Protein AF-A0A177SSP6-F1 (afdb_monomer_lite)

Radius of gyration: 22.08 Å; chains: 1; bounding box: 64×54×64 Å

pLDDT: mean 90.47, std 14.78, range [27.48, 98.75]

Organism: Pseudomonas putida (NCBI:txid303)

Foldseek 3Di:
DDLQQQAAWEFPDDAFDDQVVLCPPPPPVVVQCLLFLFAAADDPVVLVVQQPDAAPVVVVVLLVVLVVLLVVQLVLLVCLVVVVDDPVVSVVSLVVLLLQLLLSLVVLVVLLLLLLLQQHHVPNVVSQVCNLPRRCLVLLHAHSVVCCVLPVVACLDLVHPQDPNRPLLVVVCVLPFFAQDALVVLVCSLPCVLVDPVNLVVVVVVSCCRQAPPDDPVSNVVSVVVVVVVVVVCVVVVSVVSCCSNPVVSSSRQNSNLVSLLSLLAFLHNADDDPPDDSLLRSLQGGAQETEAHRQDPDDDVSNVVRVVCSVPFSNSCSSRNNHQSSSQVSLCSVPVNGNSNCSSNVCNNPQSDDDPNIHHYDDYGSVSSSVLSSCVRNVVPNRSIDHRDPDCPDPCPPPDDDPPPDDD

Structure (mmCIF, N/CA/C/O backbone):
data_AF-A0A177SSP6-F1
#
_entry.id   AF-A0A177SSP6-F1
#
loop_
_atom_site.group_PDB
_atom_site.id
_atom_site.type_symbol
_atom_site.label_atom_id
_atom_site.label_alt_id
_atom_site.label_comp_id
_atom_site.label_asym_id
_atom_site.label_entity_id
_atom_site.label_seq_id
_atom_site.pdbx_PDB_ins_code
_atom_site.Cartn_x
_atom_site.Cartn_y
_atom_site.Cartn_z
_atom_site.occupancy
_atom_site.B_iso_or_equiv
_atom_site.auth_seq_id
_atom_site.auth_comp_id
_atom_site.auth_asym_id
_atom_site.auth_atom_id
_atom_site.pdbx_PDB_model_num
ATOM 1 N N . MET A 1 1 ? -32.702 5.802 16.461 1.00 43.25 1 MET A N 1
ATOM 2 C CA . MET A 1 1 ? -31.253 5.505 16.486 1.00 43.25 1 MET A CA 1
ATOM 3 C C . MET A 1 1 ? -30.660 6.328 17.610 1.00 43.25 1 MET A C 1
ATOM 5 O O . MET A 1 1 ? -30.741 7.549 17.539 1.00 43.25 1 MET A O 1
ATOM 9 N N . ASN A 1 2 ? -30.195 5.681 18.678 1.00 36.22 2 ASN A N 1
ATOM 10 C CA . ASN A 1 2 ? -29.631 6.381 19.833 1.00 36.22 2 ASN A CA 1
ATOM 11 C C . ASN A 1 2 ? -28.287 7.020 19.445 1.00 36.22 2 ASN A C 1
ATOM 13 O O . ASN A 1 2 ? -27.568 6.483 18.607 1.00 36.22 2 ASN A O 1
ATOM 17 N N . GLN A 1 3 ? -27.928 8.156 20.053 1.00 35.78 3 GLN A N 1
ATOM 18 C CA . GLN A 1 3 ? -26.658 8.856 19.786 1.00 35.78 3 GLN A CA 1
ATOM 19 C C . GLN A 1 3 ? -25.409 7.973 19.991 1.00 35.78 3 GLN A C 1
ATOM 21 O O . GLN A 1 3 ? -24.377 8.245 19.384 1.00 35.78 3 GLN A O 1
ATOM 26 N N . HIS A 1 4 ? -25.512 6.895 20.776 1.00 43.28 4 HIS A N 1
ATOM 27 C CA . HIS A 1 4 ? -24.431 5.932 21.001 1.00 43.28 4 HIS A CA 1
ATOM 28 C C . HIS A 1 4 ? -24.156 4.983 19.818 1.00 43.28 4 HIS A C 1
ATOM 30 O O . HIS A 1 4 ? -23.033 4.508 19.704 1.00 43.28 4 HIS A O 1
ATOM 36 N N . ASP A 1 5 ? -25.109 4.769 18.900 1.00 53.31 5 ASP A N 1
ATOM 37 C CA . ASP A 1 5 ? -24.941 3.848 17.754 1.00 53.31 5 ASP A CA 1
ATOM 38 C C . ASP A 1 5 ? -24.098 4.432 16.604 1.00 53.31 5 ASP A C 1
ATOM 40 O O . ASP A 1 5 ? -23.755 3.726 15.655 1.00 53.31 5 ASP A O 1
ATOM 44 N N . ASN A 1 6 ? -23.792 5.733 16.654 1.00 59.72 6 ASN A N 1
ATOM 45 C CA . ASN A 1 6 ? -23.080 6.448 15.587 1.00 59.72 6 ASN A CA 1
ATOM 46 C C . ASN A 1 6 ? -21.606 6.722 15.910 1.00 59.72 6 ASN A C 1
ATOM 48 O O . ASN A 1 6 ? -20.909 7.318 15.092 1.00 59.72 6 ASN A O 1
ATOM 52 N N . ALA A 1 7 ? -21.131 6.333 17.095 1.00 79.25 7 ALA A N 1
ATOM 53 C CA . ALA A 1 7 ? -19.734 6.507 17.464 1.00 79.25 7 ALA A CA 1
ATOM 54 C C . ALA A 1 7 ? -18.855 5.468 16.753 1.00 79.25 7 ALA A C 1
ATOM 56 O O . ALA A 1 7 ? -19.265 4.330 16.548 1.00 79.25 7 ALA A O 1
ATOM 57 N N . THR A 1 8 ? -17.627 5.846 16.399 1.00 87.25 8 THR A N 1
ATOM 58 C CA . THR A 1 8 ? -16.610 4.902 15.924 1.00 87.25 8 THR A CA 1
ATOM 59 C C . THR A 1 8 ? -16.439 3.748 16.913 1.00 87.25 8 THR A C 1
ATOM 61 O O 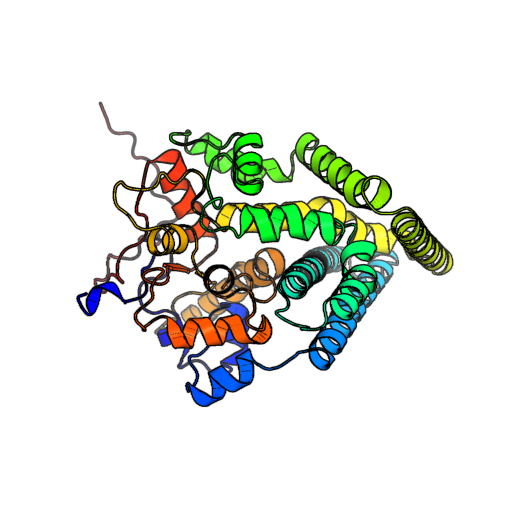. THR A 1 8 ? -16.345 3.970 18.122 1.00 87.25 8 THR A O 1
ATOM 64 N N . HIS A 1 9 ? -16.373 2.522 16.399 1.00 91.50 9 HIS A N 1
ATOM 65 C CA . HIS A 1 9 ? -16.102 1.324 17.186 1.00 91.50 9 HIS A CA 1
ATOM 66 C C . HIS A 1 9 ? -14.650 0.875 17.020 1.00 91.50 9 HIS A C 1
ATOM 68 O O . HIS A 1 9 ? -14.035 1.048 15.967 1.00 91.50 9 HIS A O 1
ATOM 74 N N . TYR A 1 10 ? -14.116 0.258 18.063 1.00 91.19 10 TYR A N 1
ATOM 75 C CA . TYR A 1 10 ? -12.716 -0.123 18.182 1.00 91.19 10 TYR A CA 1
ATOM 76 C C . TYR A 1 10 ? -12.606 -1.621 18.431 1.00 91.19 10 TYR A C 1
ATOM 78 O O . TYR A 1 10 ? -13.492 -2.229 19.039 1.00 91.19 10 TYR A O 1
ATOM 86 N N . CYS A 1 11 ? -11.519 -2.225 17.957 1.00 89.69 11 CYS A N 1
ATOM 87 C CA . CYS A 1 11 ? -11.177 -3.573 18.385 1.00 89.69 11 CYS A CA 1
ATOM 88 C C . CYS A 1 11 ? -10.625 -3.571 19.815 1.00 89.69 11 CYS A C 1
ATOM 90 O O . CYS A 1 11 ? -10.040 -2.586 20.261 1.00 89.69 11 CYS A O 1
ATOM 92 N N . GLN A 1 12 ? -10.722 -4.709 20.500 1.00 89.00 12 GLN A N 1
ATOM 93 C CA . GLN A 1 12 ? -10.185 -4.873 21.859 1.00 89.00 12 GLN A CA 1
ATOM 94 C C . GLN A 1 12 ? -8.650 -4.750 21.961 1.00 89.00 12 GLN A C 1
ATOM 96 O O . GLN A 1 12 ? -8.112 -4.569 23.051 1.00 89.00 12 GLN A O 1
ATOM 101 N N . TYR A 1 13 ? -7.935 -4.854 20.837 1.00 92.06 13 TYR A N 1
ATOM 102 C CA . TYR A 1 13 ? -6.475 -4.805 20.779 1.00 92.06 13 TYR A CA 1
ATOM 103 C C . TYR A 1 13 ? -5.938 -3.414 20.431 1.00 92.06 13 TYR A C 1
ATOM 105 O O . TYR A 1 13 ? -6.587 -2.628 19.746 1.00 92.06 13 TYR A O 1
ATOM 113 N N . GLY A 1 14 ? -4.686 -3.162 20.814 1.00 88.31 14 GLY A N 1
ATOM 114 C CA . GLY A 1 14 ? -3.985 -1.919 20.504 1.00 88.31 14 GLY A CA 1
ATOM 115 C C . GLY A 1 14 ? -4.173 -0.832 21.571 1.00 88.31 14 GLY A C 1
ATOM 116 O O . GLY A 1 14 ? -4.637 -1.113 22.678 1.00 88.31 14 GLY A O 1
ATOM 117 N N . PRO A 1 15 ? -3.739 0.406 21.278 1.00 85.25 15 PRO A N 1
ATOM 118 C CA . PRO A 1 15 ? -3.860 1.531 22.197 1.00 85.25 15 PRO A CA 1
ATOM 119 C C . PRO A 1 15 ? -5.322 1.839 22.532 1.00 85.25 15 PRO A C 1
ATOM 121 O O . PRO A 1 15 ? -6.140 2.020 21.634 1.00 85.25 15 PRO A O 1
ATOM 124 N N . GLN A 1 16 ? -5.620 1.949 23.826 1.00 72.31 16 GLN A N 1
ATOM 125 C CA . GLN A 1 16 ? -6.944 2.327 24.319 1.00 72.31 16 GLN A CA 1
ATOM 126 C C . GLN A 1 16 ? -7.152 3.849 24.244 1.00 72.31 16 GLN A C 1
ATOM 128 O O . GLN A 1 16 ? -6.205 4.631 24.392 1.00 72.31 16 GLN A O 1
ATOM 133 N N . GLY A 1 17 ? -8.403 4.275 24.055 1.00 72.31 17 GLY A N 1
ATOM 134 C CA . GLY A 1 17 ? -8.790 5.687 23.970 1.00 72.31 17 GLY A CA 1
ATOM 135 C C . GLY A 1 17 ? -8.735 6.288 22.556 1.00 72.31 17 GLY A C 1
ATOM 136 O O . GLY A 1 17 ? -8.345 5.649 21.581 1.00 72.31 17 GLY A O 1
ATOM 137 N N . ASN A 1 18 ? -9.125 7.562 22.427 1.00 83.31 18 ASN A N 1
ATOM 138 C CA . ASN A 1 18 ? -9.056 8.278 21.149 1.00 83.31 18 ASN A CA 1
ATOM 139 C C . ASN A 1 18 ? -7.609 8.703 20.846 1.00 83.31 18 ASN A C 1
ATOM 141 O O . ASN A 1 18 ? -7.162 9.801 21.196 1.00 83.31 18 ASN A O 1
ATOM 145 N N . LEU A 1 19 ? -6.869 7.822 20.173 1.00 88.94 19 LEU A N 1
ATOM 146 C CA . LEU A 1 19 ? -5.451 8.031 19.908 1.00 88.94 19 LEU A CA 1
ATOM 147 C C . LEU A 1 19 ? -5.178 9.255 19.021 1.00 88.94 19 LEU A C 1
ATOM 149 O O . LEU A 1 19 ? -4.202 9.980 19.236 1.00 88.94 19 LEU A O 1
ATOM 153 N N . ARG A 1 20 ? -6.064 9.552 18.060 1.00 90.12 20 ARG A N 1
ATOM 154 C CA . ARG A 1 20 ? -5.907 10.740 17.210 1.00 90.12 20 ARG A CA 1
ATOM 155 C C . ARG A 1 20 ? -6.013 12.032 18.016 1.00 90.12 20 ARG A C 1
ATOM 157 O O . ARG A 1 20 ? -5.228 12.949 17.762 1.00 90.12 20 ARG A O 1
ATOM 164 N N . ALA A 1 21 ? -6.924 12.085 18.989 1.00 88.75 21 ALA A N 1
ATOM 165 C CA . ALA A 1 21 ? -7.046 13.209 19.914 1.00 88.75 21 ALA A CA 1
ATOM 166 C C . ALA A 1 21 ? -5.789 13.360 20.785 1.00 88.75 21 ALA A C 1
ATOM 168 O O . ALA A 1 21 ? -5.271 14.467 20.921 1.00 88.75 21 ALA A O 1
ATOM 169 N N . ALA A 1 22 ? -5.216 12.255 21.279 1.00 90.44 22 ALA A N 1
ATOM 170 C CA . ALA A 1 22 ? -3.959 12.290 22.035 1.00 90.44 22 ALA A CA 1
ATOM 171 C C . ALA A 1 22 ? -2.782 12.867 21.220 1.00 90.44 22 ALA A C 1
ATOM 173 O O . ALA A 1 22 ? -1.867 13.476 21.780 1.00 90.44 22 ALA A O 1
ATOM 174 N N . TYR A 1 23 ? -2.816 12.716 19.893 1.00 93.38 23 TYR A N 1
ATOM 175 C CA . TYR A 1 23 ? -1.809 13.255 18.978 1.00 93.38 23 TYR A CA 1
ATOM 176 C C . TYR A 1 23 ? -2.031 14.730 18.633 1.00 93.38 23 TYR A C 1
ATOM 178 O O . TYR A 1 23 ? -1.109 15.354 18.119 1.00 93.38 23 TYR A O 1
ATOM 186 N N . ALA A 1 24 ? -3.210 15.309 18.887 1.00 90.06 24 ALA A N 1
ATOM 187 C CA . ALA A 1 24 ? -3.544 16.676 18.470 1.00 90.06 24 ALA A CA 1
ATOM 188 C C . ALA A 1 24 ? -2.606 17.739 19.069 1.00 90.06 24 ALA A C 1
ATOM 190 O O . ALA A 1 24 ? -2.335 18.752 18.431 1.00 90.06 24 ALA A O 1
ATOM 191 N N . ARG A 1 25 ? -2.059 17.470 20.262 1.00 90.19 25 ARG A N 1
ATOM 192 C CA . ARG A 1 25 ? -1.093 18.334 20.960 1.00 90.19 25 ARG A CA 1
ATOM 193 C C . ARG A 1 25 ? 0.343 18.250 20.431 1.00 90.19 25 ARG A C 1
ATOM 195 O O . ARG A 1 25 ? 1.181 19.048 20.834 1.00 90.19 25 ARG A O 1
ATOM 202 N N . LEU A 1 26 ? 0.659 17.264 19.589 1.00 93.25 26 LEU A N 1
ATOM 203 C CA . LEU A 1 26 ? 2.015 17.088 19.068 1.00 93.25 26 LEU A CA 1
ATOM 204 C C . LEU A 1 26 ? 2.321 18.136 17.984 1.00 93.25 26 LEU A C 1
ATOM 206 O O . LEU A 1 26 ? 1.439 18.465 17.182 1.00 93.25 26 LEU A O 1
ATOM 210 N N . PRO A 1 27 ? 3.565 18.631 17.886 1.00 94.19 27 PRO A N 1
ATOM 211 C CA . PRO A 1 27 ? 3.960 19.473 16.764 1.00 94.19 27 PRO A CA 1
ATOM 212 C C . PRO A 1 27 ? 3.984 18.656 15.460 1.00 94.19 27 PRO A C 1
ATOM 214 O O . PRO A 1 27 ? 4.020 17.425 15.478 1.00 94.19 27 PRO A O 1
ATOM 217 N N . PHE A 1 28 ? 3.987 19.346 14.317 1.00 94.69 28 PHE A N 1
ATOM 218 C CA . PHE A 1 28 ? 4.098 18.736 12.982 1.00 94.69 28 PHE A CA 1
ATOM 219 C C . PHE A 1 28 ? 2.996 17.712 12.654 1.00 94.69 28 PHE A C 1
ATOM 221 O O . PHE A 1 28 ? 3.259 16.607 12.180 1.00 94.69 28 PHE A O 1
ATOM 228 N N . GLN A 1 29 ? 1.730 18.101 12.830 1.00 93.56 29 GLN A N 1
ATOM 229 C CA . GLN A 1 29 ? 0.559 17.270 12.502 1.00 93.56 29 GLN A CA 1
ATOM 230 C C . GLN A 1 29 ? 0.578 16.568 11.126 1.00 93.56 29 GLN A C 1
ATOM 232 O O . GLN A 1 29 ? 0.064 15.446 11.056 1.00 93.56 29 GLN A O 1
ATOM 237 N N . PRO A 1 30 ? 1.159 17.131 10.042 1.00 94.06 30 PRO A N 1
ATOM 238 C CA . PRO A 1 30 ? 1.282 16.411 8.775 1.00 94.06 30 PRO A CA 1
ATOM 239 C C . PRO A 1 30 ? 2.083 15.105 8.876 1.00 94.06 30 PRO A C 1
ATOM 241 O O . PRO A 1 30 ? 1.671 14.110 8.282 1.00 94.06 30 PRO A O 1
ATOM 244 N N . LEU A 1 31 ? 3.167 15.074 9.663 1.00 95.00 31 LEU A N 1
ATOM 245 C CA . LEU A 1 31 ? 3.971 13.865 9.886 1.00 95.00 31 LEU A CA 1
ATOM 246 C C . LEU A 1 31 ? 3.131 12.782 10.559 1.00 95.00 31 LEU A C 1
ATOM 248 O O . LEU A 1 31 ? 3.110 11.640 10.115 1.00 95.00 31 LEU A O 1
ATOM 252 N N . TRP A 1 32 ? 2.404 13.153 11.608 1.00 95.00 32 TRP A N 1
ATOM 253 C CA . TRP A 1 32 ? 1.572 12.225 12.363 1.00 95.00 32 TRP A CA 1
ATOM 254 C C . TRP A 1 32 ? 0.370 11.730 11.567 1.00 95.00 32 TRP A C 1
ATOM 256 O O . TRP A 1 32 ? 0.033 10.553 11.626 1.00 95.00 32 TRP A O 1
ATOM 266 N N . THR A 1 33 ? -0.246 12.600 10.773 1.00 94.69 33 THR A N 1
ATOM 267 C CA . THR A 1 33 ? -1.317 12.218 9.844 1.00 94.69 33 THR A CA 1
ATOM 268 C C . THR A 1 33 ? -0.798 11.230 8.802 1.00 94.69 33 THR A C 1
ATOM 270 O O . THR A 1 33 ? -1.439 10.215 8.538 1.00 94.69 33 THR A O 1
ATOM 273 N N . TRP A 1 34 ? 0.394 11.485 8.248 1.00 95.06 34 TRP A N 1
ATOM 274 C CA . TRP A 1 34 ? 1.047 10.545 7.347 1.00 95.06 34 TRP A CA 1
ATOM 275 C C . TRP A 1 34 ? 1.333 9.222 8.055 1.00 95.06 34 TRP A C 1
ATOM 277 O O . TRP A 1 34 ? 0.835 8.209 7.582 1.00 95.06 34 TRP A O 1
ATOM 287 N N . LEU A 1 35 ? 2.057 9.223 9.178 1.00 95.75 35 LEU A N 1
ATOM 288 C CA . LEU A 1 35 ? 2.501 8.014 9.875 1.00 95.75 35 LEU A CA 1
ATOM 289 C C . LEU A 1 35 ? 1.321 7.145 10.307 1.00 95.75 35 LEU A C 1
ATOM 291 O O . LEU A 1 35 ? 1.281 5.958 9.999 1.00 95.75 35 LEU A O 1
ATOM 295 N N . THR A 1 36 ? 0.349 7.751 10.988 1.00 95.56 36 THR A N 1
ATOM 296 C CA . THR A 1 36 ? -0.814 7.024 11.506 1.00 95.56 36 THR A CA 1
ATOM 297 C C . THR A 1 36 ? -1.762 6.584 10.395 1.00 95.56 36 THR A C 1
ATOM 299 O O . THR A 1 36 ? -2.461 5.587 10.543 1.00 95.56 36 THR A O 1
ATOM 302 N N . GLY A 1 37 ? -1.793 7.321 9.280 1.00 95.25 37 GLY A N 1
ATOM 303 C CA . GLY A 1 37 ? -2.792 7.160 8.229 1.00 95.25 37 GLY A CA 1
ATOM 304 C C . GLY A 1 37 ? -4.151 7.766 8.582 1.00 95.25 37 GLY A C 1
ATOM 305 O O . GLY A 1 37 ? -5.051 7.737 7.749 1.00 95.25 37 GLY A O 1
ATOM 306 N N . LYS A 1 38 ? -4.307 8.335 9.782 1.00 95.00 38 LYS A N 1
ATOM 307 C CA . LYS A 1 38 ? -5.549 8.924 10.276 1.00 95.00 38 LYS A CA 1
ATOM 308 C C . LYS A 1 38 ? -5.548 10.435 10.035 1.00 95.00 38 LYS A C 1
ATOM 310 O O . LYS A 1 38 ? -4.694 11.158 10.552 1.00 95.00 38 LYS A O 1
ATOM 315 N N . GLY A 1 39 ? -6.518 10.906 9.250 1.00 93.69 39 GLY A N 1
ATOM 316 C CA . GLY A 1 39 ? -6.651 12.309 8.853 1.00 93.69 39 GLY A CA 1
ATOM 317 C C . GLY A 1 39 ? -6.994 13.277 9.985 1.00 93.69 39 GLY A C 1
ATOM 318 O O . GLY A 1 39 ? -7.033 12.928 11.168 1.00 93.69 39 GLY A O 1
ATOM 319 N N . GLN A 1 40 ? -7.256 14.522 9.598 1.00 91.25 40 GLN A N 1
ATOM 320 C CA . GLN A 1 40 ? -7.877 15.532 10.452 1.00 91.25 40 GLN A CA 1
ATOM 321 C C . GLN A 1 40 ? -9.254 15.875 9.894 1.00 91.25 40 GLN A C 1
ATOM 323 O O . GLN A 1 40 ? -9.409 16.017 8.678 1.00 91.25 40 GLN A O 1
ATOM 328 N N . ALA A 1 41 ? -10.235 16.008 10.787 1.00 91.56 41 ALA A N 1
ATOM 329 C CA . ALA A 1 41 ? -11.557 16.490 10.420 1.00 91.56 41 ALA A CA 1
ATOM 330 C C . ALA A 1 41 ? -11.452 17.887 9.795 1.00 91.56 41 ALA A C 1
ATOM 332 O O . ALA A 1 41 ? -10.634 18.712 10.212 1.00 91.56 41 ALA A O 1
ATOM 333 N N . GLN A 1 42 ? -12.260 18.135 8.771 1.00 91.19 42 GLN A N 1
ATOM 334 C CA . GLN A 1 42 ? -12.275 19.381 8.016 1.00 91.19 42 GLN A CA 1
ATOM 335 C C . GLN A 1 42 ? -13.679 19.984 8.018 1.00 91.19 42 GLN A C 1
ATOM 337 O O . GLN A 1 42 ? -14.658 19.237 8.082 1.00 91.19 42 GLN A O 1
ATOM 342 N N . PRO A 1 43 ? -13.790 21.319 7.902 1.00 91.94 43 PRO A N 1
ATOM 343 C CA . PRO A 1 43 ? -15.063 21.976 7.637 1.00 91.94 43 PRO A CA 1
ATOM 344 C C . PRO A 1 43 ? -15.752 21.401 6.389 1.00 91.94 43 PRO A C 1
ATOM 346 O O . PRO A 1 43 ? -15.088 20.995 5.429 1.00 91.94 43 PRO A O 1
ATOM 349 N N . ALA A 1 44 ? -17.086 21.346 6.407 1.00 88.38 44 ALA A N 1
ATOM 350 C CA . ALA A 1 44 ? -17.879 20.668 5.378 1.00 88.38 44 ALA A CA 1
ATOM 351 C C . ALA A 1 44 ? -17.706 21.277 3.972 1.00 88.38 44 ALA A C 1
ATOM 353 O O . ALA A 1 44 ? -17.672 20.550 2.979 1.00 88.38 44 ALA A O 1
ATOM 354 N N . ASP A 1 45 ? -17.554 22.596 3.890 1.00 89.56 45 ASP A N 1
ATOM 355 C CA . ASP A 1 45 ? -17.283 23.354 2.666 1.00 89.56 45 ASP A CA 1
ATOM 356 C C . ASP A 1 45 ? -15.919 22.984 2.058 1.00 89.56 45 ASP A C 1
ATOM 358 O O . ASP A 1 45 ? -15.835 22.638 0.875 1.00 89.56 45 ASP A O 1
ATOM 362 N N . VAL A 1 46 ? -14.869 22.943 2.886 1.00 90.00 46 VAL A N 1
ATOM 363 C CA . VAL A 1 46 ? -13.518 22.521 2.480 1.00 90.00 46 VAL A CA 1
ATOM 364 C C . VAL A 1 46 ? -13.527 21.070 2.011 1.00 90.00 46 VAL A C 1
ATOM 366 O O . VAL A 1 46 ? -12.881 20.726 1.015 1.00 90.00 46 VAL A O 1
ATOM 369 N N . LEU A 1 47 ? -14.256 20.206 2.721 1.00 87.62 47 LEU A N 1
ATOM 370 C CA . LEU A 1 47 ? -14.343 18.795 2.383 1.00 87.62 47 LEU A CA 1
ATOM 371 C C . LEU A 1 47 ? -15.003 18.585 1.018 1.00 87.62 47 LEU A C 1
ATOM 373 O O . LEU A 1 47 ? -14.445 17.874 0.180 1.00 87.62 47 LEU A O 1
ATOM 377 N N . LYS A 1 48 ? -16.144 19.242 0.774 1.00 86.19 48 LYS A N 1
ATOM 378 C CA . LYS A 1 48 ? -16.859 19.172 -0.506 1.00 86.19 48 LYS A CA 1
ATOM 379 C C . LYS A 1 48 ? -15.956 19.591 -1.665 1.00 86.19 48 LYS A C 1
ATOM 381 O O . LYS A 1 48 ? -15.816 18.844 -2.631 1.00 86.19 48 LYS A O 1
ATOM 386 N N . GLN A 1 49 ? -15.267 20.725 -1.526 1.00 85.94 49 GLN A N 1
ATOM 387 C CA . GLN A 1 49 ? -14.346 21.213 -2.551 1.00 85.94 49 GLN A CA 1
ATOM 388 C C . GLN A 1 49 ? -13.231 20.197 -2.850 1.00 85.94 49 GLN A C 1
ATOM 390 O O . GLN A 1 49 ? -12.917 19.942 -4.009 1.00 85.94 49 GLN A O 1
ATOM 395 N N . ARG A 1 50 ? -12.631 19.588 -1.819 1.00 84.31 50 ARG A N 1
ATOM 396 C CA . ARG A 1 50 ? -11.544 18.604 -1.980 1.00 84.31 50 ARG A CA 1
ATOM 397 C C . ARG A 1 50 ? -12.001 17.282 -2.591 1.00 84.31 50 ARG A C 1
ATOM 399 O O . ARG A 1 50 ? -11.214 16.641 -3.280 1.00 84.31 50 ARG A O 1
ATOM 406 N N . MET A 1 51 ? -13.243 16.864 -2.354 1.00 81.12 51 MET A N 1
ATOM 407 C CA . MET A 1 51 ? -13.808 15.652 -2.961 1.00 81.12 51 MET A CA 1
ATOM 408 C C . MET A 1 51 ? -14.006 15.795 -4.476 1.00 81.12 51 MET A C 1
ATOM 410 O O . MET A 1 51 ? -13.894 14.809 -5.203 1.00 81.12 51 MET A O 1
ATOM 414 N N . GLU A 1 52 ? -14.287 17.010 -4.945 1.00 74.00 52 GLU A N 1
ATOM 415 C CA . GLU A 1 52 ? -14.535 17.319 -6.359 1.00 74.00 52 GLU A CA 1
ATOM 416 C C . GLU A 1 52 ? -13.242 17.616 -7.145 1.00 74.00 52 GLU A C 1
ATOM 418 O O . GLU A 1 52 ? -13.248 17.619 -8.376 1.00 74.00 52 GLU A O 1
ATOM 423 N N . GLN A 1 53 ? -12.111 17.818 -6.459 1.00 77.06 53 GLN A N 1
ATOM 424 C CA . GLN A 1 53 ? -10.826 18.105 -7.098 1.00 77.06 53 GLN A CA 1
ATOM 425 C C . GLN A 1 53 ? -10.294 16.914 -7.908 1.00 77.06 53 GLN A C 1
ATOM 427 O O . GLN A 1 53 ? -10.131 15.802 -7.405 1.00 77.06 53 GLN A O 1
ATOM 432 N N . THR A 1 54 ? -9.932 17.177 -9.166 1.00 74.88 54 THR A N 1
ATOM 433 C CA . THR A 1 54 ? -9.144 16.252 -9.990 1.00 74.88 54 THR A CA 1
ATOM 434 C C . THR A 1 54 ? -7.655 16.478 -9.780 1.00 74.88 54 THR A C 1
ATOM 436 O O . THR A 1 54 ? -7.191 17.617 -9.699 1.00 74.88 54 THR A O 1
ATOM 439 N N . GLY A 1 55 ? -6.891 15.394 -9.747 1.00 83.06 55 GLY A N 1
ATOM 440 C CA . GLY A 1 55 ? -5.522 15.413 -9.259 1.00 83.06 55 GLY A CA 1
ATOM 441 C C . GLY A 1 55 ? -4.433 15.303 -10.311 1.00 83.06 55 GLY A C 1
ATOM 442 O O . GLY A 1 55 ? -3.349 14.898 -9.932 1.00 83.06 55 GLY A O 1
ATOM 443 N N . GLU A 1 56 ? -4.632 15.605 -11.600 1.00 91.12 56 GLU A N 1
ATOM 444 C CA . GLU A 1 56 ? -3.617 15.261 -12.619 1.00 91.12 56 GLU A CA 1
ATOM 445 C C . GLU A 1 56 ? -2.222 15.839 -12.344 1.00 91.12 56 GLU A C 1
ATOM 447 O O . GLU A 1 56 ? -1.227 15.122 -12.419 1.00 91.12 56 GLU A O 1
ATOM 452 N N . ARG A 1 57 ? -2.132 17.117 -11.955 1.00 91.94 57 ARG A N 1
ATOM 453 C CA . ARG A 1 57 ? -0.850 17.728 -11.560 1.00 91.94 57 ARG A CA 1
ATOM 454 C C . ARG A 1 57 ? -0.208 16.982 -10.393 1.00 91.94 57 ARG A C 1
ATOM 456 O O . ARG A 1 57 ? 1.002 16.783 -10.360 1.00 91.94 57 ARG A O 1
ATOM 463 N N . PHE A 1 58 ? -1.033 16.557 -9.443 1.00 90.38 58 PHE A N 1
ATOM 464 C CA . PHE A 1 58 ? -0.590 15.762 -8.311 1.00 90.38 58 PHE A CA 1
ATOM 465 C C . PHE A 1 58 ? -0.184 14.343 -8.733 1.00 90.38 58 PHE A C 1
ATOM 467 O O . PHE A 1 58 ? 0.844 13.867 -8.267 1.00 90.38 58 PHE A O 1
ATOM 474 N N . LEU A 1 59 ? -0.916 13.700 -9.645 1.00 94.56 59 LEU A N 1
ATOM 475 C CA . LEU A 1 59 ? -0.566 12.407 -10.224 1.00 94.56 59 LEU A CA 1
ATOM 476 C C . LEU A 1 59 ? 0.796 12.486 -10.912 1.00 94.56 59 LEU A C 1
ATOM 478 O O . LEU A 1 59 ? 1.657 11.663 -10.635 1.00 94.56 59 LEU A O 1
ATOM 482 N N . LEU A 1 60 ? 1.024 13.502 -11.744 1.00 95.81 60 LEU A N 1
ATOM 483 C CA . LEU A 1 60 ? 2.312 13.727 -12.398 1.00 95.81 60 LEU A CA 1
ATOM 484 C C . LEU A 1 60 ? 3.439 13.903 -11.380 1.00 95.81 60 LEU A C 1
ATOM 486 O O . LEU A 1 60 ? 4.444 13.204 -11.465 1.00 95.81 60 LEU A O 1
ATOM 490 N N . ALA A 1 61 ? 3.258 14.769 -10.380 1.00 95.50 61 ALA A N 1
ATOM 491 C CA . ALA A 1 61 ? 4.245 14.944 -9.316 1.00 95.50 61 ALA A CA 1
ATOM 492 C C . ALA A 1 61 ? 4.500 13.637 -8.542 1.00 95.50 61 ALA A C 1
ATOM 494 O O . ALA A 1 61 ? 5.644 13.305 -8.239 1.00 95.50 61 ALA A O 1
ATOM 495 N N . HIS A 1 62 ? 3.447 12.865 -8.260 1.00 94.56 62 HIS A N 1
ATOM 496 C CA . HIS A 1 62 ? 3.536 11.577 -7.579 1.00 94.56 62 HIS A CA 1
ATOM 497 C C . HIS A 1 62 ? 4.295 10.531 -8.407 1.00 94.56 62 HIS A C 1
ATOM 499 O O . HIS A 1 62 ? 5.125 9.802 -7.858 1.00 94.56 62 HIS A O 1
ATOM 505 N N . LEU A 1 63 ? 4.034 10.465 -9.714 1.00 96.62 63 LEU A N 1
ATOM 506 C CA . LEU A 1 63 ? 4.719 9.574 -10.645 1.00 96.62 63 LEU A CA 1
ATOM 507 C C . LEU A 1 63 ? 6.191 9.961 -10.782 1.00 96.62 63 LEU A C 1
ATOM 509 O O . LEU A 1 63 ? 7.050 9.100 -10.620 1.00 96.62 63 LEU A O 1
ATOM 513 N N . LEU A 1 64 ? 6.489 11.245 -10.998 1.00 97.69 64 LEU A N 1
ATOM 514 C CA . LEU A 1 64 ? 7.861 11.753 -11.084 1.00 97.69 64 LEU A CA 1
ATOM 515 C C . LEU A 1 64 ? 8.648 11.445 -9.810 1.00 97.69 64 LEU A C 1
ATOM 517 O O . LEU A 1 64 ? 9.747 10.907 -9.890 1.00 97.69 64 LEU A O 1
ATOM 521 N N . PHE A 1 65 ? 8.066 11.710 -8.638 1.00 97.44 65 PHE A N 1
ATOM 522 C CA . PHE A 1 65 ? 8.687 11.368 -7.361 1.00 97.44 65 PHE A CA 1
ATOM 523 C C . PHE A 1 65 ? 8.926 9.860 -7.225 1.00 97.44 65 PHE A C 1
ATOM 525 O O . PHE A 1 65 ? 10.010 9.436 -6.836 1.00 97.44 65 PHE A O 1
ATOM 532 N N . THR A 1 66 ? 7.931 9.040 -7.569 1.00 97.50 66 THR A N 1
ATOM 533 C CA . THR A 1 66 ? 8.032 7.578 -7.481 1.00 97.50 66 THR A CA 1
ATOM 534 C C . THR A 1 66 ? 9.161 7.048 -8.357 1.00 97.50 66 THR A C 1
ATOM 536 O O . THR A 1 66 ? 10.010 6.309 -7.865 1.00 97.50 66 THR A O 1
ATOM 539 N N . TRP A 1 67 ? 9.230 7.486 -9.612 1.00 97.69 67 TRP A N 1
ATOM 540 C CA . TRP A 1 67 ? 10.278 7.082 -10.543 1.00 97.69 67 TRP A CA 1
ATOM 541 C C . TRP A 1 67 ? 11.657 7.616 -10.166 1.00 97.69 67 TRP A C 1
ATOM 543 O O . TRP A 1 67 ? 12.620 6.855 -10.206 1.00 97.69 67 TRP A O 1
ATOM 553 N N . ALA A 1 68 ? 11.759 8.875 -9.733 1.00 98.50 68 ALA A N 1
ATOM 554 C CA . ALA A 1 68 ? 13.021 9.451 -9.278 1.00 98.50 68 ALA A CA 1
ATOM 555 C C . ALA A 1 68 ? 13.599 8.672 -8.087 1.00 98.50 68 ALA A C 1
ATOM 557 O O . ALA A 1 68 ? 14.785 8.349 -8.085 1.00 98.50 68 ALA A O 1
ATOM 558 N N . VAL A 1 69 ? 12.759 8.301 -7.112 1.00 98.50 69 VAL A N 1
ATOM 559 C CA . VAL A 1 69 ? 13.179 7.459 -5.984 1.00 98.50 69 VAL A CA 1
ATOM 560 C C . VAL A 1 69 ? 13.620 6.082 -6.473 1.00 98.50 69 VAL A C 1
ATOM 562 O O . VAL A 1 69 ? 14.696 5.635 -6.100 1.00 98.50 69 VAL A O 1
ATOM 565 N N . MET A 1 70 ? 12.841 5.411 -7.326 1.00 98.56 70 MET A N 1
ATOM 566 C CA . MET A 1 70 ? 13.198 4.073 -7.820 1.00 98.56 70 MET A CA 1
ATOM 567 C C . MET A 1 70 ? 14.527 4.069 -8.585 1.00 98.56 70 MET A C 1
ATOM 569 O O . MET A 1 70 ? 15.364 3.205 -8.338 1.00 98.56 70 MET A O 1
ATOM 573 N N . ILE A 1 71 ? 14.746 5.055 -9.460 1.00 98.50 71 ILE A N 1
ATOM 574 C CA . ILE A 1 71 ? 16.010 5.226 -10.188 1.00 98.50 71 ILE A CA 1
ATOM 575 C C . ILE A 1 71 ? 17.150 5.499 -9.202 1.00 98.50 71 ILE A C 1
ATOM 577 O O . ILE A 1 71 ? 18.177 4.828 -9.259 1.00 98.50 71 ILE A O 1
ATOM 581 N N . GLY A 1 72 ? 16.955 6.418 -8.250 1.00 98.69 72 GLY A N 1
ATOM 582 C CA . GLY A 1 72 ? 17.944 6.721 -7.213 1.00 98.69 72 GLY A CA 1
ATOM 583 C C . GLY A 1 72 ? 18.328 5.500 -6.372 1.00 98.69 72 GLY A C 1
ATOM 584 O O . GLY A 1 72 ? 19.504 5.308 -6.078 1.00 98.69 72 GLY A O 1
ATOM 585 N N . LEU A 1 73 ? 17.370 4.629 -6.041 1.00 98.75 73 LEU A N 1
ATOM 586 C CA . LEU A 1 73 ? 17.635 3.380 -5.322 1.00 98.75 73 LEU A CA 1
ATOM 587 C C . LEU A 1 73 ? 18.444 2.386 -6.166 1.00 98.75 73 LEU A C 1
ATOM 589 O O . LEU A 1 73 ? 19.327 1.722 -5.630 1.00 98.75 73 LEU A O 1
ATOM 593 N N . VAL A 1 74 ? 18.182 2.278 -7.473 1.00 98.69 74 VAL A N 1
ATOM 594 C CA . VAL A 1 74 ? 18.983 1.418 -8.365 1.00 98.69 74 VAL A CA 1
ATOM 595 C C . VAL A 1 74 ? 20.414 1.949 -8.485 1.00 98.69 74 VAL A C 1
ATOM 597 O O . VAL A 1 74 ? 21.357 1.168 -8.390 1.00 98.69 74 VAL A O 1
ATOM 600 N N . LEU A 1 75 ? 20.594 3.268 -8.604 1.00 98.62 75 LEU A N 1
ATOM 601 C CA . LEU A 1 75 ? 21.921 3.898 -8.599 1.00 98.62 75 LEU A CA 1
ATOM 602 C C . LEU A 1 75 ? 22.654 3.690 -7.265 1.00 98.62 75 LEU A C 1
ATOM 604 O O . LEU A 1 75 ? 23.846 3.395 -7.262 1.00 98.62 75 LEU A O 1
ATOM 608 N N . LEU A 1 76 ? 21.941 3.763 -6.135 1.00 98.69 76 LEU A N 1
ATOM 609 C CA . LEU A 1 76 ? 22.485 3.404 -4.823 1.00 98.69 76 LEU A CA 1
ATOM 610 C C . LEU A 1 76 ? 22.936 1.937 -4.791 1.00 98.69 76 LEU A C 1
ATOM 612 O O . LEU A 1 76 ? 24.027 1.645 -4.310 1.00 98.69 76 LEU A O 1
ATOM 616 N N . GLY A 1 77 ? 22.126 1.020 -5.329 1.00 98.56 77 GLY A N 1
ATOM 617 C CA . GLY A 1 77 ? 22.488 -0.392 -5.456 1.00 98.56 77 GLY A CA 1
ATOM 618 C C . GLY A 1 77 ? 23.747 -0.609 -6.292 1.00 98.56 77 GLY A C 1
ATOM 619 O O . GLY A 1 77 ? 24.581 -1.432 -5.925 1.00 98.56 77 GLY A O 1
ATOM 620 N N . LYS A 1 78 ? 23.918 0.160 -7.373 1.00 98.56 78 LYS A N 1
ATOM 621 C CA . LYS A 1 78 ? 25.130 0.138 -8.202 1.00 98.56 78 LYS A CA 1
ATOM 622 C C . LYS A 1 78 ? 26.353 0.571 -7.395 1.00 98.56 78 LYS A C 1
ATOM 624 O O . LYS A 1 78 ? 27.304 -0.194 -7.307 1.00 98.56 78 LYS A O 1
ATOM 629 N N . ALA A 1 79 ? 26.276 1.710 -6.706 1.00 98.56 79 ALA A N 1
ATOM 630 C CA . ALA A 1 79 ? 27.360 2.189 -5.845 1.00 98.56 79 ALA A CA 1
ATOM 631 C C . ALA A 1 79 ? 27.716 1.191 -4.722 1.00 98.56 79 ALA A C 1
ATOM 633 O O . ALA A 1 79 ? 28.886 1.005 -4.395 1.00 98.56 79 ALA A O 1
ATOM 634 N N . VAL A 1 80 ? 26.716 0.512 -4.145 1.00 98.50 80 VAL A N 1
ATOM 635 C CA . VAL A 1 80 ? 26.935 -0.562 -3.162 1.00 98.50 80 VAL A CA 1
ATOM 636 C C . VAL A 1 80 ? 27.707 -1.735 -3.772 1.00 98.50 80 VAL A C 1
ATOM 638 O O . VAL A 1 80 ? 28.663 -2.208 -3.159 1.00 98.50 80 VAL A O 1
ATOM 641 N N . LEU A 1 81 ? 27.317 -2.197 -4.963 1.00 98.25 81 LEU A N 1
ATOM 642 C CA . LEU A 1 81 ? 27.978 -3.312 -5.651 1.00 98.25 81 LEU A CA 1
ATOM 643 C C . LEU A 1 81 ? 29.400 -2.965 -6.117 1.00 98.25 81 LEU A C 1
ATOM 645 O O . LEU A 1 81 ? 30.260 -3.838 -6.139 1.00 98.25 81 LEU A O 1
ATOM 649 N N . GLU A 1 82 ? 29.658 -1.695 -6.423 1.00 98.06 82 GLU A N 1
ATOM 650 C CA . GLU A 1 82 ? 30.986 -1.162 -6.758 1.00 98.06 82 GLU A CA 1
ATOM 651 C C . GLU A 1 82 ? 31.888 -0.963 -5.525 1.00 98.06 82 GLU A C 1
ATOM 653 O O . GLU A 1 82 ? 33.047 -0.578 -5.660 1.00 98.06 82 GLU A O 1
ATOM 658 N N . GLY A 1 83 ? 31.384 -1.231 -4.316 1.00 97.88 83 GLY A N 1
ATOM 659 C CA . GLY A 1 83 ? 32.175 -1.157 -3.088 1.00 97.88 83 GLY A CA 1
ATOM 660 C C . GLY A 1 83 ? 32.352 0.258 -2.535 1.00 97.88 83 GLY A C 1
ATOM 661 O O . GLY A 1 83 ? 33.269 0.491 -1.752 1.00 97.88 83 GLY A O 1
ATOM 662 N N . ALA A 1 84 ? 31.470 1.203 -2.882 1.00 98.19 84 ALA A N 1
ATOM 663 C CA . ALA A 1 84 ? 31.546 2.584 -2.392 1.00 98.19 84 ALA A CA 1
ATOM 664 C C . ALA A 1 84 ? 31.329 2.725 -0.869 1.00 98.19 84 ALA A C 1
ATOM 666 O O . ALA A 1 84 ? 31.587 3.787 -0.301 1.00 98.19 84 ALA A O 1
ATOM 667 N N . PHE A 1 85 ? 30.843 1.676 -0.198 1.00 98.25 85 PHE A N 1
ATOM 668 C CA . PHE A 1 85 ? 30.509 1.689 1.225 1.00 98.25 85 PHE A CA 1
ATOM 669 C C . PHE A 1 85 ? 31.092 0.480 1.963 1.00 98.25 85 PHE A C 1
ATOM 671 O O . PHE A 1 85 ? 31.283 -0.597 1.398 1.00 98.25 85 PHE A O 1
ATOM 678 N N . HIS A 1 86 ? 31.309 0.644 3.270 1.00 98.12 86 HIS A N 1
ATOM 679 C CA . HIS A 1 86 ? 31.693 -0.447 4.167 1.00 98.12 86 HIS A CA 1
ATOM 680 C C . HIS A 1 86 ? 30.651 -1.591 4.137 1.00 98.12 86 HIS A C 1
ATOM 682 O O . HIS A 1 86 ? 29.454 -1.291 4.169 1.00 98.12 86 HIS A O 1
ATOM 688 N N . PRO A 1 87 ? 31.044 -2.885 4.183 1.00 97.75 87 PRO A N 1
ATOM 689 C CA . PRO A 1 87 ? 30.120 -4.013 4.001 1.00 97.75 87 PRO A CA 1
ATOM 690 C C . PRO A 1 87 ? 28.881 -3.997 4.905 1.00 97.75 87 PRO A C 1
ATOM 692 O O . PRO A 1 87 ? 27.767 -4.231 4.441 1.00 97.75 87 PRO A O 1
ATOM 695 N N . LEU A 1 88 ? 29.045 -3.659 6.189 1.00 97.75 88 LEU A N 1
ATOM 696 C CA . LEU A 1 88 ? 27.909 -3.549 7.112 1.00 97.75 88 LEU A CA 1
ATOM 697 C C . LEU A 1 88 ? 26.926 -2.444 6.689 1.00 97.75 88 LEU A C 1
ATOM 699 O O . LEU A 1 88 ? 25.715 -2.652 6.712 1.00 97.75 88 LEU A O 1
ATOM 703 N N . LEU A 1 89 ? 27.440 -1.283 6.273 1.00 98.06 89 LEU A N 1
ATOM 704 C CA . LEU A 1 89 ? 26.609 -0.175 5.807 1.00 98.06 89 LEU A CA 1
ATOM 705 C C . LEU A 1 89 ? 25.911 -0.538 4.490 1.00 98.06 89 LEU A C 1
ATOM 707 O O . LEU A 1 89 ? 24.725 -0.259 4.348 1.00 98.06 89 LEU A O 1
ATOM 711 N N . SER A 1 90 ? 26.601 -1.224 3.576 1.00 98.31 90 SER A N 1
ATOM 712 C CA . SER A 1 90 ? 26.027 -1.748 2.331 1.00 98.31 90 SER A CA 1
ATOM 713 C C . SER A 1 90 ? 24.801 -2.626 2.580 1.00 98.31 90 SER A C 1
ATOM 715 O O . SER A 1 90 ? 23.764 -2.420 1.953 1.00 98.31 90 SER A O 1
ATOM 717 N N . VAL A 1 91 ? 24.875 -3.558 3.539 1.00 98.19 91 VAL A N 1
ATOM 718 C CA . VAL A 1 91 ? 23.729 -4.408 3.906 1.00 98.19 91 VAL A CA 1
ATOM 719 C C . VAL A 1 91 ? 22.564 -3.564 4.426 1.00 98.19 91 VAL A C 1
ATOM 721 O O . VAL A 1 91 ? 21.435 -3.729 3.966 1.00 98.19 91 VAL A O 1
ATOM 724 N N . LEU A 1 92 ? 22.823 -2.624 5.339 1.00 97.75 92 LEU A N 1
ATOM 725 C CA . LEU A 1 92 ? 21.778 -1.753 5.891 1.00 97.75 92 LEU A CA 1
ATOM 726 C C . LEU A 1 92 ? 21.125 -0.873 4.813 1.00 97.75 92 LEU A C 1
ATOM 728 O O . LEU A 1 92 ? 19.901 -0.728 4.800 1.00 97.75 92 LEU A O 1
ATOM 732 N N . LEU A 1 93 ? 21.919 -0.332 3.885 1.00 98.38 93 LEU A N 1
ATOM 733 C CA . LEU A 1 93 ? 21.435 0.467 2.759 1.00 98.38 93 LEU A CA 1
ATOM 734 C C . LEU A 1 93 ? 20.565 -0.360 1.811 1.00 98.38 93 LEU A C 1
ATOM 736 O O . LEU A 1 93 ? 19.510 0.118 1.403 1.00 98.38 93 LEU A O 1
ATOM 740 N N . VAL A 1 94 ? 20.951 -1.601 1.500 1.00 98.50 94 VAL A N 1
ATOM 741 C CA . VAL A 1 94 ? 20.148 -2.502 0.655 1.00 98.50 94 VAL A CA 1
ATOM 742 C C . VAL A 1 94 ? 18.826 -2.860 1.333 1.00 98.50 94 VAL A C 1
ATOM 744 O O . VAL A 1 94 ? 17.779 -2.778 0.695 1.00 98.50 94 VAL A O 1
ATOM 747 N N . LEU A 1 95 ? 18.835 -3.186 2.630 1.00 97.62 95 LEU A N 1
ATOM 748 C CA . LEU A 1 95 ? 17.607 -3.488 3.375 1.00 97.62 95 LEU A CA 1
ATOM 749 C C . LEU A 1 95 ? 16.656 -2.282 3.422 1.00 97.62 95 LEU A C 1
ATOM 751 O O . LEU A 1 95 ? 15.454 -2.427 3.188 1.00 97.62 95 LEU A O 1
ATOM 755 N N . ALA A 1 96 ? 17.187 -1.079 3.659 1.00 97.19 96 ALA A N 1
ATOM 756 C CA . ALA A 1 96 ? 16.404 0.152 3.599 1.00 97.19 96 ALA A CA 1
ATOM 757 C C . ALA A 1 96 ? 15.871 0.419 2.178 1.00 97.19 96 ALA A C 1
ATOM 759 O O . ALA A 1 96 ? 14.694 0.751 2.005 1.00 97.19 96 ALA A O 1
ATOM 760 N N . ALA A 1 97 ? 16.703 0.217 1.153 1.00 98.44 97 ALA A N 1
ATOM 761 C CA . ALA A 1 97 ? 16.323 0.368 -0.246 1.00 98.44 97 ALA A CA 1
ATOM 762 C C . ALA A 1 97 ? 15.220 -0.614 -0.654 1.00 98.44 97 ALA A C 1
ATOM 764 O O . ALA A 1 97 ? 14.314 -0.226 -1.385 1.00 98.44 97 ALA A O 1
ATOM 765 N N . TRP A 1 98 ? 15.227 -1.847 -0.147 1.00 98.62 98 TRP A N 1
ATOM 766 C CA . TRP A 1 98 ? 14.153 -2.813 -0.378 1.00 98.62 98 TRP A CA 1
ATOM 767 C C . TRP A 1 98 ? 12.820 -2.350 0.201 1.00 98.62 98 TRP A C 1
ATOM 769 O O . TRP A 1 98 ? 11.810 -2.400 -0.500 1.00 98.62 98 TRP A O 1
ATOM 779 N N . VAL A 1 99 ? 12.799 -1.842 1.438 1.00 98.00 99 VAL A N 1
ATOM 780 C CA . VAL A 1 99 ? 11.570 -1.294 2.042 1.00 98.00 99 VAL A CA 1
ATOM 781 C C . VAL A 1 99 ? 11.036 -0.127 1.212 1.00 98.00 99 VAL A C 1
ATOM 783 O O . VAL A 1 99 ? 9.841 -0.077 0.909 1.00 98.00 99 VAL A O 1
ATOM 786 N N . LEU A 1 100 ? 11.912 0.792 0.799 1.00 98.25 100 LEU A N 1
ATOM 787 C CA . LEU A 1 100 ? 11.527 1.940 -0.020 1.00 98.25 100 LEU A CA 1
ATOM 788 C C . LEU A 1 100 ? 11.093 1.530 -1.433 1.00 98.25 100 LEU A C 1
ATOM 790 O O . LEU A 1 100 ? 10.108 2.069 -1.937 1.00 98.25 100 LEU A O 1
ATOM 794 N N . MET A 1 101 ? 11.753 0.553 -2.057 1.00 98.75 101 MET A N 1
ATOM 795 C CA . MET A 1 101 ? 11.357 0.033 -3.364 1.00 98.75 101 MET A CA 1
ATOM 796 C C . MET A 1 101 ? 9.969 -0.600 -3.290 1.00 98.75 101 MET A C 1
ATOM 798 O O . MET A 1 101 ? 9.092 -0.224 -4.065 1.00 98.75 101 MET A O 1
ATOM 802 N N . VAL A 1 102 ? 9.722 -1.496 -2.326 1.00 98.56 102 VAL A N 1
ATOM 803 C CA . VAL A 1 102 ? 8.385 -2.080 -2.119 1.00 98.56 102 VAL A CA 1
ATOM 804 C C . VAL A 1 102 ? 7.359 -0.979 -1.897 1.00 98.56 102 VAL A C 1
ATOM 806 O O . VAL A 1 102 ? 6.319 -0.979 -2.544 1.00 98.56 102 VAL A O 1
ATOM 809 N N . ASN A 1 103 ? 7.662 0.016 -1.064 1.00 98.25 103 ASN A N 1
ATOM 810 C CA . ASN A 1 103 ? 6.776 1.153 -0.846 1.00 98.25 103 ASN A CA 1
ATOM 811 C C . ASN A 1 103 ? 6.419 1.895 -2.154 1.00 98.25 103 ASN A C 1
ATOM 813 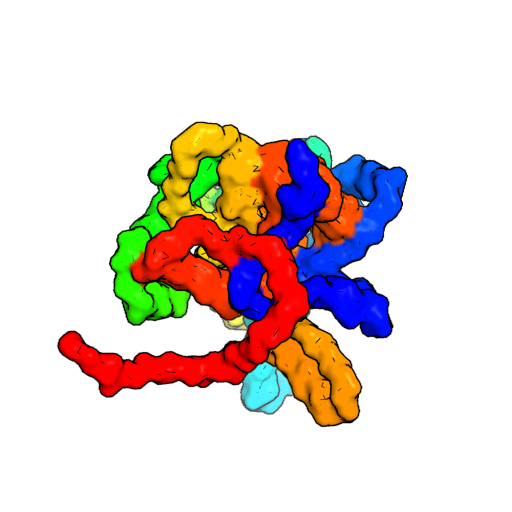O O . ASN A 1 103 ? 5.263 2.291 -2.337 1.00 98.25 103 ASN A O 1
ATOM 817 N N . ARG A 1 104 ? 7.373 2.070 -3.079 1.00 98.19 104 ARG A N 1
ATOM 818 C CA . ARG A 1 104 ? 7.134 2.678 -4.399 1.00 98.19 104 ARG A CA 1
ATOM 819 C C . ARG A 1 104 ? 6.316 1.769 -5.320 1.00 98.19 104 ARG A C 1
ATOM 821 O O . ARG A 1 104 ? 5.323 2.237 -5.871 1.00 98.19 104 ARG A O 1
ATOM 828 N N . LEU A 1 105 ? 6.640 0.479 -5.406 1.00 98.38 105 LEU A N 1
ATOM 829 C CA . LEU A 1 105 ? 5.878 -0.512 -6.184 1.00 98.38 105 LEU A CA 1
ATOM 830 C C . LEU A 1 105 ? 4.425 -0.626 -5.701 1.00 98.38 105 LEU A C 1
ATOM 832 O O . LEU A 1 105 ? 3.481 -0.624 -6.487 1.00 98.38 105 LEU A O 1
ATOM 836 N N . ARG A 1 106 ? 4.222 -0.660 -4.384 1.00 97.75 106 ARG A N 1
ATOM 837 C CA . ARG A 1 106 ? 2.894 -0.693 -3.768 1.00 97.75 106 ARG A CA 1
ATOM 838 C C . ARG A 1 106 ? 2.158 0.638 -3.939 1.00 97.75 106 ARG A C 1
ATOM 840 O O . ARG A 1 106 ? 0.954 0.632 -4.151 1.00 97.75 106 ARG A O 1
ATOM 847 N N . SER A 1 107 ? 2.866 1.773 -3.948 1.00 96.44 107 SER A N 1
ATOM 848 C CA . SER A 1 107 ? 2.270 3.066 -4.323 1.00 96.44 107 SER A CA 1
ATOM 849 C C . SER A 1 107 ? 1.806 3.082 -5.782 1.00 96.44 107 SER A C 1
ATOM 851 O O . SER A 1 107 ? 0.764 3.668 -6.070 1.00 96.44 107 SER A O 1
ATOM 853 N N . MET A 1 108 ? 2.528 2.429 -6.701 1.00 97.31 108 MET A N 1
ATOM 854 C CA . MET A 1 108 ? 2.064 2.268 -8.082 1.00 97.31 108 MET A CA 1
ATOM 855 C C . MET A 1 108 ? 0.779 1.437 -8.147 1.00 97.31 108 MET A C 1
ATOM 857 O O . MET A 1 108 ? -0.173 1.851 -8.806 1.00 97.31 108 MET A O 1
ATOM 861 N N . GLN A 1 109 ? 0.731 0.313 -7.423 1.00 96.94 109 GLN A N 1
ATOM 862 C CA . GLN A 1 109 ? -0.458 -0.542 -7.336 1.00 96.94 109 GLN A CA 1
ATOM 863 C C . GLN A 1 109 ? -1.665 0.204 -6.746 1.00 96.94 109 GLN A C 1
ATOM 865 O O . GLN A 1 109 ? -2.743 0.172 -7.332 1.00 96.94 109 GLN A O 1
ATOM 870 N N . ALA A 1 110 ? -1.483 0.927 -5.640 1.00 95.56 110 ALA A N 1
ATOM 871 C CA . ALA A 1 110 ? -2.549 1.706 -5.016 1.00 95.56 110 ALA A CA 1
ATOM 872 C C . ALA A 1 110 ? -3.015 2.864 -5.920 1.00 95.56 110 ALA A C 1
ATOM 874 O O . ALA A 1 110 ? -4.207 3.072 -6.116 1.00 95.56 110 ALA A O 1
ATOM 875 N N . THR A 1 111 ? -2.092 3.572 -6.579 1.00 95.81 111 THR A N 1
ATOM 876 C CA . THR A 1 111 ? -2.457 4.627 -7.544 1.00 95.81 111 THR A CA 1
ATOM 877 C C . THR A 1 111 ? -3.243 4.062 -8.726 1.00 95.81 111 THR A C 1
ATOM 879 O O . THR A 1 111 ? -4.181 4.699 -9.203 1.00 95.81 111 THR A O 1
ATOM 882 N N . PHE A 1 112 ? -2.881 2.865 -9.196 1.00 96.56 112 PHE A N 1
ATOM 883 C CA . PHE A 1 112 ? -3.602 2.165 -10.255 1.00 96.56 112 PHE A CA 1
ATOM 884 C C . PHE A 1 112 ? -5.031 1.836 -9.814 1.00 96.56 112 PHE A C 1
ATOM 886 O O . PHE A 1 112 ? -5.975 2.219 -10.503 1.00 96.56 112 PHE A O 1
ATOM 893 N N . HIS A 1 113 ? -5.187 1.252 -8.625 1.00 95.44 113 HIS A N 1
ATOM 894 C CA . HIS A 1 113 ? -6.480 1.024 -7.985 1.00 95.44 113 HIS A CA 1
ATOM 895 C C . HIS A 1 113 ? -7.336 2.308 -7.948 1.00 95.44 113 HIS A C 1
ATOM 897 O O . HIS A 1 113 ? -8.433 2.348 -8.506 1.00 95.44 113 HIS A O 1
ATOM 903 N N . TYR A 1 114 ? -6.812 3.421 -7.431 1.00 93.44 114 TYR A N 1
ATOM 904 C CA . TYR A 1 114 ? -7.569 4.679 -7.359 1.00 93.44 114 TYR A CA 1
ATOM 905 C C . TYR A 1 114 ? -7.900 5.300 -8.718 1.00 93.44 114 TYR A C 1
ATOM 907 O O . TYR A 1 114 ? -8.941 5.948 -8.870 1.00 93.44 114 TYR A O 1
ATOM 915 N N . LEU A 1 115 ? -7.044 5.117 -9.725 1.00 94.44 115 LEU A N 1
ATOM 916 C CA . LEU A 1 115 ? -7.360 5.529 -11.090 1.00 94.44 115 LEU A CA 1
ATOM 917 C C . LEU A 1 115 ? -8.557 4.749 -11.639 1.00 94.44 115 LEU A C 1
ATOM 919 O O . LEU A 1 115 ? -9.416 5.363 -12.272 1.00 94.44 115 LEU A O 1
ATOM 923 N N . THR A 1 116 ? -8.658 3.447 -11.356 1.00 93.81 116 THR A N 1
ATOM 924 C CA . THR A 1 116 ? -9.777 2.612 -11.830 1.00 93.81 116 THR A CA 1
ATOM 925 C C . THR A 1 116 ? -11.124 3.020 -11.236 1.00 93.81 116 THR A C 1
ATOM 927 O O . THR A 1 116 ? -12.131 2.988 -11.940 1.00 93.81 116 THR A O 1
ATOM 930 N N . HIS A 1 117 ? -11.132 3.545 -10.007 1.00 91.75 117 HIS A N 1
ATOM 931 C CA . HIS A 1 117 ? -12.324 4.115 -9.368 1.00 91.75 117 HIS A CA 1
ATOM 932 C C . HIS A 1 117 ? -12.617 5.577 -9.762 1.00 91.75 117 HIS A C 1
ATOM 934 O O . HIS A 1 117 ? -13.580 6.178 -9.279 1.00 91.75 117 HIS A O 1
ATOM 940 N N . GLY A 1 118 ? -11.790 6.191 -10.615 1.00 91.38 118 GLY A N 1
ATOM 941 C CA . GLY A 1 118 ? -11.926 7.602 -10.984 1.00 91.38 118 GLY A CA 1
ATOM 942 C C . GLY A 1 118 ? -11.702 8.562 -9.808 1.00 91.38 118 GLY A C 1
ATOM 943 O O . GLY A 1 118 ? -12.231 9.679 -9.796 1.00 91.38 118 GLY A O 1
ATOM 944 N N . ALA A 1 119 ? -10.944 8.134 -8.795 1.00 89.88 119 ALA A N 1
ATOM 945 C CA . ALA A 1 119 ? -10.635 8.940 -7.616 1.00 89.88 119 ALA A CA 1
ATOM 946 C C . ALA A 1 119 ? -9.606 10.041 -7.921 1.00 89.88 119 ALA A C 1
ATOM 948 O O . ALA A 1 119 ? -9.596 11.080 -7.273 1.00 89.88 119 ALA A O 1
ATOM 949 N N . VAL A 1 120 ? -8.755 9.851 -8.932 1.00 90.44 120 VAL A N 1
ATOM 950 C CA . VAL A 1 120 ? -7.692 10.812 -9.292 1.00 90.44 120 VAL A CA 1
ATOM 951 C C . VAL A 1 120 ? -8.048 11.608 -10.537 1.00 90.44 120 VAL A C 1
ATOM 953 O O . VAL A 1 120 ? -7.988 12.838 -10.551 1.00 90.44 120 VAL A O 1
ATOM 956 N N . LEU A 1 121 ? -8.414 10.883 -11.592 1.00 92.81 121 LEU A N 1
ATOM 957 C CA . LEU A 1 121 ? -8.777 11.410 -12.897 1.00 92.81 121 LEU A CA 1
ATOM 958 C C . LEU A 1 121 ? -10.186 10.935 -13.229 1.00 92.81 121 LEU A C 1
ATOM 960 O O . LEU A 1 121 ? -10.477 9.749 -13.115 1.00 92.81 121 LEU A O 1
ATOM 964 N N . LYS A 1 122 ? -11.049 11.861 -13.650 1.00 88.75 122 LYS A N 1
ATOM 965 C CA . LYS A 1 122 ? -12.418 11.536 -14.080 1.00 88.75 122 LYS A CA 1
ATOM 966 C C . LYS A 1 122 ? -12.467 11.045 -15.530 1.00 88.75 122 LYS A C 1
ATOM 968 O O . LYS A 1 122 ? -13.331 10.248 -15.875 1.00 88.75 122 LYS A O 1
ATOM 973 N N . ASP A 1 123 ? -11.523 11.482 -16.365 1.00 92.94 123 ASP A N 1
ATOM 974 C CA . ASP A 1 123 ? -11.362 10.983 -17.733 1.00 92.94 123 ASP A CA 1
ATOM 975 C C . ASP A 1 123 ? -10.766 9.567 -17.710 1.00 92.94 123 ASP A C 1
ATOM 977 O O . ASP A 1 123 ? -9.573 9.379 -17.446 1.00 92.94 123 ASP A O 1
ATOM 981 N N . LYS A 1 124 ? -11.611 8.574 -18.010 1.00 92.94 124 LYS A N 1
ATOM 982 C CA . LYS A 1 124 ? -11.247 7.154 -18.026 1.00 92.94 124 LYS A CA 1
ATOM 983 C C . LYS A 1 124 ? -10.169 6.835 -19.062 1.00 92.94 124 LYS A C 1
ATOM 985 O O . LYS A 1 124 ? -9.238 6.104 -18.740 1.00 92.94 124 LYS A O 1
ATOM 990 N N . ALA A 1 125 ? -10.260 7.376 -20.277 1.00 94.88 125 ALA A N 1
ATOM 991 C CA . ALA A 1 125 ? -9.291 7.084 -21.333 1.00 94.88 125 ALA A CA 1
ATOM 992 C C . ALA A 1 125 ? -7.908 7.628 -20.957 1.00 94.88 125 ALA A C 1
ATOM 994 O O . ALA A 1 125 ? -6.881 6.971 -21.141 1.00 94.88 125 ALA A O 1
ATOM 995 N N . ARG A 1 126 ? -7.873 8.823 -20.361 1.00 95.12 126 ARG A N 1
ATOM 996 C CA . ARG A 1 126 ? -6.640 9.404 -19.830 1.00 95.12 126 ARG A CA 1
ATOM 997 C C . ARG A 1 126 ? -6.100 8.605 -18.644 1.00 95.12 126 ARG A C 1
ATOM 999 O O . ARG A 1 126 ? -4.908 8.307 -18.630 1.00 95.12 126 ARG A O 1
ATOM 1006 N N . ALA A 1 127 ? -6.953 8.204 -17.701 1.00 95.31 127 ALA A N 1
ATOM 1007 C CA . ALA A 1 127 ? -6.573 7.362 -16.566 1.00 95.31 127 ALA A CA 1
ATOM 1008 C C . ALA A 1 127 ? -5.977 6.016 -17.012 1.00 95.31 127 ALA A C 1
ATOM 1010 O O . ALA A 1 127 ? -4.912 5.633 -16.527 1.00 95.31 127 ALA A O 1
ATOM 1011 N N . GLN A 1 128 ? -6.600 5.359 -17.994 1.00 95.50 128 GLN A N 1
ATOM 1012 C CA . GLN A 1 128 ? -6.116 4.123 -18.614 1.00 95.50 128 GLN A CA 1
ATOM 1013 C C . GLN A 1 128 ? -4.731 4.295 -19.239 1.00 95.50 128 GLN A C 1
ATOM 1015 O O . GLN A 1 128 ? -3.859 3.451 -19.036 1.00 95.50 128 GLN A O 1
ATOM 1020 N N . ARG A 1 129 ? -4.482 5.411 -19.942 1.00 95.56 129 ARG A N 1
ATOM 1021 C CA . ARG A 1 129 ? -3.147 5.711 -20.483 1.00 95.56 129 ARG A CA 1
ATOM 1022 C C . ARG A 1 129 ? -2.103 5.815 -19.372 1.00 95.56 129 ARG A C 1
ATOM 1024 O O . ARG A 1 129 ? -1.101 5.109 -19.431 1.00 95.56 129 ARG A O 1
ATOM 1031 N N . TYR A 1 130 ? -2.342 6.631 -18.341 1.00 96.31 130 TYR A N 1
ATOM 1032 C CA . TYR A 1 130 ? -1.412 6.755 -17.207 1.00 96.31 130 TYR A CA 1
ATOM 1033 C C . TYR A 1 130 ? -1.150 5.410 -16.524 1.00 96.31 130 TYR A C 1
ATOM 1035 O O . TYR A 1 130 ? 0.001 5.060 -16.259 1.00 96.31 130 TYR A O 1
ATOM 1043 N N . ALA A 1 131 ? -2.213 4.642 -16.289 1.00 95.88 131 ALA A N 1
ATOM 1044 C CA . ALA A 1 131 ? -2.144 3.316 -15.702 1.00 95.88 131 ALA A CA 1
ATOM 1045 C C . ALA A 1 131 ? -1.306 2.339 -16.534 1.00 95.88 131 ALA A C 1
ATOM 1047 O O . ALA A 1 131 ? -0.458 1.642 -15.977 1.00 95.88 131 ALA A O 1
ATOM 1048 N N . ARG A 1 132 ? -1.502 2.292 -17.855 1.00 95.62 132 ARG A N 1
ATOM 1049 C CA . ARG A 1 132 ? -0.732 1.422 -18.755 1.00 95.62 132 ARG A CA 1
ATOM 1050 C C . ARG A 1 132 ? 0.741 1.822 -18.804 1.00 95.62 132 ARG A C 1
ATOM 1052 O O . ARG A 1 132 ? 1.596 0.956 -18.649 1.00 95.62 132 ARG A O 1
ATOM 1059 N N . LEU A 1 133 ? 1.031 3.109 -18.998 1.00 95.88 133 LEU A N 1
ATOM 1060 C CA . LEU A 1 133 ? 2.389 3.628 -19.213 1.00 95.88 133 LEU A CA 1
ATOM 1061 C C . LEU A 1 133 ? 3.255 3.594 -17.950 1.00 95.88 133 LEU A C 1
ATOM 1063 O O . LEU A 1 133 ? 4.401 3.160 -18.008 1.00 95.88 133 LEU A O 1
ATOM 1067 N N . PHE A 1 134 ? 2.723 4.055 -16.817 1.00 96.94 134 PHE A N 1
ATOM 1068 C CA . PHE A 1 134 ? 3.547 4.354 -15.643 1.00 96.94 134 PHE A CA 1
ATOM 1069 C C . PHE A 1 134 ? 3.319 3.432 -14.454 1.00 96.94 134 PHE A C 1
ATOM 1071 O O . PHE A 1 134 ? 4.109 3.499 -13.519 1.00 96.94 134 PHE A O 1
ATOM 1078 N N . LEU A 1 135 ? 2.266 2.608 -14.457 1.00 96.75 135 LEU A N 1
ATOM 1079 C CA . LEU A 1 135 ? 1.887 1.803 -13.294 1.00 96.75 135 LEU A CA 1
ATOM 1080 C C . LEU A 1 135 ? 1.914 0.306 -13.610 1.00 96.75 135 LEU A C 1
ATOM 1082 O O . LEU A 1 135 ? 2.808 -0.391 -13.160 1.00 96.75 135 LEU A O 1
ATOM 1086 N N . SER A 1 136 ? 0.978 -0.193 -14.416 1.00 96.06 136 SER A N 1
ATOM 1087 C CA . SER A 1 136 ? 0.777 -1.633 -14.647 1.00 96.06 136 SER A CA 1
ATOM 1088 C C . SER A 1 136 ? 1.901 -2.300 -15.451 1.00 96.06 136 SER A C 1
ATOM 1090 O O . SER A 1 136 ? 2.430 -3.321 -15.018 1.00 96.06 136 SER A O 1
ATOM 1092 N N . THR A 1 137 ? 2.319 -1.718 -16.581 1.00 96.94 137 THR A N 1
ATOM 1093 C CA . THR A 1 137 ? 3.437 -2.236 -17.395 1.00 96.94 137 THR A CA 1
ATOM 1094 C C . THR A 1 137 ? 4.754 -2.322 -16.612 1.00 96.94 137 THR A C 1
ATOM 1096 O O . THR A 1 137 ? 5.327 -3.413 -16.543 1.00 96.94 137 THR A O 1
ATOM 1099 N N . PRO A 1 138 ? 5.246 -1.225 -16.000 1.00 96.75 138 PRO A N 1
ATOM 1100 C CA . PRO A 1 138 ? 6.502 -1.244 -15.258 1.00 96.75 138 PRO A CA 1
ATOM 1101 C C . PRO A 1 138 ? 6.418 -2.014 -13.947 1.00 96.75 138 PRO A C 1
ATOM 1103 O O . PRO A 1 138 ? 7.457 -2.418 -13.451 1.00 96.75 138 PRO A O 1
ATOM 1106 N N . LEU A 1 139 ? 5.231 -2.214 -13.368 1.00 97.00 139 LEU A N 1
ATOM 1107 C CA . LEU A 1 139 ? 5.047 -3.049 -12.182 1.00 97.00 139 LEU A CA 1
ATOM 1108 C C . LEU A 1 139 ? 4.910 -4.535 -12.533 1.00 97.00 139 LEU A C 1
ATOM 1110 O O . LEU A 1 139 ? 4.936 -5.350 -11.622 1.00 97.00 139 LEU A O 1
ATOM 1114 N N . LEU A 1 140 ? 4.747 -4.915 -13.808 1.00 96.50 140 LEU A N 1
ATOM 1115 C CA . LEU A 1 140 ? 4.266 -6.252 -14.186 1.00 96.50 140 LEU A CA 1
ATOM 1116 C C . LEU A 1 140 ? 2.994 -6.588 -13.401 1.00 96.50 140 LEU A C 1
ATOM 1118 O O . LEU A 1 140 ? 2.982 -7.473 -12.552 1.00 96.50 140 LEU A O 1
ATOM 1122 N N . TYR A 1 141 ? 1.947 -5.804 -13.617 1.00 95.06 141 TYR A N 1
ATOM 1123 C CA . TYR A 1 141 ? 0.656 -5.978 -12.963 1.00 95.06 141 TYR A CA 1
ATOM 1124 C C . TYR A 1 141 ? -0.442 -6.227 -13.994 1.00 95.06 141 TYR A C 1
ATOM 1126 O O . TYR A 1 141 ? -0.264 -5.946 -15.187 1.00 95.06 141 TYR A O 1
ATOM 1134 N N . GLN A 1 142 ? -1.573 -6.748 -13.523 1.00 92.81 142 GLN A N 1
ATOM 1135 C CA . GLN A 1 142 ? -2.743 -7.021 -14.353 1.00 92.81 142 GLN A CA 1
ATOM 1136 C C . GLN A 1 142 ? -3.205 -5.791 -15.145 1.00 92.81 142 GLN A C 1
ATOM 1138 O O . GLN A 1 142 ? -2.985 -4.644 -14.739 1.00 92.81 142 GLN A O 1
ATOM 1143 N N . ASP A 1 143 ? -3.791 -6.037 -16.316 1.00 92.25 143 ASP A N 1
ATOM 1144 C CA . ASP A 1 143 ? -4.349 -4.987 -17.163 1.00 92.25 143 ASP A CA 1
ATOM 1145 C C . ASP A 1 143 ? -5.590 -4.334 -16.536 1.00 92.25 143 ASP A C 1
ATOM 1147 O O . ASP A 1 143 ? -6.168 -4.814 -15.556 1.00 92.25 143 ASP A O 1
ATOM 1151 N N . TRP A 1 144 ? -5.985 -3.196 -17.108 1.00 93.50 144 TRP A N 1
ATOM 1152 C CA . TRP A 1 144 ? -7.083 -2.384 -16.595 1.00 93.50 144 TRP A CA 1
ATOM 1153 C C . TRP A 1 144 ? -8.413 -3.137 -16.540 1.00 93.50 144 TRP A C 1
ATOM 1155 O O . TRP A 1 144 ? -9.145 -3.001 -15.561 1.00 93.50 144 TRP A O 1
ATOM 1165 N N . ASP A 1 145 ? -8.753 -3.891 -17.583 1.00 91.38 145 ASP A N 1
ATOM 1166 C CA . ASP A 1 145 ? -10.071 -4.505 -17.702 1.00 91.38 145 ASP A CA 1
ATOM 1167 C C . ASP A 1 145 ? -10.178 -5.738 -16.803 1.00 91.38 145 ASP A C 1
ATOM 1169 O O . ASP A 1 145 ? -11.178 -5.879 -16.093 1.00 91.38 145 ASP A O 1
ATOM 1173 N N . THR A 1 146 ? -9.120 -6.556 -16.736 1.00 90.06 146 THR A N 1
ATOM 1174 C CA . THR A 1 146 ? -9.025 -7.670 -15.777 1.00 90.06 146 THR A CA 1
ATOM 1175 C C . THR A 1 146 ? -9.134 -7.167 -14.333 1.00 90.06 146 THR A C 1
ATOM 1177 O O . THR A 1 146 ? -9.922 -7.711 -13.555 1.00 90.06 146 THR A O 1
ATOM 1180 N N . TYR A 1 147 ? -8.419 -6.089 -13.983 1.00 92.88 147 TYR A N 1
ATOM 1181 C CA . TYR A 1 147 ? -8.496 -5.485 -12.647 1.00 92.88 147 TYR A CA 1
ATOM 1182 C C . TYR A 1 147 ? -9.887 -4.922 -12.341 1.00 92.88 147 TYR A C 1
ATOM 1184 O O . TYR A 1 147 ? -10.443 -5.130 -11.264 1.00 92.88 147 TYR A O 1
ATOM 1192 N N . ASN A 1 148 ? -10.470 -4.190 -13.290 1.00 91.25 148 ASN A N 1
ATOM 1193 C CA . ASN A 1 148 ? -11.775 -3.571 -13.106 1.00 91.25 148 ASN A CA 1
ATOM 1194 C C . ASN A 1 148 ? -12.887 -4.621 -12.959 1.00 91.25 148 ASN A C 1
ATOM 1196 O O . ASN A 1 148 ? -13.871 -4.382 -12.262 1.00 91.25 148 ASN A O 1
ATOM 1200 N N . GLN A 1 149 ? -12.755 -5.779 -13.605 1.00 90.69 149 GLN A N 1
ATOM 1201 C CA . GLN A 1 149 ? -13.694 -6.877 -13.420 1.00 90.69 149 GLN A CA 1
ATOM 1202 C C . GLN A 1 149 ? -13.560 -7.506 -12.027 1.00 90.69 149 GLN A C 1
ATOM 1204 O O . GLN A 1 149 ? -14.524 -7.485 -11.266 1.00 90.69 149 GLN A O 1
ATOM 1209 N N . SER A 1 150 ? -12.372 -8.000 -11.674 1.00 88.44 150 SER A N 1
ATOM 1210 C CA . SER A 1 150 ? -12.166 -8.760 -10.432 1.00 88.44 150 SER A CA 1
ATOM 1211 C C . SER A 1 150 ? -12.266 -7.901 -9.169 1.00 88.44 150 SER A C 1
ATOM 1213 O O . SER A 1 150 ? -12.854 -8.308 -8.172 1.00 88.44 150 SER A O 1
ATOM 1215 N N . HIS A 1 151 ? -11.723 -6.686 -9.194 1.00 91.06 151 HIS A N 1
ATOM 1216 C CA . HIS A 1 151 ? -11.657 -5.860 -7.996 1.00 91.06 151 HIS A CA 1
ATOM 1217 C C . HIS A 1 151 ? -12.829 -4.877 -7.908 1.00 91.06 151 HIS A C 1
ATOM 1219 O O . HIS A 1 151 ? -13.552 -4.839 -6.916 1.00 91.06 151 HIS A O 1
ATOM 1225 N N . VAL A 1 152 ? -13.065 -4.084 -8.957 1.00 88.19 152 VAL A N 1
ATOM 1226 C CA . VAL A 1 152 ? -14.063 -2.999 -8.894 1.00 88.19 152 VAL A CA 1
ATOM 1227 C C . VAL A 1 152 ? -15.495 -3.533 -8.964 1.00 88.19 152 VAL A C 1
ATOM 1229 O O . VAL A 1 152 ? -16.359 -3.068 -8.224 1.00 88.19 152 VAL A O 1
ATOM 1232 N N . ARG A 1 153 ? -15.776 -4.476 -9.871 1.00 88.25 153 ARG A N 1
ATOM 1233 C CA . ARG A 1 153 ? -17.143 -4.982 -10.096 1.00 88.25 153 ARG A CA 1
ATOM 1234 C C . ARG A 1 153 ? -17.528 -6.133 -9.176 1.00 88.25 153 ARG A C 1
ATOM 1236 O O . ARG A 1 153 ? -18.712 -6.271 -8.877 1.00 88.25 153 ARG A O 1
ATOM 1243 N N . GLU A 1 154 ? -16.560 -6.951 -8.781 1.00 91.81 154 GLU A N 1
ATOM 1244 C CA . GLU A 1 154 ? -16.783 -8.118 -7.928 1.00 91.81 154 GLU A CA 1
ATOM 1245 C C . GLU A 1 154 ? -16.420 -7.791 -6.478 1.00 91.81 154 GLU A C 1
ATOM 1247 O O . GLU A 1 154 ? -17.327 -7.579 -5.684 1.00 91.81 154 GLU A O 1
ATOM 1252 N N . HIS A 1 155 ? -15.141 -7.654 -6.124 1.00 92.31 155 HIS A N 1
ATOM 1253 C CA . HIS A 1 155 ? -14.728 -7.470 -4.725 1.00 92.31 155 HIS A CA 1
ATOM 1254 C C . HIS A 1 155 ? -15.363 -6.249 -4.013 1.00 92.31 155 HIS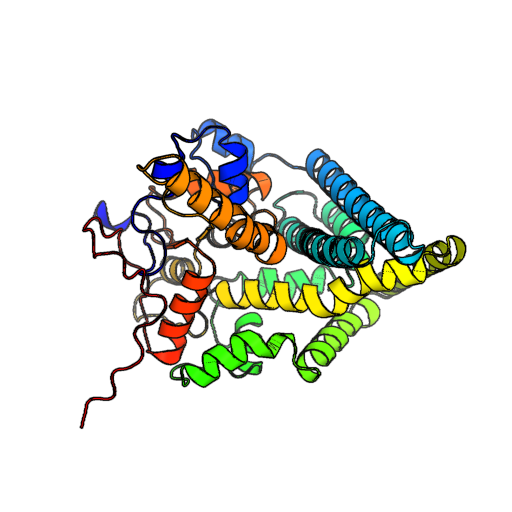 A C 1
ATOM 1256 O O . HIS A 1 155 ? -15.854 -6.366 -2.893 1.00 92.31 155 HIS A O 1
ATOM 1262 N N . HIS A 1 156 ? -15.443 -5.080 -4.664 1.00 92.31 156 HIS A N 1
ATOM 1263 C CA . HIS A 1 156 ? -16.096 -3.877 -4.100 1.00 92.31 156 HIS A CA 1
ATOM 1264 C C . HIS A 1 156 ? -17.633 -3.912 -4.135 1.00 92.31 156 HIS A C 1
ATOM 1266 O O . HIS A 1 156 ? -18.292 -2.946 -3.738 1.00 92.31 156 HIS A O 1
ATOM 1272 N N . ASN A 1 157 ? -18.239 -4.992 -4.626 1.00 92.81 157 ASN A N 1
ATOM 1273 C CA . ASN A 1 157 ? -19.687 -5.117 -4.660 1.00 92.81 157 ASN A CA 1
ATOM 1274 C C . ASN A 1 157 ? -20.230 -5.486 -3.276 1.00 92.81 157 ASN A C 1
ATOM 1276 O O . ASN A 1 157 ? -19.803 -6.449 -2.641 1.00 92.81 157 ASN A O 1
ATOM 1280 N N . ILE A 1 158 ? -21.240 -4.732 -2.846 1.00 92.12 158 ILE A N 1
ATOM 1281 C CA . ILE A 1 158 ? -21.900 -4.870 -1.547 1.00 92.12 158 ILE A CA 1
ATOM 1282 C C . ILE A 1 158 ? -22.486 -6.266 -1.285 1.00 92.12 158 ILE A C 1
ATOM 1284 O O . ILE A 1 158 ? -22.619 -6.664 -0.131 1.00 92.12 158 ILE A O 1
ATOM 1288 N N . HIS A 1 159 ? -22.828 -7.004 -2.342 1.00 92.12 159 HIS A N 1
ATOM 1289 C CA . HIS A 1 159 ? -23.380 -8.357 -2.260 1.00 92.12 159 HIS A CA 1
ATOM 1290 C C . HIS A 1 159 ? -22.324 -9.458 -2.413 1.00 92.12 159 HIS A C 1
ATOM 1292 O O . HIS A 1 159 ? -22.667 -10.632 -2.315 1.00 92.12 159 HIS A O 1
ATOM 1298 N N . VAL A 1 160 ? -21.068 -9.094 -2.690 1.00 93.12 160 VAL A N 1
ATOM 1299 C CA . VAL A 1 160 ? -19.982 -10.038 -2.982 1.00 93.12 160 VAL A CA 1
ATOM 1300 C C . VAL A 1 160 ? -18.914 -10.012 -1.899 1.00 93.12 160 VAL A C 1
ATOM 1302 O O . VAL A 1 160 ? -18.442 -11.081 -1.539 1.00 93.12 160 VAL A O 1
ATOM 1305 N N . LEU A 1 161 ? -18.540 -8.849 -1.361 1.00 94.88 161 LEU A N 1
ATOM 1306 C CA . LEU A 1 161 ? -17.443 -8.728 -0.393 1.00 94.88 161 LEU A CA 1
ATOM 1307 C C . LEU A 1 161 ? -17.551 -9.756 0.752 1.00 94.88 161 LEU A C 1
ATOM 1309 O O . LEU A 1 161 ? -18.587 -9.851 1.408 1.00 94.88 161 LEU A O 1
ATOM 1313 N N . CYS A 1 162 ? -16.471 -10.502 1.005 1.00 94.06 162 CYS A N 1
ATOM 1314 C CA . CYS A 1 162 ? -16.382 -11.573 2.014 1.00 94.06 162 CYS A CA 1
ATOM 1315 C C . CYS A 1 162 ? -17.401 -12.722 1.865 1.00 94.06 162 CYS A C 1
ATOM 1317 O O . CYS A 1 162 ? -17.671 -13.458 2.819 1.00 94.06 162 CYS A O 1
ATOM 1319 N N . THR A 1 163 ? -17.960 -12.924 0.673 1.00 93.56 163 THR A N 1
ATOM 1320 C CA . THR A 1 163 ? -18.766 -14.114 0.352 1.00 93.56 163 THR A CA 1
ATOM 1321 C C . THR A 1 163 ? -17.910 -15.207 -0.291 1.00 93.56 163 THR A C 1
ATOM 1323 O O . THR A 1 163 ? -16.733 -15.022 -0.598 1.00 93.56 163 THR A O 1
ATOM 1326 N N . ASP A 1 164 ? -18.483 -16.387 -0.501 1.00 93.38 164 ASP A N 1
ATOM 1327 C CA . ASP A 1 164 ? -17.840 -17.506 -1.197 1.00 93.38 164 ASP A CA 1
ATOM 1328 C C . ASP A 1 164 ? -17.580 -17.239 -2.690 1.00 93.38 164 ASP A C 1
ATOM 1330 O O . ASP A 1 164 ? -16.801 -17.963 -3.316 1.00 93.38 164 ASP A O 1
ATOM 1334 N N . ILE A 1 165 ? -18.207 -16.208 -3.264 1.00 93.50 165 ILE A N 1
ATOM 1335 C CA . ILE A 1 165 ? -17.974 -15.750 -4.637 1.00 93.50 165 ILE A CA 1
ATOM 1336 C C . ILE A 1 165 ? -16.986 -14.578 -4.735 1.00 93.50 165 ILE A C 1
ATOM 1338 O O . ILE A 1 165 ? -16.573 -14.258 -5.847 1.00 93.50 165 ILE A O 1
ATOM 1342 N N . ASP A 1 166 ? -16.555 -13.993 -3.610 1.00 95.56 166 ASP A N 1
ATOM 1343 C CA . ASP A 1 166 ? -15.496 -12.976 -3.584 1.00 95.56 166 ASP A CA 1
ATOM 1344 C C . ASP A 1 166 ? -14.159 -13.590 -4.042 1.00 95.56 166 ASP A C 1
ATOM 1346 O O . ASP A 1 166 ? -13.690 -14.559 -3.422 1.00 95.56 166 ASP A O 1
ATOM 1350 N N . PRO A 1 167 ? -13.522 -13.070 -5.111 1.00 93.94 167 PRO A N 1
ATOM 1351 C CA . PRO A 1 167 ? -12.231 -13.578 -5.568 1.00 93.94 167 PRO A CA 1
ATOM 1352 C C . PRO A 1 167 ? -11.156 -13.527 -4.473 1.00 93.94 167 PRO A C 1
ATOM 1354 O O . PRO A 1 167 ? -10.345 -14.456 -4.378 1.00 93.94 167 PRO A O 1
ATOM 1357 N N . ASP A 1 168 ? -11.185 -12.514 -3.607 1.00 95.50 168 ASP A N 1
ATOM 1358 C CA . ASP A 1 168 ? -10.184 -12.335 -2.558 1.00 95.50 168 ASP A CA 1
ATOM 1359 C C . ASP A 1 168 ? -10.417 -13.310 -1.394 1.00 95.50 168 ASP A C 1
ATOM 1361 O O . ASP A 1 168 ? -9.472 -13.942 -0.911 1.00 95.50 168 ASP A O 1
ATOM 1365 N N . GLN A 1 169 ? -11.673 -13.565 -1.012 1.00 96.19 169 GLN A N 1
ATOM 1366 C CA . GLN A 1 169 ? -11.983 -14.611 -0.031 1.00 96.19 169 GLN A CA 1
ATOM 1367 C C . GLN A 1 169 ? -11.605 -16.003 -0.544 1.00 96.19 169 GLN A C 1
ATOM 1369 O O . GLN A 1 169 ? -10.990 -16.784 0.187 1.00 96.19 169 GLN A O 1
ATOM 1374 N N . ARG A 1 170 ? -11.917 -16.321 -1.808 1.00 95.88 170 ARG A N 1
ATOM 1375 C CA . ARG A 1 170 ? -11.505 -17.587 -2.440 1.00 95.88 170 ARG A CA 1
ATOM 1376 C C . ARG A 1 170 ? -9.994 -17.749 -2.424 1.00 95.88 170 ARG A C 1
ATOM 1378 O O . ARG A 1 170 ? -9.489 -18.846 -2.186 1.00 95.88 170 ARG A O 1
ATOM 1385 N N . PHE A 1 171 ? -9.261 -16.663 -2.645 1.00 95.06 171 PHE A N 1
ATOM 1386 C CA . PHE A 1 171 ? -7.812 -16.666 -2.564 1.00 95.06 171 PHE A CA 1
ATOM 1387 C C . PHE A 1 171 ? -7.303 -16.970 -1.145 1.00 95.06 171 PHE A C 1
ATOM 1389 O O . PHE A 1 171 ? -6.425 -17.828 -0.994 1.00 95.06 171 PHE A O 1
ATOM 1396 N N . ILE A 1 172 ? -7.872 -16.333 -0.112 1.00 96.75 172 ILE A N 1
ATOM 1397 C CA . ILE A 1 172 ? -7.559 -16.606 1.302 1.00 96.75 172 ILE A CA 1
ATOM 1398 C C . ILE A 1 172 ? -7.878 -18.068 1.659 1.00 96.75 172 ILE A C 1
ATOM 1400 O O . ILE A 1 172 ? -7.038 -18.769 2.235 1.00 96.75 172 ILE A O 1
ATOM 1404 N N . GLN A 1 173 ? -9.040 -18.573 1.236 1.00 96.81 173 GLN A N 1
ATOM 1405 C CA . GLN A 1 173 ? -9.440 -19.970 1.413 1.00 96.81 173 GLN A CA 1
ATOM 1406 C C . GLN A 1 173 ? -8.492 -20.939 0.697 1.00 96.81 173 GLN A C 1
ATOM 1408 O O . GLN A 1 173 ? -8.133 -21.972 1.256 1.00 96.81 173 GLN A O 1
ATOM 1413 N N . ALA A 1 174 ? -8.010 -20.604 -0.503 1.00 95.44 174 ALA A N 1
ATOM 1414 C CA . ALA A 1 174 ? -7.052 -21.421 -1.249 1.00 95.44 174 ALA A CA 1
ATOM 1415 C C . ALA A 1 174 ? -5.665 -21.493 -0.581 1.00 95.44 174 ALA A C 1
ATOM 1417 O O . ALA A 1 174 ? -4.917 -22.444 -0.814 1.00 95.44 174 ALA A O 1
ATOM 1418 N N . GLN A 1 175 ? -5.319 -20.536 0.293 1.00 96.00 175 GLN A N 1
ATOM 1419 C CA . GLN A 1 175 ? -4.138 -20.647 1.168 1.00 96.00 175 GLN A CA 1
ATOM 1420 C C . GLN A 1 175 ? -4.420 -21.494 2.433 1.00 96.00 175 GLN A C 1
ATOM 1422 O O . GLN A 1 175 ? -3.531 -21.758 3.254 1.00 96.00 175 GLN A O 1
ATOM 1427 N N . GLY A 1 176 ? -5.660 -21.976 2.550 1.00 95.88 176 GLY A N 1
ATOM 1428 C CA . GLY A 1 176 ? -6.200 -22.910 3.530 1.00 95.88 176 GLY A CA 1
ATOM 1429 C C . GLY A 1 176 ? -6.488 -22.295 4.897 1.00 95.88 176 GLY A C 1
ATOM 1430 O O . GLY A 1 176 ? -6.334 -22.967 5.916 1.00 95.88 176 GLY A O 1
ATOM 1431 N N . PHE A 1 177 ? -6.878 -21.025 4.918 1.00 97.50 177 PHE A N 1
ATOM 1432 C CA . PHE A 1 177 ? -7.572 -20.445 6.065 1.00 97.50 177 PHE A CA 1
ATOM 1433 C C . PHE A 1 177 ? -9.032 -20.906 6.068 1.00 97.50 177 PHE A C 1
ATOM 1435 O O . PHE A 1 177 ? -9.630 -21.072 5.005 1.00 97.50 177 PHE A O 1
ATOM 1442 N N . TYR A 1 178 ? -9.581 -21.146 7.257 1.00 96.75 178 TYR A N 1
ATOM 1443 C CA . TYR A 1 178 ? -10.968 -21.566 7.451 1.00 96.75 178 TYR A CA 1
ATOM 1444 C C . TYR A 1 178 ? -11.440 -21.223 8.879 1.00 96.75 178 TYR A C 1
ATOM 1446 O O . TYR A 1 178 ? -10.603 -21.137 9.783 1.00 96.75 178 TYR A O 1
ATOM 1454 N N . PRO A 1 179 ? -12.754 -21.040 9.109 1.00 96.88 179 PRO A N 1
ATOM 1455 C CA . PRO A 1 179 ? -13.307 -20.844 10.451 1.00 96.88 179 PRO A CA 1
ATOM 1456 C C . PRO A 1 179 ? -13.090 -22.056 11.367 1.00 96.88 179 PRO A C 1
ATOM 1458 O O . PRO A 1 179 ? -13.285 -23.195 10.953 1.00 96.88 179 PRO A O 1
ATOM 1461 N N . GLY A 1 180 ? -12.729 -21.814 12.626 1.00 97.06 180 GLY A N 1
ATOM 1462 C CA . GLY A 1 180 ? -12.425 -22.849 13.619 1.00 97.06 180 GLY A CA 1
ATOM 1463 C C . GLY A 1 180 ? -11.025 -23.459 13.491 1.00 97.06 180 GLY A C 1
ATOM 1464 O O . GLY A 1 180 ? -10.776 -24.537 14.028 1.00 97.06 180 GLY A O 1
ATOM 1465 N N . MET A 1 181 ? -10.104 -22.817 12.766 1.00 97.81 181 MET A N 1
ATOM 1466 C CA . MET A 1 181 ? -8.754 -23.356 12.582 1.00 97.81 181 MET A CA 1
ATOM 1467 C C . MET A 1 181 ? -7.896 -23.271 13.862 1.00 97.81 181 MET A C 1
ATOM 1469 O O . MET A 1 181 ? -8.023 -22.312 14.623 1.00 97.81 181 MET A O 1
ATOM 1473 N N . PRO A 1 182 ? -6.955 -24.210 14.093 1.00 98.19 182 PRO A N 1
ATOM 1474 C CA . PRO A 1 182 ? -6.025 -24.115 15.217 1.00 98.19 182 PRO A CA 1
ATOM 1475 C C . PRO A 1 182 ? -5.138 -22.861 15.145 1.00 98.19 182 PRO A C 1
ATOM 1477 O O . PRO A 1 182 ? -4.564 -22.561 14.095 1.00 98.19 182 PRO A O 1
ATOM 1480 N N . GLU A 1 183 ? -4.935 -22.180 16.278 1.00 98.06 183 GLU A N 1
ATOM 1481 C CA . GLU A 1 183 ? -4.152 -20.931 16.354 1.00 98.06 183 GLU A CA 1
ATOM 1482 C C . GLU A 1 183 ? -2.700 -21.100 15.862 1.00 98.06 183 GLU A C 1
ATOM 1484 O O . GLU A 1 183 ? -2.169 -20.238 15.160 1.00 98.06 183 GLU A O 1
ATOM 1489 N N . LEU A 1 184 ? -2.056 -22.236 16.149 1.00 97.56 184 LEU A N 1
ATOM 1490 C CA . LEU A 1 184 ? -0.709 -22.513 15.637 1.00 97.56 184 LEU A CA 1
ATOM 1491 C C . LEU A 1 184 ? -0.687 -22.581 14.101 1.00 97.56 184 LEU A C 1
ATOM 1493 O O . LEU A 1 184 ? 0.209 -22.031 13.458 1.00 97.56 184 LEU A O 1
ATOM 1497 N N . ALA A 1 185 ? -1.698 -23.220 13.503 1.00 97.75 185 ALA A N 1
ATOM 1498 C CA . ALA A 1 185 ? -1.830 -23.298 12.053 1.00 97.75 185 ALA A CA 1
ATOM 1499 C C . ALA A 1 185 ? -2.115 -21.919 11.442 1.00 97.75 185 ALA A C 1
ATOM 1501 O O . ALA A 1 185 ? -1.635 -21.637 10.343 1.00 97.75 185 ALA A O 1
ATOM 1502 N N . TYR A 1 186 ? -2.856 -21.062 12.149 1.00 98.06 186 TYR A N 1
ATOM 1503 C CA . TYR A 1 186 ? -3.092 -19.675 11.761 1.00 98.06 186 TYR A CA 1
ATOM 1504 C C . TYR A 1 186 ? -1.778 -18.897 11.666 1.00 98.06 186 TYR A C 1
ATOM 1506 O O . TYR A 1 186 ? -1.432 -18.430 10.581 1.00 98.06 186 TYR A O 1
ATOM 1514 N N . TRP A 1 187 ? -0.995 -18.835 12.748 1.00 97.81 187 TRP A N 1
ATOM 1515 C CA . TRP A 1 187 ? 0.256 -18.067 12.766 1.00 97.81 187 TRP A CA 1
ATOM 1516 C C . TRP A 1 187 ? 1.262 -18.573 11.740 1.00 97.81 187 TRP A C 1
ATOM 1518 O O . TRP A 1 187 ? 1.845 -17.781 10.998 1.00 97.81 187 TRP A O 1
ATOM 1528 N N . TRP A 1 188 ? 1.405 -19.896 11.634 1.00 96.75 188 TRP A N 1
ATOM 1529 C CA . TRP A 1 188 ? 2.273 -20.503 10.633 1.00 96.75 188 TRP A CA 1
ATOM 1530 C C . TRP A 1 188 ? 1.870 -20.108 9.210 1.00 96.75 188 TRP A C 1
ATOM 1532 O O . TRP A 1 188 ? 2.716 -19.742 8.398 1.00 96.75 188 TRP A O 1
ATOM 1542 N N . ARG A 1 189 ? 0.572 -20.134 8.882 1.00 96.25 189 ARG A N 1
ATOM 1543 C CA . ARG A 1 189 ? 0.108 -19.749 7.543 1.00 96.25 189 ARG A CA 1
ATOM 1544 C C . ARG A 1 189 ? 0.249 -18.254 7.295 1.00 96.25 189 ARG A C 1
ATOM 1546 O O . ARG A 1 189 ? 0.666 -17.903 6.195 1.00 96.25 189 ARG A O 1
ATOM 1553 N N . VAL A 1 190 ? -0.058 -17.396 8.266 1.00 95.94 190 VAL A N 1
ATOM 1554 C CA . VAL A 1 190 ? 0.083 -15.937 8.115 1.00 95.94 190 VAL A CA 1
ATOM 1555 C C . VAL A 1 190 ? 1.527 -15.571 7.787 1.00 95.94 190 VAL A C 1
ATOM 1557 O O . VAL A 1 190 ? 1.759 -14.817 6.845 1.00 95.94 190 VAL A O 1
ATOM 1560 N N . ILE A 1 191 ? 2.485 -16.141 8.521 1.00 94.38 191 ILE A N 1
ATOM 1561 C CA . ILE A 1 191 ? 3.907 -15.805 8.396 1.00 94.38 191 ILE A CA 1
ATOM 1562 C C . ILE A 1 191 ? 4.536 -16.494 7.181 1.00 94.38 191 ILE A C 1
ATOM 1564 O O . ILE A 1 191 ? 5.252 -15.860 6.412 1.00 94.38 191 ILE A O 1
ATOM 1568 N N . CYS A 1 192 ? 4.283 -17.790 6.979 1.00 94.88 192 CYS A N 1
ATOM 1569 C CA . CYS A 1 192 ? 5.058 -18.581 6.023 1.00 94.88 192 CYS A CA 1
ATOM 1570 C C . CYS A 1 192 ? 4.454 -18.635 4.617 1.00 94.88 192 CYS A C 1
ATOM 1572 O O . CYS A 1 192 ? 5.202 -18.849 3.666 1.00 94.88 192 CYS A O 1
ATOM 1574 N N . THR A 1 193 ? 3.136 -18.456 4.446 1.00 94.94 193 THR A N 1
ATOM 1575 C CA . THR A 1 193 ? 2.487 -18.507 3.119 1.00 94.94 193 THR A CA 1
ATOM 1576 C C . THR A 1 193 ? 3.164 -17.643 2.054 1.00 94.94 193 THR A C 1
ATOM 1578 O O . THR A 1 193 ? 3.481 -18.203 1.002 1.00 94.94 193 THR A O 1
ATOM 1581 N N . PRO A 1 194 ? 3.452 -16.350 2.293 1.00 92.88 194 PRO A N 1
ATOM 1582 C CA . PRO A 1 194 ? 4.059 -15.489 1.276 1.00 92.88 194 PRO A CA 1
ATOM 1583 C C . PRO A 1 194 ? 5.467 -15.927 0.843 1.00 92.88 194 PRO A C 1
ATOM 1585 O O . PRO A 1 194 ? 5.919 -15.542 -0.231 1.00 92.88 194 PRO A O 1
ATOM 1588 N N . PHE A 1 195 ? 6.148 -16.764 1.633 1.00 92.38 195 PHE A N 1
ATOM 1589 C CA . PHE A 1 195 ? 7.479 -17.291 1.319 1.00 92.38 195 PHE A CA 1
ATOM 1590 C C . PHE A 1 195 ? 7.453 -18.703 0.724 1.00 92.38 195 PHE A C 1
ATOM 1592 O O . PHE A 1 195 ? 8.496 -19.231 0.339 1.00 92.38 195 PHE A O 1
ATOM 1599 N N . ARG A 1 196 ? 6.280 -19.345 0.628 1.00 95.06 196 ARG A N 1
ATOM 1600 C CA . ARG A 1 196 ? 6.171 -20.681 0.031 1.00 95.06 196 ARG A CA 1
ATOM 1601 C C . ARG A 1 196 ? 6.541 -20.606 -1.457 1.00 95.06 196 ARG A C 1
ATOM 1603 O O . ARG A 1 196 ? 5.882 -19.870 -2.192 1.00 95.06 196 ARG A O 1
ATOM 1610 N N . PRO A 1 197 ? 7.476 -21.433 -1.960 1.00 94.38 197 PRO A N 1
ATOM 1611 C CA . PRO A 1 197 ? 7.821 -21.437 -3.384 1.00 94.38 197 PRO A CA 1
ATOM 1612 C C . PRO A 1 197 ? 6.603 -21.642 -4.292 1.00 94.38 197 PRO A C 1
ATOM 1614 O O . PRO A 1 197 ? 6.419 -20.923 -5.268 1.00 94.38 197 PRO A O 1
ATOM 1617 N N . ALA A 1 198 ? 5.700 -22.557 -3.922 1.00 94.25 198 ALA A N 1
ATOM 1618 C CA . ALA A 1 198 ? 4.468 -22.799 -4.671 1.00 94.25 198 ALA A CA 1
ATOM 1619 C C . ALA A 1 198 ? 3.519 -21.585 -4.699 1.00 94.25 198 ALA A C 1
ATOM 1621 O O . ALA A 1 198 ? 2.801 -21.404 -5.679 1.00 94.25 198 ALA A O 1
ATOM 1622 N N . TYR A 1 199 ? 3.507 -20.756 -3.648 1.00 94.06 199 TYR A N 1
ATOM 1623 C CA . TYR A 1 199 ? 2.746 -19.506 -3.626 1.00 94.06 199 TYR A CA 1
ATOM 1624 C C . TYR A 1 199 ? 3.336 -18.510 -4.628 1.00 94.06 199 TYR A C 1
ATOM 1626 O O . TYR A 1 199 ? 2.627 -18.068 -5.529 1.00 94.06 199 TYR A O 1
ATOM 1634 N N . LEU A 1 200 ? 4.642 -18.240 -4.535 1.00 95.25 200 LEU A N 1
ATOM 1635 C CA . LEU A 1 200 ? 5.333 -17.291 -5.414 1.00 95.25 200 LEU A CA 1
ATOM 1636 C C . LEU A 1 200 ? 5.247 -17.708 -6.887 1.00 95.25 200 LEU A C 1
ATOM 1638 O O . LEU A 1 200 ? 4.954 -16.878 -7.742 1.00 95.25 200 LEU A O 1
ATOM 1642 N N . LEU A 1 201 ? 5.415 -18.998 -7.191 1.00 95.44 201 LEU A N 1
ATOM 1643 C CA . LEU A 1 201 ? 5.273 -19.517 -8.554 1.00 95.44 201 LEU A CA 1
ATOM 1644 C C . LEU A 1 201 ? 3.855 -19.328 -9.103 1.00 95.44 201 LEU A C 1
ATOM 1646 O O . LEU A 1 201 ? 3.696 -18.975 -10.272 1.00 95.44 201 LEU A O 1
ATOM 1650 N N . ARG A 1 202 ? 2.817 -19.532 -8.279 1.00 94.50 202 ARG A N 1
ATOM 1651 C CA . ARG A 1 202 ? 1.429 -19.266 -8.689 1.00 94.50 202 ARG A CA 1
ATOM 1652 C C . ARG A 1 202 ? 1.193 -17.779 -8.946 1.00 94.50 202 ARG A C 1
ATOM 1654 O O . ARG A 1 202 ? 0.607 -17.460 -9.977 1.00 94.50 202 ARG A O 1
ATOM 1661 N N . GLN A 1 203 ? 1.682 -16.897 -8.071 1.00 93.81 203 GLN A N 1
ATOM 1662 C CA . GLN A 1 203 ? 1.555 -15.446 -8.260 1.00 93.81 203 GLN A CA 1
ATOM 1663 C C . GLN A 1 203 ? 2.266 -14.966 -9.522 1.00 93.81 203 GLN A C 1
ATOM 1665 O O . GLN A 1 203 ? 1.703 -14.206 -10.307 1.00 93.81 203 GLN A O 1
ATOM 1670 N N . TRP A 1 204 ? 3.473 -15.468 -9.776 1.00 95.06 204 TRP A N 1
ATOM 1671 C CA . TRP A 1 204 ? 4.216 -15.134 -10.984 1.00 95.06 204 TRP A CA 1
ATOM 1672 C C . TRP A 1 204 ? 3.569 -15.694 -12.243 1.00 95.06 204 TRP A C 1
ATOM 1674 O O . TRP A 1 204 ? 3.480 -14.988 -13.244 1.00 95.06 204 TRP A O 1
ATOM 1684 N N . ARG A 1 205 ? 3.040 -16.921 -12.203 1.00 95.75 205 ARG A N 1
ATOM 1685 C CA . ARG A 1 205 ? 2.272 -17.470 -13.325 1.00 95.75 205 ARG A CA 1
ATOM 1686 C C . ARG A 1 205 ? 1.047 -16.609 -13.635 1.00 95.75 205 ARG A C 1
ATOM 1688 O O . ARG A 1 205 ? 0.821 -16.310 -14.804 1.00 95.75 205 ARG A O 1
ATOM 1695 N N . ALA A 1 206 ? 0.283 -16.213 -12.616 1.00 92.88 206 ALA A N 1
ATOM 1696 C CA . ALA A 1 206 ? -0.864 -15.321 -12.781 1.00 92.88 206 ALA A CA 1
ATOM 1697 C C . ALA A 1 206 ? -0.427 -13.965 -13.355 1.00 92.88 206 ALA A C 1
ATOM 1699 O O . ALA A 1 206 ? -0.930 -13.550 -14.392 1.00 92.88 206 ALA A O 1
ATOM 1700 N N . THR A 1 207 ? 0.610 -13.357 -12.774 1.00 94.44 207 THR A N 1
ATOM 1701 C CA . THR A 1 207 ? 1.204 -12.097 -13.242 1.00 94.44 207 THR A CA 1
ATOM 1702 C C . THR A 1 207 ? 1.596 -12.152 -14.719 1.00 94.44 207 THR A C 1
ATOM 1704 O O . THR A 1 207 ? 1.231 -11.269 -15.490 1.00 94.44 207 THR A O 1
ATOM 1707 N N . LEU A 1 208 ? 2.329 -13.186 -15.141 1.00 95.25 208 LEU A N 1
ATOM 1708 C CA . LEU A 1 208 ? 2.763 -13.332 -16.532 1.00 95.25 208 LEU A CA 1
ATOM 1709 C C . LEU A 1 208 ? 1.573 -13.533 -17.472 1.00 95.25 208 LEU A C 1
ATOM 1711 O O . LEU A 1 208 ? 1.544 -12.964 -18.562 1.00 95.25 208 LEU A O 1
ATOM 1715 N N . HIS A 1 209 ? 0.575 -14.300 -17.038 1.00 95.00 209 HIS A N 1
ATOM 1716 C CA . HIS A 1 209 ? -0.652 -14.501 -17.796 1.00 95.00 209 HIS A CA 1
ATOM 1717 C C . HIS A 1 209 ? -1.426 -13.181 -17.973 1.00 95.00 209 HIS A C 1
ATOM 1719 O O . HIS A 1 209 ? -1.855 -12.859 -19.082 1.00 95.00 209 HIS A O 1
ATOM 1725 N N . ASP A 1 210 ? -1.526 -12.375 -16.918 1.00 92.44 210 ASP A N 1
ATOM 1726 C CA . ASP A 1 210 ? -2.220 -11.083 -16.929 1.00 92.44 210 ASP A CA 1
ATOM 1727 C C . ASP A 1 210 ? -1.428 -9.977 -17.641 1.00 92.44 210 ASP A C 1
ATOM 1729 O O . ASP A 1 210 ? -2.000 -8.976 -18.055 1.00 92.44 210 ASP A O 1
ATOM 1733 N N . CYS A 1 211 ? -0.115 -10.145 -17.817 1.00 94.12 211 CYS A N 1
ATOM 1734 C CA . CYS A 1 211 ? 0.723 -9.189 -18.543 1.00 94.12 211 CYS A CA 1
ATOM 1735 C C . CYS A 1 211 ? 0.877 -9.520 -20.031 1.00 94.12 211 CYS A C 1
ATOM 1737 O O . CYS A 1 211 ? 1.018 -8.604 -20.840 1.00 94.12 211 CYS A O 1
ATOM 1739 N N . PHE A 1 212 ? 0.912 -10.804 -20.396 1.00 95.62 212 PHE A N 1
ATOM 1740 C CA . PHE A 1 212 ? 1.383 -11.231 -21.720 1.00 95.62 212 PHE A CA 1
ATOM 1741 C C . PHE A 1 212 ? 0.446 -12.194 -22.455 1.00 95.62 212 PHE A C 1
ATOM 1743 O O . PHE A 1 212 ? 0.700 -12.483 -23.623 1.00 95.62 212 PHE A O 1
ATOM 1750 N N . VAL A 1 213 ? -0.620 -12.684 -21.810 1.00 94.56 213 VAL A N 1
ATOM 1751 C CA . VAL A 1 213 ? -1.557 -13.646 -22.421 1.00 94.56 213 VAL A CA 1
ATOM 1752 C C . VAL A 1 213 ? -2.974 -13.083 -22.527 1.00 94.56 213 VAL A C 1
ATOM 1754 O O . VAL A 1 213 ? -3.539 -13.099 -23.616 1.00 94.56 213 VAL A O 1
ATOM 1757 N N . ARG A 1 214 ? -3.554 -12.582 -21.426 1.00 91.69 214 ARG A N 1
ATOM 1758 C CA . ARG A 1 214 ? -4.915 -12.006 -21.421 1.00 91.69 214 ARG A CA 1
ATOM 1759 C C . ARG A 1 214 ? -5.052 -10.686 -22.183 1.00 91.69 214 ARG A C 1
ATOM 1761 O O . ARG A 1 214 ? -6.083 -10.526 -22.838 1.00 91.69 214 ARG A O 1
ATOM 1768 N N . PRO A 1 215 ? -4.093 -9.741 -22.106 1.00 92.75 215 PRO A N 1
ATOM 1769 C CA . PRO A 1 215 ? -4.303 -8.426 -22.694 1.00 92.75 215 PRO A CA 1
ATOM 1770 C C . PRO A 1 215 ? -4.396 -8.457 -24.227 1.00 92.75 215 PRO A C 1
ATOM 1772 O O . PRO A 1 215 ? -3.872 -9.372 -24.873 1.00 92.75 215 PRO A O 1
ATOM 1775 N N . PRO A 1 216 ? -4.983 -7.416 -24.844 1.00 93.06 216 PRO A N 1
ATOM 1776 C CA . PRO A 1 216 ? -4.940 -7.223 -26.288 1.00 93.06 216 PRO A CA 1
ATOM 1777 C C . PRO A 1 216 ? -3.510 -7.246 -26.851 1.00 93.06 216 PRO A C 1
ATOM 1779 O O . PRO A 1 216 ? -2.543 -6.837 -26.204 1.00 93.06 216 PRO A O 1
ATOM 1782 N N . ARG A 1 217 ? -3.362 -7.694 -28.106 1.00 95.25 217 ARG A N 1
ATOM 1783 C CA . ARG A 1 217 ? -2.044 -7.890 -28.743 1.00 95.25 217 ARG A CA 1
ATOM 1784 C C . ARG A 1 217 ? -1.194 -6.617 -28.789 1.00 95.25 217 ARG A C 1
ATOM 1786 O O . ARG A 1 217 ? 0.028 -6.710 -28.702 1.00 95.25 217 ARG A O 1
ATOM 1793 N N . ASP A 1 218 ? -1.801 -5.445 -28.959 1.00 94.50 218 ASP A N 1
ATOM 1794 C CA . ASP A 1 218 ? -1.082 -4.166 -28.948 1.00 94.50 218 ASP A CA 1
ATOM 1795 C C . ASP A 1 218 ? -0.518 -3.838 -27.557 1.00 94.50 218 ASP A C 1
ATOM 1797 O O . ASP A 1 218 ? 0.583 -3.294 -27.451 1.00 94.50 218 ASP A O 1
ATOM 1801 N N . GLU A 1 219 ? -1.231 -4.205 -26.491 1.00 94.38 219 GLU A N 1
ATOM 1802 C CA . GLU A 1 219 ? -0.768 -4.037 -25.119 1.00 94.38 219 GLU A CA 1
ATOM 1803 C C . GLU A 1 219 ? 0.392 -4.974 -24.807 1.00 94.38 219 GLU A C 1
ATOM 1805 O O . GLU A 1 219 ? 1.411 -4.523 -24.283 1.00 94.38 219 GLU A O 1
ATOM 1810 N N . VAL A 1 220 ? 0.295 -6.240 -25.218 1.00 96.44 220 VAL A N 1
ATOM 1811 C CA . VAL A 1 220 ? 1.395 -7.204 -25.078 1.00 96.44 220 VAL A CA 1
ATOM 1812 C C . VAL A 1 220 ? 2.648 -6.705 -25.805 1.00 96.44 220 VAL A C 1
ATOM 1814 O O . VAL A 1 220 ? 3.724 -6.661 -25.210 1.00 96.44 220 VAL A O 1
ATOM 1817 N N . ARG A 1 221 ? 2.523 -6.247 -27.062 1.00 97.31 221 ARG A N 1
ATOM 1818 C CA . ARG A 1 221 ? 3.653 -5.673 -27.821 1.00 97.31 221 ARG A CA 1
ATOM 1819 C C . ARG A 1 221 ? 4.265 -4.470 -27.114 1.00 97.31 221 ARG A C 1
ATOM 1821 O O . ARG A 1 221 ? 5.485 -4.367 -27.047 1.00 97.31 221 ARG A O 1
ATOM 1828 N N . PHE A 1 222 ? 3.437 -3.577 -26.576 1.00 96.50 222 PHE A N 1
ATOM 1829 C CA . PHE A 1 222 ? 3.914 -2.417 -25.828 1.00 96.50 222 PHE A CA 1
ATOM 1830 C C . PHE A 1 222 ? 4.675 -2.822 -24.564 1.00 96.50 222 PHE A C 1
ATOM 1832 O O . PHE A 1 222 ? 5.763 -2.306 -24.329 1.00 96.50 222 PHE A O 1
ATOM 1839 N N . ARG A 1 223 ? 4.140 -3.760 -23.772 1.00 97.00 223 ARG A N 1
ATOM 1840 C CA . ARG A 1 223 ? 4.799 -4.262 -22.558 1.00 97.00 223 ARG A CA 1
ATOM 1841 C C . ARG A 1 223 ? 6.144 -4.912 -22.890 1.00 97.00 223 ARG A C 1
ATOM 1843 O O . ARG A 1 223 ? 7.135 -4.615 -22.230 1.00 97.00 223 ARG A O 1
ATOM 1850 N N . LEU A 1 224 ? 6.195 -5.739 -23.938 1.00 97.75 224 LEU A N 1
ATOM 1851 C CA . LEU A 1 224 ? 7.437 -6.354 -24.416 1.00 97.75 224 LEU A CA 1
ATOM 1852 C C . LEU A 1 224 ? 8.453 -5.303 -24.877 1.00 97.75 224 LEU A C 1
ATOM 1854 O O . LEU A 1 224 ? 9.608 -5.365 -24.470 1.00 97.75 224 LEU A O 1
ATOM 1858 N N . ALA A 1 225 ? 8.027 -4.318 -25.672 1.00 98.25 225 ALA A N 1
ATOM 1859 C CA . ALA A 1 225 ? 8.897 -3.238 -26.130 1.00 98.25 225 ALA A CA 1
ATOM 1860 C C . ALA A 1 225 ? 9.428 -2.398 -24.959 1.00 98.25 225 ALA A C 1
ATOM 1862 O O . ALA A 1 225 ? 10.623 -2.126 -24.898 1.00 98.25 225 ALA A O 1
ATOM 1863 N N . PHE A 1 226 ? 8.568 -2.040 -24.000 1.00 97.88 226 PHE A N 1
ATOM 1864 C CA . PHE A 1 226 ? 8.958 -1.306 -22.796 1.00 97.88 226 PHE A CA 1
ATOM 1865 C C . PHE A 1 226 ? 10.050 -2.046 -22.016 1.00 97.88 226 PHE A C 1
ATOM 1867 O O . PHE A 1 226 ? 11.095 -1.469 -21.717 1.00 97.88 226 PHE A O 1
ATOM 1874 N N . TRP A 1 227 ? 9.832 -3.330 -21.718 1.00 98.06 227 TRP A N 1
ATOM 1875 C CA . TRP A 1 227 ? 10.792 -4.129 -20.958 1.00 98.06 227 TRP A CA 1
ATOM 1876 C C . TRP A 1 227 ? 12.075 -4.403 -21.744 1.00 98.06 227 TRP A C 1
ATOM 1878 O O . TRP A 1 227 ? 13.152 -4.330 -21.161 1.00 98.06 227 TRP A O 1
ATOM 1888 N N . ALA A 1 228 ? 11.996 -4.638 -23.057 1.00 98.50 228 ALA A N 1
ATOM 1889 C CA . ALA A 1 228 ? 13.178 -4.777 -23.905 1.00 98.50 228 ALA A CA 1
ATOM 1890 C C . ALA A 1 228 ? 14.036 -3.503 -23.893 1.00 98.50 228 ALA A C 1
ATOM 1892 O O . ALA A 1 228 ? 15.237 -3.584 -23.653 1.00 98.50 228 ALA A O 1
ATOM 1893 N N . VAL A 1 229 ? 13.423 -2.327 -24.073 1.00 98.38 229 VAL A N 1
ATOM 1894 C CA . VAL A 1 229 ? 14.132 -1.038 -24.017 1.00 98.38 229 VAL A CA 1
ATOM 1895 C C . VAL A 1 229 ? 14.766 -0.823 -22.644 1.00 98.38 229 VAL A C 1
ATOM 1897 O O . VAL A 1 229 ? 15.946 -0.493 -22.567 1.00 98.38 229 VAL A O 1
ATOM 1900 N N . LEU A 1 230 ? 14.023 -1.057 -21.558 1.00 98.00 230 LEU A N 1
ATOM 1901 C CA . LEU A 1 230 ? 14.548 -0.914 -20.200 1.00 98.00 230 LEU A CA 1
ATOM 1902 C C . LEU A 1 230 ? 15.750 -1.839 -19.949 1.00 98.00 230 LEU A C 1
ATOM 1904 O O . LEU A 1 230 ? 16.768 -1.387 -19.433 1.00 98.00 230 LEU A O 1
ATOM 1908 N N . LEU A 1 231 ? 15.655 -3.115 -20.331 1.00 98.31 231 LEU A N 1
ATOM 1909 C CA . LEU A 1 231 ? 16.736 -4.086 -20.139 1.00 98.31 231 LEU A CA 1
ATOM 1910 C C . LEU A 1 231 ? 17.972 -3.756 -20.983 1.00 98.31 231 LEU A C 1
ATOM 1912 O O . LEU A 1 231 ? 19.086 -3.881 -20.482 1.00 98.31 231 LEU A O 1
ATOM 1916 N N . VAL A 1 232 ? 17.791 -3.283 -22.221 1.00 98.62 232 VAL A N 1
ATOM 1917 C CA . VAL A 1 232 ? 18.898 -2.817 -23.073 1.00 98.62 232 VAL A CA 1
ATOM 1918 C C . VAL A 1 232 ? 19.591 -1.603 -22.456 1.00 98.62 232 VAL A C 1
ATOM 1920 O O . VAL A 1 232 ? 20.817 -1.568 -22.414 1.00 98.62 232 VAL A O 1
ATOM 1923 N N . LEU A 1 233 ? 18.833 -0.636 -21.928 1.00 98.25 233 LEU A N 1
ATOM 1924 C CA . LEU A 1 233 ? 19.407 0.525 -21.242 1.00 98.25 233 LEU A CA 1
ATOM 1925 C C . LEU A 1 233 ? 20.186 0.106 -19.990 1.00 98.25 233 LEU A C 1
ATOM 1927 O O . LEU A 1 233 ? 21.325 0.522 -19.821 1.00 98.25 233 LEU A O 1
ATOM 1931 N N . LEU A 1 234 ? 19.611 -0.759 -19.149 1.00 98.38 234 LEU A N 1
ATOM 1932 C CA . LEU A 1 234 ? 20.278 -1.265 -17.945 1.00 98.38 234 LEU A CA 1
ATOM 1933 C C . LEU A 1 234 ? 21.546 -2.060 -18.263 1.00 98.38 234 LEU A C 1
ATOM 1935 O O . LEU A 1 234 ? 22.503 -2.003 -17.494 1.00 98.38 234 LEU A O 1
ATOM 1939 N N . TRP A 1 235 ? 21.559 -2.809 -19.367 1.00 98.38 235 TRP A N 1
ATOM 1940 C CA . TRP A 1 235 ? 22.754 -3.493 -19.852 1.00 98.38 235 TRP A CA 1
ATOM 1941 C C . TRP A 1 235 ? 23.817 -2.491 -20.313 1.00 98.38 235 TRP A C 1
ATOM 1943 O O . TRP A 1 235 ? 24.961 -2.571 -19.876 1.00 98.38 235 TRP A O 1
ATOM 1953 N N . ALA A 1 236 ? 23.428 -1.504 -21.125 1.00 98.38 236 ALA A N 1
ATOM 1954 C CA . ALA A 1 236 ? 24.334 -0.488 -21.654 1.00 98.38 236 ALA A CA 1
ATOM 1955 C C . ALA A 1 236 ? 24.962 0.396 -20.561 1.00 98.38 236 ALA A C 1
ATOM 1957 O O . ALA A 1 236 ? 26.062 0.909 -20.749 1.00 98.38 236 ALA A O 1
ATOM 1958 N N . THR A 1 237 ? 24.287 0.574 -19.419 1.00 97.56 237 THR A N 1
ATOM 1959 C CA . THR A 1 237 ? 24.795 1.343 -18.270 1.00 97.56 237 THR A CA 1
ATOM 1960 C C . THR A 1 237 ? 25.382 0.479 -17.149 1.00 97.56 237 THR A C 1
ATOM 1962 O O . THR A 1 237 ? 25.536 0.972 -16.028 1.00 97.56 237 THR A O 1
ATOM 1965 N N . ASP A 1 238 ? 25.647 -0.806 -17.405 1.00 97.75 238 ASP A N 1
ATOM 1966 C CA . ASP A 1 238 ? 26.160 -1.775 -16.422 1.00 97.75 238 ASP A CA 1
ATOM 1967 C C . ASP A 1 238 ? 25.392 -1.748 -15.083 1.00 97.75 238 ASP A C 1
ATOM 1969 O O . ASP A 1 238 ? 25.928 -1.630 -13.984 1.00 97.75 238 ASP A O 1
ATOM 1973 N N . SER A 1 239 ? 24.065 -1.729 -15.182 1.00 98.31 239 SER A N 1
ATOM 1974 C CA . SER A 1 239 ? 23.148 -1.557 -14.048 1.00 98.31 239 SER A CA 1
ATOM 1975 C C . SER A 1 239 ? 22.216 -2.753 -13.852 1.00 98.31 239 SER A C 1
ATOM 1977 O O . SER A 1 239 ? 21.364 -2.723 -12.965 1.00 98.31 239 SER A O 1
ATOM 1979 N N . LEU A 1 240 ? 22.368 -3.825 -14.639 1.00 98.44 240 LEU A N 1
ATOM 1980 C CA . LEU A 1 240 ? 21.527 -5.026 -14.552 1.00 98.44 240 LEU A CA 1
ATOM 1981 C C . LEU A 1 240 ? 21.578 -5.683 -13.171 1.00 98.44 240 LEU A C 1
ATOM 1983 O O . LEU A 1 240 ? 20.529 -6.016 -12.623 1.00 98.44 240 LEU A O 1
ATOM 1987 N N . MET A 1 241 ? 22.770 -5.843 -12.588 1.00 98.50 241 MET A N 1
ATOM 1988 C CA . MET A 1 241 ? 22.909 -6.481 -11.275 1.00 98.50 241 MET A CA 1
ATOM 1989 C C . MET A 1 241 ? 22.284 -5.623 -10.169 1.00 98.50 241 MET A C 1
ATOM 1991 O O . MET A 1 241 ? 21.538 -6.127 -9.330 1.00 98.50 241 MET A O 1
ATOM 1995 N N . ALA A 1 242 ? 22.512 -4.307 -10.215 1.00 98.62 242 ALA A N 1
ATOM 1996 C CA . ALA A 1 242 ? 21.891 -3.359 -9.297 1.00 98.62 242 ALA A CA 1
ATOM 1997 C C . ALA A 1 242 ? 20.360 -3.363 -9.428 1.00 98.62 242 ALA A C 1
ATOM 1999 O O . ALA A 1 242 ? 19.648 -3.373 -8.425 1.00 98.62 242 ALA A O 1
ATOM 2000 N N . PHE A 1 243 ? 19.841 -3.420 -10.656 1.00 98.75 243 PHE A N 1
ATOM 2001 C CA . PHE A 1 243 ? 18.411 -3.527 -10.918 1.00 98.75 243 PHE A CA 1
ATOM 2002 C C . PHE A 1 243 ? 17.830 -4.853 -10.413 1.00 98.75 243 PHE A C 1
ATOM 2004 O O . PHE A 1 243 ? 16.788 -4.850 -9.761 1.00 98.75 243 PHE A O 1
ATOM 2011 N N . ALA A 1 244 ? 18.500 -5.985 -10.638 1.00 98.56 244 ALA A N 1
ATOM 2012 C CA . ALA A 1 244 ? 18.067 -7.279 -10.116 1.00 98.56 244 ALA A CA 1
ATOM 2013 C C . ALA A 1 244 ? 18.023 -7.283 -8.578 1.00 98.56 244 ALA A C 1
ATOM 2015 O O . ALA A 1 244 ? 17.030 -7.720 -7.992 1.00 98.56 244 ALA A O 1
ATOM 2016 N N . LEU A 1 245 ? 19.051 -6.727 -7.929 1.00 98.56 245 LEU A N 1
ATOM 2017 C CA . LEU A 1 245 ? 19.139 -6.616 -6.474 1.00 98.56 245 LEU A CA 1
ATOM 2018 C C . LEU A 1 245 ? 18.060 -5.692 -5.896 1.00 98.56 245 LEU A C 1
ATOM 2020 O O . LEU A 1 245 ? 17.392 -6.057 -4.932 1.00 98.56 245 LEU A O 1
ATOM 2024 N N . ILE A 1 246 ? 17.898 -4.492 -6.456 1.00 98.62 246 ILE A N 1
ATOM 2025 C CA . ILE A 1 246 ? 17.087 -3.427 -5.852 1.00 98.62 246 ILE A CA 1
ATOM 2026 C C . ILE A 1 246 ? 15.646 -3.414 -6.349 1.00 98.62 246 ILE A C 1
ATOM 2028 O O . ILE A 1 246 ? 14.763 -3.058 -5.583 1.00 98.62 246 ILE A O 1
ATOM 2032 N N . TYR A 1 247 ? 15.379 -3.794 -7.595 1.00 98.69 247 TYR A N 1
ATOM 2033 C CA . TYR A 1 247 ? 14.026 -3.865 -8.149 1.00 98.69 247 TYR A CA 1
ATOM 2034 C C . TYR A 1 247 ? 13.553 -5.319 -8.266 1.00 98.69 247 TYR A C 1
ATOM 2036 O O . TYR A 1 247 ? 12.461 -5.644 -7.801 1.00 98.69 247 TYR A O 1
ATOM 2044 N N . GLY A 1 24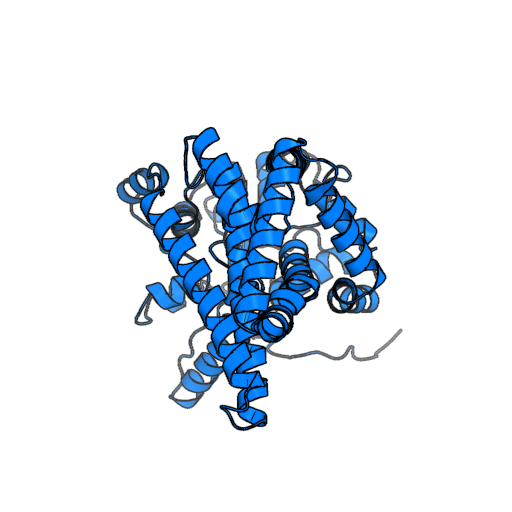8 ? 14.372 -6.198 -8.853 1.00 98.19 248 GLY A N 1
ATOM 2045 C CA . GLY A 1 248 ? 14.002 -7.581 -9.165 1.00 98.19 248 GLY A CA 1
ATOM 2046 C C . GLY A 1 248 ? 13.581 -8.381 -7.933 1.00 98.19 248 GLY A C 1
ATOM 2047 O O . GLY A 1 248 ? 12.463 -8.893 -7.891 1.00 98.19 248 GLY A O 1
ATOM 2048 N N . ILE A 1 249 ? 14.430 -8.431 -6.901 1.00 97.75 249 ILE A N 1
ATOM 2049 C CA . ILE A 1 249 ? 14.131 -9.137 -5.644 1.00 97.75 249 ILE A CA 1
ATOM 2050 C C . ILE A 1 249 ? 12.908 -8.528 -4.935 1.00 97.75 249 ILE A C 1
ATOM 2052 O O . ILE A 1 249 ? 11.968 -9.278 -4.637 1.00 97.75 249 ILE A O 1
ATOM 2056 N N . PRO A 1 250 ? 12.832 -7.198 -4.697 1.00 98.19 250 PRO A N 1
ATOM 2057 C CA . PRO A 1 250 ? 11.641 -6.603 -4.105 1.00 98.19 250 PRO A CA 1
ATOM 2058 C C . PRO A 1 250 ? 10.361 -6.870 -4.880 1.00 98.19 250 PRO A C 1
ATOM 2060 O O . PRO A 1 250 ? 9.360 -7.215 -4.262 1.00 98.19 250 PRO A O 1
ATOM 2063 N N . ARG A 1 251 ? 10.372 -6.780 -6.212 1.00 97.69 251 ARG A N 1
ATOM 2064 C CA . ARG A 1 251 ? 9.189 -7.092 -7.017 1.00 97.69 251 ARG A CA 1
ATOM 2065 C C . ARG A 1 251 ? 8.819 -8.572 -6.938 1.00 97.69 251 ARG A C 1
ATOM 2067 O O . ARG A 1 251 ? 7.634 -8.880 -6.859 1.00 97.69 251 ARG A O 1
ATOM 2074 N N . ALA A 1 252 ? 9.795 -9.476 -6.962 1.00 95.50 252 ALA A N 1
ATOM 2075 C CA . ALA A 1 252 ? 9.534 -10.909 -7.047 1.00 95.50 252 ALA A CA 1
ATOM 2076 C C . ALA A 1 252 ? 9.093 -11.569 -5.754 1.00 95.50 252 ALA A C 1
ATOM 2078 O O . ALA A 1 252 ? 8.381 -12.570 -5.817 1.00 95.50 252 ALA A O 1
ATOM 2079 N N . VAL A 1 253 ? 9.509 -11.027 -4.612 1.00 96.00 253 VAL A N 1
ATOM 2080 C CA . VAL A 1 253 ? 9.260 -11.649 -3.310 1.00 96.00 253 VAL A CA 1
ATOM 2081 C C . VAL A 1 253 ? 8.569 -10.676 -2.368 1.00 96.00 253 VAL A C 1
ATOM 2083 O O . VAL A 1 253 ? 7.493 -10.955 -1.842 1.00 96.00 253 VAL A O 1
ATOM 2086 N N . LEU A 1 254 ? 9.165 -9.504 -2.156 1.00 97.50 254 LEU A N 1
ATOM 2087 C CA . LEU A 1 254 ? 8.736 -8.607 -1.085 1.00 97.50 254 LEU A CA 1
ATOM 2088 C C . LEU A 1 254 ? 7.434 -7.860 -1.412 1.00 97.50 254 LEU A C 1
ATOM 2090 O O . LEU A 1 254 ? 6.659 -7.551 -0.513 1.00 97.50 254 LEU A O 1
ATOM 2094 N N . PHE A 1 255 ? 7.161 -7.592 -2.686 1.00 97.50 255 PHE A N 1
ATOM 2095 C CA . PHE A 1 255 ? 5.895 -7.027 -3.138 1.00 97.50 255 PHE A CA 1
ATOM 2096 C C . PHE A 1 255 ? 4.741 -7.996 -2.864 1.00 97.50 255 PHE A C 1
ATOM 2098 O O . PHE A 1 255 ? 3.730 -7.580 -2.303 1.00 97.50 255 PHE A O 1
ATOM 2105 N N . GLU A 1 256 ? 4.921 -9.283 -3.174 1.00 95.69 256 GLU A N 1
ATOM 2106 C CA . GLU A 1 256 ? 3.925 -10.331 -2.912 1.00 95.69 256 GLU A CA 1
ATOM 2107 C C . GLU A 1 256 ? 3.694 -10.525 -1.410 1.00 95.69 256 GLU A C 1
ATOM 2109 O O . GLU A 1 256 ? 2.559 -10.673 -0.962 1.00 95.69 256 GLU A O 1
ATOM 2114 N N . HIS A 1 257 ? 4.764 -10.452 -0.615 1.00 96.75 257 HIS A N 1
ATOM 2115 C CA . HIS A 1 257 ? 4.675 -10.461 0.843 1.00 96.75 257 HIS A CA 1
ATOM 2116 C C . HIS A 1 257 ? 3.916 -9.236 1.384 1.00 96.75 257 HIS A C 1
ATOM 2118 O O . HIS A 1 257 ? 3.017 -9.375 2.208 1.00 96.75 257 HIS A O 1
ATOM 2124 N N . SER A 1 258 ? 4.215 -8.031 0.897 1.00 97.69 258 SER A N 1
ATOM 2125 C CA . SER A 1 258 ? 3.490 -6.813 1.279 1.00 97.69 258 SER A CA 1
ATOM 2126 C C . SER A 1 258 ? 2.004 -6.861 0.891 1.00 97.69 258 SER A C 1
ATOM 2128 O O . SER A 1 258 ? 1.148 -6.490 1.696 1.00 97.69 258 SER A O 1
ATOM 2130 N N . MET A 1 259 ? 1.686 -7.332 -0.320 1.00 95.81 259 MET A N 1
ATOM 2131 C CA . MET A 1 259 ? 0.309 -7.541 -0.790 1.00 95.81 259 MET A CA 1
ATOM 2132 C C . MET A 1 259 ? -0.431 -8.532 0.108 1.00 95.81 259 MET A C 1
ATOM 2134 O O . MET A 1 259 ? -1.543 -8.239 0.535 1.00 95.81 259 MET A O 1
ATOM 2138 N N . TRP A 1 260 ? 0.210 -9.655 0.450 1.00 96.81 260 TRP A N 1
ATOM 2139 C CA . TRP A 1 260 ? -0.329 -10.650 1.374 1.00 96.81 260 TRP A CA 1
ATOM 2140 C C . TRP A 1 260 ? -0.685 -10.041 2.731 1.00 96.81 260 TRP A C 1
ATOM 2142 O O . TRP A 1 260 ? -1.807 -10.208 3.199 1.00 96.81 260 TRP A O 1
ATOM 2152 N N . LEU A 1 261 ? 0.242 -9.297 3.344 1.00 96.31 261 LEU A N 1
ATOM 2153 C CA . LEU A 1 261 ? 0.008 -8.687 4.654 1.00 96.31 261 LEU A CA 1
ATOM 2154 C C . LEU A 1 261 ? -1.098 -7.625 4.627 1.00 96.31 261 LEU A C 1
ATOM 2156 O O . LEU A 1 261 ? -1.844 -7.540 5.598 1.00 96.31 261 LEU A O 1
ATOM 2160 N N . GLN A 1 262 ? -1.219 -6.832 3.553 1.00 95.50 262 GLN A N 1
ATOM 2161 C CA . GLN A 1 262 ? -2.348 -5.905 3.408 1.00 95.50 262 GLN A CA 1
ATOM 2162 C C . GLN A 1 262 ? -3.657 -6.680 3.290 1.00 95.50 262 GLN A C 1
ATOM 2164 O O . GLN A 1 262 ? -4.575 -6.414 4.060 1.00 95.50 262 GLN A O 1
ATOM 2169 N N . LEU A 1 263 ? -3.743 -7.585 2.309 1.00 95.25 263 LEU A N 1
ATOM 2170 C CA . LEU A 1 263 ? -4.973 -8.296 1.976 1.00 95.25 263 LEU A CA 1
ATOM 2171 C C . LEU A 1 263 ? -5.483 -9.055 3.195 1.00 95.25 263 LEU A C 1
ATOM 2173 O O . LEU A 1 263 ? -6.641 -8.942 3.581 1.00 95.25 263 LEU A O 1
ATOM 2177 N N . PHE A 1 264 ? -4.585 -9.778 3.860 1.00 95.38 264 PHE A N 1
ATOM 2178 C CA . PHE A 1 264 ? -4.946 -10.575 5.015 1.00 95.38 264 PHE A CA 1
ATOM 2179 C C . PHE A 1 264 ? -5.623 -9.730 6.098 1.00 95.38 264 PHE A C 1
ATOM 2181 O O . PHE A 1 264 ? -6.625 -10.169 6.645 1.00 95.38 264 PHE A O 1
ATOM 2188 N N . THR A 1 265 ? -5.142 -8.505 6.349 1.00 95.44 265 THR A N 1
ATOM 2189 C CA . THR A 1 265 ? -5.674 -7.606 7.386 1.00 95.44 265 THR A CA 1
ATOM 2190 C C . THR A 1 265 ? -6.788 -6.667 6.934 1.00 95.44 265 THR A C 1
ATOM 2192 O O . THR A 1 265 ? -7.172 -5.782 7.698 1.00 95.44 265 THR A O 1
ATOM 2195 N N . GLU A 1 266 ? -7.272 -6.794 5.701 1.00 94.25 266 GLU A N 1
ATOM 2196 C CA . GLU A 1 266 ? -8.185 -5.827 5.089 1.00 94.25 266 GLU A CA 1
ATOM 2197 C C . GLU A 1 266 ? -9.645 -6.012 5.484 1.00 94.25 266 GLU A C 1
ATOM 2199 O O . GLU A 1 266 ? -10.356 -5.021 5.675 1.00 94.25 266 GLU A O 1
ATOM 2204 N N . HIS A 1 267 ? -10.059 -7.272 5.620 1.00 96.50 267 HIS A N 1
ATOM 2205 C CA . HIS A 1 267 ? -11.456 -7.650 5.724 1.00 96.50 267 HIS A CA 1
ATOM 2206 C C . HIS A 1 267 ? -11.721 -8.759 6.731 1.00 96.50 267 HIS A C 1
ATOM 2208 O O . HIS A 1 267 ? -10.836 -9.539 7.090 1.00 96.50 267 HIS A O 1
ATOM 2214 N N . LEU A 1 268 ? -12.979 -8.842 7.172 1.00 95.44 268 LEU A N 1
ATOM 2215 C CA . LEU A 1 268 ? -13.458 -9.906 8.049 1.00 95.44 268 LEU A CA 1
ATOM 2216 C C . LEU A 1 268 ? -13.799 -11.153 7.219 1.00 95.44 268 LEU A C 1
ATOM 2218 O O . LEU A 1 268 ? -14.964 -11.491 7.019 1.00 95.44 268 LEU A O 1
ATOM 2222 N N . TRP A 1 269 ? -12.764 -11.799 6.680 1.00 96.12 269 TRP A N 1
ATOM 2223 C CA . TRP A 1 269 ? -12.895 -12.990 5.840 1.00 96.12 269 TRP A CA 1
ATOM 2224 C C . TRP A 1 269 ? -13.706 -14.085 6.533 1.00 96.12 269 TRP A C 1
ATOM 2226 O O . TRP A 1 269 ? -13.468 -14.374 7.702 1.00 96.12 269 TRP A O 1
ATOM 2236 N N . PHE A 1 270 ? -14.585 -14.749 5.781 1.00 95.31 270 PHE A N 1
ATOM 2237 C CA . PHE A 1 270 ? -15.489 -15.803 6.255 1.00 95.31 270 PHE A CA 1
ATOM 2238 C C . PHE A 1 270 ? -16.578 -15.338 7.235 1.00 95.31 270 PHE A C 1
ATOM 2240 O O . PHE A 1 270 ? -17.215 -16.174 7.884 1.00 95.31 270 PHE A O 1
ATOM 2247 N N . TYR A 1 271 ? -16.831 -14.031 7.337 1.00 93.19 271 TYR A N 1
ATOM 2248 C CA . TYR A 1 271 ? -17.915 -13.523 8.166 1.00 93.19 271 TYR A CA 1
ATOM 2249 C C . TYR A 1 271 ? -19.281 -13.957 7.624 1.00 93.19 271 TYR A C 1
ATOM 2251 O O . TYR A 1 271 ? -19.629 -13.728 6.466 1.00 93.19 271 TYR A O 1
ATOM 2259 N N . GLN A 1 272 ? -20.089 -14.560 8.494 1.00 87.12 272 GLN A N 1
ATOM 2260 C CA . GLN A 1 272 ? -21.463 -14.926 8.180 1.00 87.12 272 GLN A CA 1
ATOM 2261 C C . GLN A 1 272 ? -22.389 -13.771 8.538 1.00 87.12 272 GLN A C 1
ATOM 2263 O O . GLN A 1 272 ? -22.421 -13.319 9.682 1.00 87.12 272 GLN A O 1
ATOM 2268 N N . ARG A 1 273 ? -23.157 -13.308 7.551 1.00 85.88 273 ARG A N 1
ATOM 2269 C CA . ARG A 1 273 ? -24.169 -12.275 7.753 1.00 85.88 273 ARG A CA 1
ATOM 2270 C C . ARG A 1 273 ? -25.197 -12.726 8.790 1.00 85.88 273 ARG A C 1
ATOM 2272 O O . ARG A 1 273 ? -25.742 -13.818 8.687 1.00 85.88 273 ARG A O 1
ATOM 2279 N N . GLU A 1 274 ? -25.478 -11.854 9.751 1.00 84.81 274 GLU A N 1
ATOM 2280 C CA . GLU A 1 274 ? -26.573 -12.043 10.702 1.00 84.81 274 GLU A CA 1
ATOM 2281 C C . GLU A 1 274 ? -27.941 -11.889 10.027 1.00 84.81 274 GLU A C 1
ATOM 2283 O O . GLU A 1 274 ? -28.141 -10.999 9.187 1.00 84.81 274 GLU A O 1
ATOM 2288 N N . ASP A 1 275 ? -28.897 -12.712 10.453 1.00 82.94 275 ASP A N 1
ATOM 2289 C CA . ASP A 1 275 ? -30.269 -12.674 9.957 1.00 82.94 275 ASP A CA 1
ATOM 2290 C C . ASP A 1 275 ? -30.907 -11.295 10.181 1.00 82.94 275 ASP A C 1
ATOM 2292 O O . ASP A 1 275 ? -30.787 -10.677 11.239 1.00 82.94 275 ASP A O 1
ATOM 2296 N N . GLY A 1 276 ? -31.582 -10.780 9.151 1.00 81.56 276 GLY A N 1
ATOM 2297 C CA . GLY A 1 276 ? -32.278 -9.490 9.207 1.00 81.56 276 GLY A CA 1
ATOM 2298 C C . GLY A 1 276 ? -31.383 -8.245 9.132 1.00 81.56 276 GLY A C 1
ATOM 2299 O O . GLY A 1 276 ? -31.901 -7.133 9.019 1.00 81.56 276 GLY A O 1
ATOM 2300 N N . ARG A 1 277 ? -30.048 -8.379 9.126 1.00 86.00 277 ARG A N 1
ATOM 2301 C CA . ARG A 1 277 ? -29.144 -7.235 8.921 1.00 86.00 277 ARG A CA 1
ATOM 2302 C C . ARG A 1 277 ? -29.238 -6.749 7.476 1.00 86.00 277 ARG A C 1
ATOM 2304 O O . ARG A 1 277 ? -29.084 -7.544 6.555 1.00 86.00 277 ARG A O 1
ATOM 2311 N N . ALA A 1 278 ? -29.448 -5.450 7.258 1.00 91.75 278 ALA A N 1
ATOM 2312 C CA . ALA A 1 278 ? -29.478 -4.847 5.919 1.00 91.75 278 ALA A CA 1
ATOM 2313 C C . ALA A 1 278 ? -28.093 -4.834 5.230 1.00 91.75 278 ALA A C 1
ATOM 2315 O O . ALA A 1 278 ? -27.060 -4.893 5.900 1.00 91.75 278 ALA A O 1
ATOM 2316 N N . ASP A 1 279 ? -28.067 -4.696 3.896 1.00 93.31 279 ASP A N 1
ATOM 2317 C CA . ASP A 1 279 ? -26.840 -4.833 3.087 1.00 93.31 279 ASP A CA 1
ATOM 2318 C C . ASP A 1 279 ? -25.751 -3.819 3.463 1.00 93.31 279 ASP A C 1
ATOM 2320 O O . ASP A 1 279 ? -24.602 -4.188 3.688 1.00 93.31 279 ASP A O 1
ATOM 2324 N N . LYS A 1 280 ? -26.098 -2.530 3.583 1.00 94.50 280 LYS A N 1
ATOM 2325 C CA . LYS A 1 280 ? -25.116 -1.472 3.888 1.00 94.50 280 LYS A CA 1
ATOM 2326 C C . LYS A 1 280 ? -24.502 -1.609 5.285 1.00 94.50 280 LYS A C 1
ATOM 2328 O O . LYS A 1 280 ? -23.275 -1.557 5.373 1.00 94.50 280 LYS A O 1
ATOM 2333 N N . PRO A 1 281 ? -25.278 -1.805 6.369 1.00 92.81 281 PRO A N 1
ATOM 2334 C CA . PRO A 1 281 ? -24.705 -2.086 7.683 1.00 92.81 281 PRO A CA 1
ATOM 2335 C C . PRO A 1 281 ? -23.875 -3.372 7.741 1.00 92.81 281 PRO A C 1
ATOM 2337 O O . PRO A 1 281 ? -22.927 -3.433 8.515 1.00 92.81 281 PRO A O 1
ATOM 2340 N N . HIS A 1 282 ? -24.222 -4.400 6.959 1.00 93.31 282 HIS A N 1
ATOM 2341 C CA . HIS A 1 282 ? -23.401 -5.607 6.838 1.00 93.31 282 HIS A CA 1
ATOM 2342 C C . HIS A 1 282 ? -22.057 -5.292 6.171 1.00 93.31 282 HIS A C 1
ATOM 2344 O O . HIS A 1 282 ? -21.012 -5.517 6.770 1.00 93.31 282 HIS A O 1
ATOM 2350 N N . TYR A 1 283 ? -22.085 -4.664 4.997 1.00 95.06 283 TYR A N 1
ATOM 2351 C CA . TYR A 1 283 ? -20.889 -4.271 4.254 1.00 95.06 283 TYR A CA 1
ATOM 2352 C C . TYR A 1 283 ? -19.952 -3.369 5.062 1.00 95.06 283 TYR A C 1
ATOM 2354 O O . TYR A 1 283 ? -18.744 -3.579 5.090 1.00 95.06 283 TYR A O 1
ATOM 2362 N N . GLY A 1 284 ? -20.509 -2.401 5.794 1.00 94.44 284 GLY A N 1
ATOM 2363 C CA . GLY A 1 284 ? -19.728 -1.513 6.651 1.00 94.44 284 GLY A CA 1
ATOM 2364 C C . GLY A 1 284 ? -19.004 -2.213 7.804 1.00 94.44 284 GLY A C 1
ATOM 2365 O O . GLY A 1 284 ? -18.013 -1.653 8.273 1.00 94.44 284 GLY A O 1
ATOM 2366 N N . ARG A 1 285 ? -19.453 -3.408 8.231 1.00 92.88 285 ARG A N 1
ATOM 2367 C CA . ARG A 1 285 ? -18.785 -4.232 9.256 1.00 92.88 285 ARG A CA 1
ATOM 2368 C C . ARG A 1 285 ? -17.628 -5.072 8.723 1.00 92.88 285 ARG A C 1
ATOM 2370 O O . ARG A 1 285 ? -16.752 -5.447 9.495 1.00 92.88 285 ARG A O 1
ATOM 2377 N N . LEU A 1 286 ? -17.601 -5.341 7.421 1.00 95.44 286 LEU A N 1
ATOM 2378 C CA . LEU A 1 286 ? -16.552 -6.142 6.786 1.00 95.44 286 LEU A CA 1
ATOM 2379 C C . LEU A 1 286 ? -15.247 -5.362 6.579 1.00 95.44 286 LEU A C 1
ATOM 2381 O O . LEU A 1 286 ? -14.246 -5.939 6.162 1.00 95.44 286 LEU A O 1
ATOM 2385 N N . THR A 1 287 ? -15.249 -4.052 6.833 1.00 95.62 287 THR A N 1
ATOM 2386 C CA . THR A 1 287 ? -14.138 -3.140 6.527 1.00 95.62 287 THR A CA 1
ATOM 2387 C C . THR A 1 287 ? -13.837 -2.237 7.720 1.00 95.62 287 THR A C 1
ATOM 2389 O O . THR A 1 287 ? -14.768 -1.752 8.364 1.00 95.62 287 THR A O 1
ATOM 2392 N N . TRP A 1 288 ? -12.564 -1.935 7.977 1.00 96.12 288 TRP A N 1
ATOM 2393 C CA . TRP A 1 288 ? -12.152 -1.013 9.045 1.00 96.12 288 TRP A CA 1
ATOM 2394 C C . TRP A 1 288 ? -10.944 -0.151 8.666 1.00 96.12 288 TRP A C 1
ATOM 2396 O O . TRP A 1 288 ? -10.202 -0.433 7.722 1.00 96.12 288 TRP A O 1
ATOM 2406 N N . GLY A 1 289 ? -10.739 0.914 9.439 1.00 96.25 289 GLY A N 1
ATOM 2407 C CA . GLY A 1 289 ? -9.548 1.745 9.379 1.00 96.25 289 GLY A CA 1
ATOM 2408 C C . GLY A 1 289 ? -8.371 1.018 10.024 1.00 96.25 289 GLY A C 1
ATOM 2409 O O . GLY A 1 289 ? -8.478 0.530 11.150 1.00 96.25 289 GLY A O 1
ATOM 2410 N N . ARG A 1 290 ? -7.247 0.939 9.313 1.00 96.38 290 ARG A N 1
ATOM 2411 C CA . ARG A 1 290 ? -6.020 0.229 9.713 1.00 96.38 290 ARG A CA 1
ATOM 2412 C C . ARG A 1 290 ? -4.926 1.240 10.028 1.00 96.38 290 ARG A C 1
ATOM 2414 O O . ARG A 1 290 ? -4.051 1.509 9.203 1.00 96.38 290 ARG A O 1
ATOM 2421 N N . PHE A 1 291 ? -4.990 1.833 11.211 1.00 96.25 291 PHE A N 1
ATOM 2422 C CA . PHE A 1 291 ? -4.112 2.932 11.598 1.00 96.25 291 PHE A CA 1
ATOM 2423 C C . PHE A 1 291 ? -2.850 2.446 12.306 1.00 96.25 291 PHE A C 1
ATOM 2425 O O . PHE A 1 291 ? -2.824 1.382 12.920 1.00 96.25 291 PHE A O 1
ATOM 2432 N N . GLN A 1 292 ? -1.781 3.235 12.221 1.00 95.12 292 GLN A N 1
ATOM 2433 C CA . GLN A 1 292 ? -0.594 3.072 13.064 1.00 95.12 292 GLN A CA 1
ATOM 2434 C C . GLN A 1 292 ? -0.580 4.130 14.162 1.00 95.12 292 GLN A C 1
ATOM 2436 O O . GLN A 1 292 ? -1.172 5.192 14.008 1.00 95.12 292 GLN A O 1
ATOM 2441 N N . GLY A 1 293 ? 0.120 3.868 15.259 1.00 92.88 293 GLY A N 1
ATOM 2442 C CA . GLY A 1 293 ? 0.290 4.830 16.343 1.00 92.88 293 GLY A CA 1
ATOM 2443 C C . GLY A 1 293 ? 0.222 4.185 17.720 1.00 92.88 293 GLY A C 1
ATOM 2444 O O . GLY A 1 293 ? -0.168 3.030 17.874 1.00 92.88 293 GLY A O 1
ATOM 2445 N N . ARG A 1 294 ? 0.650 4.946 18.727 1.00 92.75 294 ARG A N 1
ATOM 2446 C CA . ARG A 1 294 ? 0.848 4.518 20.117 1.00 92.75 294 ARG A CA 1
ATOM 2447 C C . ARG A 1 294 ? 0.572 5.688 21.038 1.00 92.75 294 ARG A C 1
ATOM 2449 O O . ARG A 1 294 ? 0.980 6.796 20.710 1.00 92.75 294 ARG A O 1
ATOM 2456 N N . THR A 1 295 ? -0.041 5.476 22.195 1.00 92.44 295 THR A N 1
ATOM 2457 C CA . THR A 1 295 ? -0.347 6.569 23.135 1.00 92.44 295 THR A CA 1
ATOM 2458 C C . THR A 1 295 ? 0.914 7.377 23.476 1.00 92.44 295 THR A C 1
ATOM 2460 O O . THR A 1 295 ? 1.886 6.782 23.951 1.00 92.44 295 THR A O 1
ATOM 2463 N N . PRO A 1 296 ? 0.949 8.703 23.219 1.00 92.75 296 PRO A N 1
ATOM 2464 C CA . PRO A 1 296 ? 2.101 9.524 23.566 1.00 92.75 296 PRO A CA 1
ATOM 2465 C C . PRO A 1 296 ? 2.286 9.539 25.086 1.00 92.75 296 PRO A C 1
ATOM 2467 O O . PRO A 1 296 ? 1.296 9.707 25.807 1.00 92.75 296 PRO A O 1
ATOM 2470 N N . PRO A 1 297 ? 3.518 9.388 25.592 1.00 93.12 297 PRO A N 1
ATOM 2471 C CA . PRO A 1 297 ? 3.756 9.292 27.024 1.00 93.12 297 PRO A CA 1
ATOM 2472 C C . PRO A 1 297 ? 3.469 10.623 27.733 1.00 93.12 297 PRO A C 1
ATOM 2474 O O . PRO A 1 297 ? 3.586 11.702 27.153 1.00 93.12 297 PRO A O 1
ATOM 2477 N N . SER A 1 298 ? 3.117 10.547 29.016 1.00 88.75 298 SER A N 1
ATOM 2478 C CA . SER A 1 298 ? 3.084 11.692 29.941 1.00 88.75 298 SER A CA 1
ATOM 2479 C C . SER A 1 298 ? 4.392 11.867 30.727 1.00 88.75 298 SER A C 1
ATOM 2481 O O . SER A 1 298 ? 4.547 12.857 31.434 1.00 88.75 298 SER A O 1
ATOM 2483 N N . GLY A 1 299 ? 5.317 10.905 30.625 1.00 86.38 299 GLY A N 1
ATOM 2484 C CA . GLY A 1 299 ? 6.573 10.871 31.376 1.00 86.38 299 GLY A CA 1
ATOM 2485 C C . GLY A 1 299 ? 7.695 11.744 30.800 1.00 86.38 299 GLY A C 1
ATOM 2486 O O . GLY A 1 299 ? 7.513 12.491 29.840 1.00 86.38 299 GLY A O 1
ATOM 2487 N N . GLY A 1 300 ? 8.884 11.617 31.395 1.00 92.50 300 GLY A N 1
ATOM 2488 C CA . GLY A 1 300 ? 10.087 12.362 31.009 1.00 92.50 300 GLY A CA 1
ATOM 2489 C C . GLY A 1 300 ? 10.772 11.863 29.728 1.00 92.50 300 GLY A C 1
ATOM 2490 O O . GLY A 1 300 ? 10.249 11.032 28.983 1.00 92.50 300 GLY A O 1
ATOM 2491 N N . VAL A 1 301 ? 11.988 12.355 29.483 1.00 96.38 301 VAL A N 1
ATOM 2492 C CA . VAL A 1 301 ? 12.752 12.160 28.232 1.00 96.38 301 VAL A CA 1
ATOM 2493 C C . VAL A 1 301 ? 12.892 10.691 27.814 1.00 96.38 301 VAL A C 1
ATOM 2495 O O . VAL A 1 301 ? 12.768 10.382 26.630 1.00 96.38 301 VAL A O 1
ATOM 2498 N N . VAL A 1 302 ? 13.099 9.767 28.758 1.00 97.06 302 VAL A N 1
ATOM 2499 C CA . VAL A 1 302 ? 13.245 8.327 28.463 1.00 97.06 302 VAL A CA 1
ATOM 2500 C C . VAL A 1 302 ? 11.961 7.732 27.879 1.00 97.06 302 VAL A C 1
ATOM 2502 O O . VAL A 1 302 ? 12.017 6.976 26.907 1.00 97.06 302 VAL A O 1
ATOM 2505 N N . ALA A 1 303 ? 10.798 8.103 28.422 1.00 96.50 303 ALA A N 1
ATOM 2506 C CA . ALA A 1 303 ? 9.510 7.624 27.929 1.00 96.50 303 ALA A CA 1
ATOM 2507 C C . ALA A 1 303 ? 9.253 8.132 26.504 1.00 96.50 303 ALA A C 1
ATOM 2509 O O . ALA A 1 303 ? 8.882 7.353 25.626 1.00 96.50 303 ALA A O 1
ATOM 2510 N N . TRP A 1 304 ? 9.532 9.414 26.253 1.00 96.69 304 TRP A N 1
ATOM 2511 C CA . TRP A 1 304 ? 9.450 10.012 24.919 1.00 96.69 304 TRP A CA 1
ATOM 2512 C C . TRP A 1 304 ? 10.412 9.372 23.924 1.00 96.69 304 TRP A C 1
ATOM 2514 O O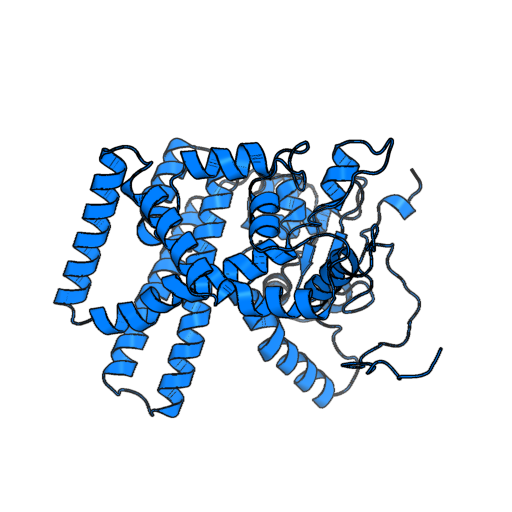 . TRP A 1 304 ? 10.006 9.039 22.814 1.00 96.69 304 TRP A O 1
ATOM 2524 N N . SER A 1 305 ? 11.658 9.136 24.333 1.00 96.75 305 SER A N 1
ATOM 2525 C CA . SER A 1 305 ? 12.672 8.492 23.492 1.00 96.75 305 SER A CA 1
ATOM 2526 C C . SER A 1 305 ? 12.263 7.067 23.129 1.00 96.75 305 SER A C 1
ATOM 2528 O O . SER A 1 305 ? 12.322 6.681 21.966 1.00 96.75 305 SER A O 1
ATOM 2530 N N . THR A 1 306 ? 11.756 6.304 24.100 1.00 96.88 306 THR A N 1
ATOM 2531 C CA . THR A 1 306 ? 11.246 4.943 23.878 1.00 96.88 306 THR A CA 1
ATOM 2532 C C . THR A 1 306 ? 10.042 4.944 22.940 1.00 96.88 306 THR A C 1
ATOM 2534 O O . THR A 1 306 ? 9.947 4.105 22.046 1.00 96.88 306 THR A O 1
ATOM 2537 N N . TRP A 1 307 ? 9.116 5.887 23.119 1.00 96.25 307 TRP A N 1
ATOM 2538 C CA . TRP A 1 307 ? 7.943 6.024 22.260 1.00 96.25 307 TRP A CA 1
ATOM 2539 C C . TRP A 1 307 ? 8.325 6.384 20.818 1.00 96.25 307 TRP A C 1
ATOM 2541 O O . TRP A 1 307 ? 7.855 5.730 19.888 1.00 96.25 307 TRP A O 1
ATOM 2551 N N . LEU A 1 308 ? 9.235 7.346 20.628 1.00 96.50 308 LEU A N 1
ATOM 2552 C CA . LEU A 1 308 ? 9.763 7.716 19.312 1.00 96.50 308 LEU A CA 1
ATOM 2553 C C . LEU A 1 308 ? 10.507 6.554 18.652 1.00 96.50 308 LEU A C 1
ATOM 2555 O O . LEU A 1 308 ? 10.315 6.304 17.464 1.00 96.50 308 LEU A O 1
ATOM 2559 N N . LEU A 1 309 ? 11.309 5.810 19.417 1.00 97.12 309 LEU A N 1
ATOM 2560 C CA . LEU A 1 309 ? 12.024 4.645 18.908 1.00 97.12 309 LEU A CA 1
ATOM 2561 C C . LEU A 1 309 ? 11.052 3.546 18.460 1.00 97.12 309 LEU A C 1
ATOM 2563 O O . LEU A 1 309 ? 11.225 2.981 17.385 1.00 97.12 309 LEU A O 1
ATOM 2567 N N . LYS A 1 310 ? 9.988 3.284 19.230 1.00 96.19 310 LYS A N 1
ATOM 2568 C CA . LYS A 1 310 ? 8.918 2.359 18.825 1.00 96.19 310 LYS A CA 1
ATOM 2569 C C . LYS A 1 310 ? 8.209 2.843 17.555 1.00 96.19 310 LYS A C 1
ATOM 2571 O O . LYS A 1 310 ? 7.987 2.041 16.654 1.00 96.19 310 LYS A O 1
ATOM 2576 N N . ALA A 1 311 ? 7.906 4.137 17.444 1.00 96.00 311 ALA A N 1
ATOM 2577 C CA . ALA A 1 311 ? 7.313 4.698 16.232 1.00 96.00 311 ALA A CA 1
ATOM 2578 C C . ALA A 1 311 ? 8.232 4.515 15.011 1.00 96.00 311 ALA A C 1
ATOM 2580 O O . ALA A 1 311 ? 7.784 4.070 13.955 1.00 96.00 311 ALA A O 1
ATOM 2581 N N . LEU A 1 312 ? 9.527 4.792 15.168 1.00 96.12 312 LEU A N 1
ATOM 2582 C CA . LEU A 1 312 ? 10.521 4.677 14.103 1.00 96.12 312 LEU A CA 1
ATOM 2583 C C . LEU A 1 312 ? 10.790 3.226 13.684 1.00 96.12 312 LEU A C 1
ATOM 2585 O O . LEU A 1 312 ? 10.917 2.957 12.495 1.00 96.12 312 LEU A O 1
ATOM 2589 N N . LEU A 1 313 ? 10.900 2.299 14.637 1.00 95.12 313 LEU A N 1
ATOM 2590 C CA . LEU A 1 313 ? 11.308 0.917 14.363 1.00 95.12 313 LEU A CA 1
ATOM 2591 C C . LEU A 1 313 ? 10.141 -0.028 14.075 1.00 95.12 313 LEU A C 1
ATOM 2593 O O . LEU A 1 313 ? 10.358 -1.079 13.482 1.00 95.12 313 LEU A O 1
ATOM 2597 N N . LEU A 1 314 ? 8.921 0.311 14.497 1.00 94.75 314 LEU A N 1
ATOM 2598 C CA . LEU A 1 314 ? 7.762 -0.577 14.372 1.00 94.75 314 LEU A CA 1
ATOM 2599 C C . LEU A 1 314 ? 6.678 0.028 13.480 1.00 94.75 314 LEU A C 1
ATOM 2601 O O . LEU A 1 314 ? 6.185 -0.641 12.575 1.00 94.75 314 LEU A O 1
ATOM 2605 N N . ASP A 1 315 ? 6.335 1.300 13.682 1.00 95.94 315 ASP A N 1
ATOM 2606 C CA . ASP A 1 315 ? 5.182 1.900 13.004 1.00 95.94 315 ASP A CA 1
ATOM 2607 C C . ASP A 1 315 ? 5.557 2.423 11.602 1.00 95.94 315 ASP A C 1
ATOM 2609 O O . ASP A 1 315 ? 4.826 2.191 10.637 1.00 95.94 315 ASP A O 1
ATOM 2613 N N . VAL A 1 316 ? 6.724 3.066 11.451 1.00 96.81 316 VAL A N 1
ATOM 2614 C CA . VAL A 1 316 ? 7.231 3.554 10.153 1.00 96.81 316 VAL A CA 1
ATOM 2615 C C . VAL A 1 316 ? 7.455 2.411 9.150 1.00 96.81 316 VAL A C 1
ATOM 2617 O O . VAL A 1 316 ? 6.988 2.546 8.015 1.00 96.81 316 VAL A O 1
ATOM 2620 N N . PRO A 1 317 ? 8.092 1.272 9.500 1.00 95.75 317 PRO A N 1
ATOM 2621 C CA . PRO A 1 317 ? 8.271 0.174 8.554 1.00 95.75 317 PRO A CA 1
ATOM 2622 C C . PRO A 1 317 ? 6.944 -0.411 8.086 1.00 95.75 317 PRO A C 1
ATOM 2624 O O . PRO A 1 317 ? 6.766 -0.591 6.887 1.00 95.75 317 PRO A O 1
ATOM 2627 N N . VAL A 1 318 ? 5.972 -0.622 8.982 1.00 96.31 318 VAL A N 1
ATOM 2628 C CA . VAL A 1 318 ? 4.622 -1.067 8.591 1.00 96.31 318 VAL A CA 1
ATOM 2629 C C . VAL A 1 318 ? 3.966 -0.048 7.664 1.00 96.31 318 VAL A C 1
ATOM 2631 O O . VAL A 1 318 ? 3.388 -0.414 6.639 1.00 96.31 318 VAL A O 1
ATOM 2634 N N . ARG A 1 319 ? 4.069 1.242 7.992 1.00 96.44 319 ARG A N 1
ATOM 2635 C CA . ARG A 1 319 ? 3.477 2.315 7.195 1.00 96.44 319 ARG A CA 1
ATOM 2636 C C . ARG A 1 319 ? 4.056 2.390 5.783 1.00 96.44 319 ARG A C 1
ATOM 2638 O O . ARG A 1 319 ? 3.324 2.642 4.827 1.00 96.44 319 ARG A O 1
ATOM 2645 N N . LEU A 1 320 ? 5.361 2.189 5.646 1.00 96.94 320 LEU A N 1
ATOM 2646 C CA . LEU A 1 320 ? 6.028 2.175 4.350 1.00 96.94 320 LEU A CA 1
ATOM 2647 C C . LEU A 1 320 ? 5.751 0.872 3.595 1.00 96.94 320 LEU A C 1
ATOM 2649 O O . LEU A 1 320 ? 5.465 0.903 2.400 1.00 96.94 320 LEU A O 1
ATOM 2653 N N . TYR A 1 321 ? 5.824 -0.260 4.281 1.00 97.25 321 TYR A N 1
ATOM 2654 C CA . TYR A 1 321 ? 5.858 -1.568 3.649 1.00 97.25 321 TYR A CA 1
ATOM 2655 C C . TYR A 1 321 ? 4.470 -2.164 3.421 1.00 97.25 321 TYR A C 1
ATOM 2657 O O . TYR A 1 321 ? 4.217 -2.659 2.332 1.00 97.25 321 TYR A O 1
ATOM 2665 N N . VAL A 1 322 ? 3.572 -2.123 4.408 1.00 96.50 322 VAL A N 1
ATOM 2666 C CA . VAL A 1 322 ? 2.258 -2.796 4.356 1.00 96.50 322 VAL A CA 1
ATOM 2667 C C . VAL A 1 322 ? 1.150 -1.838 3.932 1.00 96.50 322 VAL A C 1
ATOM 2669 O O . VAL A 1 322 ? 0.320 -2.191 3.099 1.00 96.50 322 VAL A O 1
ATOM 2672 N N . TYR A 1 323 ? 1.153 -0.614 4.470 1.00 95.50 323 TYR A N 1
ATOM 2673 C CA . TYR A 1 323 ? 0.064 0.349 4.277 1.00 95.50 323 TYR A CA 1
ATOM 2674 C C . TYR A 1 323 ? 0.502 1.634 3.564 1.00 95.50 323 TYR A C 1
ATOM 2676 O O . TYR A 1 323 ? 0.349 2.708 4.143 1.00 95.50 323 TYR A O 1
ATOM 2684 N N . PRO A 1 324 ? 1.057 1.589 2.340 1.00 93.44 324 PRO A N 1
ATOM 2685 C CA . PRO A 1 324 ? 1.427 2.796 1.605 1.00 93.44 324 PRO A CA 1
ATOM 2686 C C . PRO A 1 324 ? 0.224 3.692 1.272 1.00 93.44 324 PRO A C 1
ATOM 2688 O O . PRO A 1 324 ? -0.930 3.280 1.312 1.00 93.44 324 PRO A O 1
ATOM 2691 N N . GLN A 1 325 ? 0.511 4.957 0.950 1.00 91.62 325 GLN A N 1
ATOM 2692 C CA . GLN A 1 325 ? -0.493 5.976 0.608 1.00 91.62 325 GLN A CA 1
ATOM 2693 C C . GLN A 1 325 ? -1.614 6.084 1.658 1.00 91.62 325 GLN A C 1
ATOM 2695 O O . GLN A 1 325 ? -1.333 6.440 2.796 1.00 91.62 325 GLN A O 1
ATOM 2700 N N . ASP A 1 326 ? -2.857 5.827 1.304 1.00 90.31 326 ASP A N 1
ATOM 2701 C CA . ASP A 1 326 ? -4.061 6.001 2.115 1.00 90.31 326 ASP A CA 1
ATOM 2702 C C . ASP A 1 326 ? -4.802 4.683 2.376 1.00 90.31 326 ASP A C 1
ATOM 2704 O O . ASP A 1 326 ? -5.886 4.711 2.954 1.00 90.31 326 ASP A O 1
ATOM 2708 N N . LEU A 1 327 ? -4.161 3.542 2.089 1.00 93.50 327 LEU A N 1
ATOM 2709 C CA . LEU A 1 327 ? -4.621 2.193 2.446 1.00 93.50 327 LEU A CA 1
ATOM 2710 C C . LEU A 1 327 ? -5.085 2.013 3.909 1.00 93.50 327 LEU A C 1
ATOM 2712 O O . LEU A 1 327 ? -5.966 1.178 4.141 1.00 93.50 327 LEU A O 1
ATOM 2716 N N . PRO A 1 328 ? -4.588 2.784 4.906 1.00 96.62 328 PRO A N 1
ATOM 2717 C CA . PRO A 1 328 ? -5.194 2.827 6.237 1.00 96.62 328 PRO A CA 1
ATOM 2718 C C . PRO A 1 328 ? -6.690 3.176 6.275 1.00 96.62 328 PRO A C 1
ATOM 2720 O O . PRO A 1 328 ? -7.346 2.843 7.250 1.00 96.62 328 PRO A O 1
ATOM 2723 N N . ASN A 1 329 ? -7.239 3.831 5.249 1.00 96.31 329 ASN A N 1
ATOM 2724 C CA . ASN A 1 329 ? -8.633 4.295 5.173 1.00 96.31 329 ASN A CA 1
ATOM 2725 C C . ASN A 1 329 ? -9.436 3.527 4.111 1.00 96.31 329 ASN A C 1
ATOM 2727 O O . ASN A 1 329 ? -10.347 4.083 3.491 1.00 96.31 329 ASN A O 1
ATOM 2731 N N . HIS A 1 330 ? -9.066 2.271 3.852 1.00 93.12 330 HIS A N 1
ATOM 2732 C CA . HIS A 1 330 ? -9.720 1.451 2.833 1.00 93.12 330 HIS A CA 1
ATOM 2733 C C . HIS A 1 330 ? -11.221 1.260 3.116 1.00 93.12 330 HIS A C 1
ATOM 2735 O O . HIS A 1 330 ? -12.028 1.247 2.196 1.00 93.12 330 HIS A O 1
ATOM 2741 N N . ASP A 1 331 ? -11.631 1.247 4.384 1.00 95.50 331 ASP A N 1
ATOM 2742 C CA . ASP A 1 331 ? -13.040 1.261 4.791 1.00 95.50 331 ASP A CA 1
ATOM 2743 C C . ASP A 1 331 ? -13.831 2.459 4.243 1.00 95.50 331 ASP A C 1
ATOM 2745 O O . ASP A 1 331 ? -14.920 2.308 3.685 1.00 95.50 331 ASP A O 1
ATOM 2749 N N . ALA A 1 332 ? -13.282 3.667 4.355 1.00 95.56 332 ALA A N 1
ATOM 2750 C CA . ALA A 1 332 ? -13.887 4.859 3.780 1.00 95.56 332 ALA A CA 1
ATOM 2751 C C . ALA A 1 332 ? -13.888 4.803 2.251 1.00 95.56 332 ALA A C 1
ATOM 2753 O O . ALA A 1 332 ? -14.856 5.250 1.632 1.00 95.56 332 ALA A O 1
ATOM 2754 N N . HIS A 1 333 ? -12.846 4.219 1.654 1.00 94.56 333 HIS A N 1
ATOM 2755 C CA . HIS A 1 333 ? -12.784 3.986 0.217 1.00 94.56 333 HIS A CA 1
ATOM 2756 C C . HIS A 1 333 ? -13.902 3.038 -0.255 1.00 94.56 333 HIS A C 1
ATOM 2758 O O . HIS A 1 333 ? -14.645 3.413 -1.154 1.00 94.56 333 HIS A O 1
ATOM 2764 N N . HIS A 1 334 ? -14.148 1.905 0.410 1.00 94.19 334 HIS A N 1
ATOM 2765 C CA . HIS A 1 334 ? -15.282 1.017 0.098 1.00 94.19 334 HIS A CA 1
ATOM 2766 C C . HIS A 1 334 ? -16.635 1.734 0.141 1.00 94.19 334 HIS A C 1
ATOM 2768 O O . HIS A 1 334 ? -17.523 1.466 -0.670 1.00 94.19 334 HIS A O 1
ATOM 2774 N N . ARG A 1 335 ? -16.813 2.655 1.096 1.00 93.69 335 ARG A N 1
ATOM 2775 C CA . ARG A 1 335 ? -18.058 3.425 1.248 1.00 93.69 335 ARG A CA 1
ATOM 2776 C C . ARG A 1 335 ? -18.187 4.535 0.197 1.00 93.69 335 ARG A C 1
ATOM 2778 O O . ARG A 1 335 ? -19.310 4.881 -0.179 1.00 93.69 335 ARG A O 1
ATOM 2785 N N . ARG A 1 336 ? -17.068 5.121 -0.253 1.00 91.75 336 ARG A N 1
ATOM 2786 C CA . ARG A 1 336 ? -16.988 6.207 -1.249 1.00 91.75 336 ARG A CA 1
ATOM 2787 C C . ARG A 1 336 ? -15.721 6.094 -2.119 1.00 91.75 336 ARG A C 1
ATOM 2789 O O . ARG A 1 336 ? -14.777 6.869 -1.937 1.00 91.75 336 ARG A O 1
ATOM 2796 N N . PRO A 1 337 ? -15.716 5.209 -3.129 1.00 91.06 337 PRO A N 1
ATOM 2797 C CA . PRO A 1 337 ? -14.492 4.873 -3.863 1.00 91.06 337 PRO A CA 1
ATOM 2798 C C . PRO A 1 337 ? -13.992 5.992 -4.785 1.00 91.06 337 PRO A C 1
ATOM 2800 O O . PRO A 1 337 ? -12.841 6.006 -5.205 1.00 91.06 337 PRO A O 1
ATOM 2803 N N . ASN A 1 338 ? -14.847 6.964 -5.100 1.00 89.44 338 ASN A N 1
ATOM 2804 C CA . ASN A 1 338 ? -14.546 8.058 -6.019 1.00 89.44 338 ASN A CA 1
ATOM 2805 C C . ASN A 1 338 ? -13.938 9.302 -5.345 1.00 89.44 338 ASN A C 1
ATOM 2807 O O . ASN A 1 338 ? -13.637 10.274 -6.049 1.00 89.44 338 ASN A O 1
ATOM 2811 N N . VAL A 1 339 ? -13.796 9.303 -4.013 1.00 90.50 339 VAL A N 1
ATOM 2812 C CA . VAL A 1 339 ? -13.125 10.381 -3.276 1.00 90.50 339 VAL A CA 1
ATOM 2813 C C . VAL A 1 339 ? -11.636 10.321 -3.566 1.00 90.50 339 VAL A C 1
ATOM 2815 O O . VAL A 1 339 ? -11.019 9.262 -3.497 1.00 90.50 339 VAL A O 1
ATOM 2818 N N . HIS A 1 340 ? -11.046 11.476 -3.861 1.00 90.25 340 HIS A N 1
ATOM 2819 C CA . HIS A 1 340 ? -9.627 11.555 -4.158 1.00 90.25 340 HIS A CA 1
ATOM 2820 C C . HIS A 1 340 ? -8.777 11.002 -3.006 1.00 90.25 340 HIS A C 1
ATOM 2822 O O . HIS A 1 340 ? -8.859 11.487 -1.879 1.00 90.25 340 HIS A O 1
ATOM 2828 N N . TYR A 1 341 ? -7.904 10.036 -3.301 1.00 87.75 341 TYR A N 1
ATOM 2829 C CA . TYR A 1 341 ? -7.142 9.261 -2.308 1.00 87.75 341 TYR A CA 1
ATOM 2830 C C . TYR A 1 341 ? -6.265 10.135 -1.385 1.00 87.75 341 TYR A C 1
ATOM 2832 O O . TYR A 1 341 ? -6.190 9.941 -0.176 1.00 87.75 341 TYR A O 1
ATOM 2840 N N . ARG A 1 342 ? -5.701 11.240 -1.902 1.00 89.44 342 ARG A N 1
ATOM 2841 C CA . ARG A 1 342 ? -5.024 12.276 -1.080 1.00 89.44 342 ARG A CA 1
ATOM 2842 C C . ARG A 1 342 ? -5.900 12.856 0.048 1.00 89.44 342 ARG A C 1
ATOM 2844 O O . ARG A 1 342 ? -5.384 13.388 1.031 1.00 89.44 342 ARG A O 1
ATOM 2851 N N . HIS A 1 343 ? -7.213 12.822 -0.120 1.00 91.06 343 HIS A N 1
ATOM 2852 C CA . HIS A 1 343 ? -8.186 13.438 0.770 1.00 91.06 343 HIS A CA 1
ATOM 2853 C C . HIS A 1 343 ? -9.034 12.418 1.530 1.00 91.06 343 HIS A C 1
ATOM 2855 O O . HIS A 1 343 ? -9.703 12.836 2.472 1.00 91.06 343 HIS A O 1
ATOM 2861 N N . ILE A 1 344 ? -8.965 11.114 1.218 1.00 92.75 344 ILE A N 1
ATOM 2862 C CA . ILE A 1 344 ? -9.822 10.106 1.862 1.00 92.75 344 ILE A CA 1
ATOM 2863 C C . ILE A 1 344 ? -9.631 10.069 3.383 1.00 92.75 344 ILE A C 1
ATOM 2865 O O . ILE A 1 344 ? -10.603 9.941 4.116 1.00 92.75 344 ILE A O 1
ATOM 2869 N N . ALA A 1 345 ? -8.401 10.252 3.876 1.00 94.06 345 ALA A N 1
ATOM 2870 C CA . ALA A 1 345 ? -8.121 10.203 5.310 1.00 94.06 345 ALA A CA 1
ATOM 2871 C C . ALA A 1 345 ? -8.807 11.354 6.057 1.00 94.06 345 ALA A C 1
ATOM 2873 O O . ALA A 1 345 ? -9.360 11.172 7.140 1.00 94.06 345 ALA A O 1
ATOM 2874 N N . ASN A 1 346 ? -8.796 12.546 5.455 1.00 93.50 346 ASN A N 1
ATOM 2875 C CA . ASN A 1 346 ? -9.477 13.720 5.994 1.00 93.50 346 ASN A CA 1
ATOM 2876 C C . ASN A 1 346 ? -10.993 13.599 5.824 1.00 93.50 346 ASN A C 1
ATOM 2878 O O . ASN A 1 346 ? -11.733 13.966 6.729 1.00 93.50 346 ASN A O 1
ATOM 2882 N N . TYR A 1 347 ? -11.452 13.042 4.700 1.00 93.75 347 TYR A N 1
ATOM 2883 C CA . TYR A 1 347 ? -12.857 12.717 4.475 1.00 93.75 347 TYR A CA 1
ATOM 2884 C C . TYR A 1 347 ? -13.385 11.802 5.572 1.00 93.75 347 TYR A C 1
ATOM 2886 O O . TYR A 1 347 ? -14.299 12.199 6.289 1.00 93.75 347 TYR A O 1
ATOM 2894 N N . ARG A 1 348 ? -12.746 10.647 5.776 1.00 94.19 348 ARG A N 1
ATOM 2895 C CA . ARG A 1 348 ? -13.090 9.687 6.824 1.00 94.19 348 ARG A CA 1
ATOM 2896 C C . ARG A 1 348 ? -13.155 10.358 8.194 1.00 94.19 348 ARG A C 1
ATOM 2898 O O . ARG A 1 348 ? -14.192 10.290 8.843 1.00 94.19 348 ARG A O 1
ATOM 2905 N N . ALA A 1 349 ? -12.099 11.078 8.581 1.00 93.88 349 ALA A N 1
ATOM 2906 C CA . ALA A 1 349 ? -12.036 11.781 9.864 1.00 93.88 349 ALA A CA 1
ATOM 2907 C C . ALA A 1 349 ? -13.139 12.843 10.044 1.00 93.88 349 ALA A C 1
ATOM 2909 O O . ALA A 1 349 ? -13.527 13.137 11.169 1.00 93.88 349 ALA A O 1
ATOM 2910 N N . SER A 1 350 ? -13.647 13.427 8.955 1.00 93.25 350 SER A N 1
ATOM 2911 C CA . SER A 1 350 ? -14.698 14.454 9.004 1.00 93.25 350 SER A CA 1
ATOM 2912 C C . SER A 1 350 ? -16.104 13.874 9.160 1.00 93.25 350 SER A C 1
ATOM 2914 O O . SER A 1 350 ? -17.001 14.573 9.630 1.00 93.25 350 SER A O 1
ATOM 2916 N N . ILE A 1 351 ? -16.313 12.619 8.749 1.00 91.81 351 ILE A N 1
ATOM 2917 C CA . ILE A 1 351 ? -17.641 11.990 8.728 1.00 91.81 351 ILE A CA 1
ATOM 2918 C C . ILE A 1 351 ? -17.817 10.880 9.764 1.00 91.81 351 ILE A C 1
ATOM 2920 O O . ILE A 1 351 ? -18.926 10.393 9.940 1.00 91.81 351 ILE A O 1
ATOM 2924 N N . GLU A 1 352 ? -16.755 10.458 10.447 1.00 91.44 352 GLU A N 1
ATOM 2925 C CA . GLU A 1 352 ? -16.805 9.263 11.295 1.00 91.44 352 GLU A CA 1
ATOM 2926 C C . GLU A 1 352 ? -17.670 9.378 12.550 1.00 91.44 352 GLU A C 1
ATOM 2928 O O . GLU A 1 352 ? -18.155 8.363 13.032 1.00 91.44 352 GLU A O 1
ATOM 2933 N N . GLY A 1 353 ? -17.902 10.599 13.041 1.00 87.31 353 GLY A N 1
ATOM 2934 C CA . GLY A 1 353 ? -18.850 10.866 14.128 1.00 87.31 353 GLY A CA 1
ATOM 2935 C C . GLY A 1 353 ? -20.280 11.148 13.655 1.00 87.31 353 GLY A C 1
ATOM 2936 O O . GLY A 1 353 ? -21.127 11.509 14.469 1.00 87.31 353 GLY A O 1
ATOM 2937 N N . GLN A 1 354 ? -20.550 11.062 12.348 1.00 88.81 354 GLN A N 1
ATOM 2938 C CA . GLN A 1 354 ? -21.864 11.348 11.773 1.00 88.81 354 GLN A CA 1
ATOM 2939 C C . GLN A 1 354 ? -22.658 10.052 11.538 1.00 88.81 354 GLN A C 1
ATOM 2941 O O . GLN A 1 354 ? -22.064 9.015 11.229 1.00 88.81 354 GLN A O 1
ATOM 2946 N N . PRO A 1 355 ? -24.004 10.094 11.608 1.00 88.88 355 PRO A N 1
ATOM 2947 C CA . PRO A 1 355 ? -24.835 8.952 11.244 1.00 88.88 355 PRO A CA 1
ATOM 2948 C C . PRO A 1 355 ? -24.552 8.468 9.816 1.00 88.88 355 PRO A C 1
ATOM 2950 O O . PRO A 1 355 ? -24.490 9.258 8.873 1.00 88.88 355 PRO A O 1
ATOM 2953 N N . SER A 1 356 ? -24.421 7.153 9.644 1.00 91.12 356 SER A N 1
ATOM 2954 C CA . SER A 1 356 ? -24.057 6.526 8.371 1.00 91.12 356 SER A CA 1
ATOM 2955 C C . SER A 1 356 ? -24.979 5.351 8.060 1.00 91.12 356 SER A C 1
ATOM 2957 O O . SER A 1 356 ? -25.225 4.497 8.909 1.00 91.12 356 SER A O 1
ATOM 2959 N N . SER A 1 357 ? -25.429 5.239 6.804 1.00 92.50 357 SER A N 1
ATOM 2960 C CA . SER A 1 357 ? -26.210 4.077 6.347 1.00 92.50 357 SER A CA 1
ATOM 2961 C C . SER A 1 357 ? -25.419 2.765 6.382 1.00 92.50 357 SER A C 1
ATOM 2963 O O . SER A 1 357 ? -26.009 1.695 6.296 1.00 92.50 357 SER A O 1
ATOM 2965 N N . TYR A 1 358 ? -24.089 2.847 6.451 1.00 93.69 358 TYR A N 1
ATOM 2966 C CA . TYR A 1 358 ? -23.188 1.699 6.569 1.00 93.69 358 TYR A CA 1
ATOM 2967 C C . TYR A 1 358 ? -22.911 1.314 8.029 1.00 93.69 358 TYR A C 1
ATOM 2969 O O . TYR A 1 358 ? -22.102 0.429 8.283 1.00 93.69 358 TYR A O 1
ATOM 2977 N N . GLY A 1 359 ? -23.554 1.980 8.991 1.00 92.31 359 GLY A N 1
ATOM 2978 C CA . GLY A 1 359 ? -23.208 1.860 10.401 1.00 92.31 359 GLY A CA 1
ATOM 2979 C C . GLY A 1 359 ? -21.928 2.627 10.765 1.00 92.31 359 GLY A C 1
ATOM 2980 O O . GLY A 1 359 ? -21.377 3.365 9.926 1.00 92.31 359 GLY A O 1
ATOM 2981 N N . PRO A 1 360 ? -21.461 2.471 12.016 1.00 92.88 360 PRO A N 1
ATOM 2982 C CA . PRO A 1 360 ? -20.295 3.181 12.524 1.00 92.88 360 PRO A CA 1
ATOM 2983 C C . PRO A 1 360 ? -19.034 2.823 11.736 1.00 92.88 360 PRO A C 1
ATOM 2985 O O . PRO A 1 360 ? -18.956 1.798 11.051 1.00 92.88 360 PRO A O 1
ATOM 2988 N N . PHE A 1 361 ? -18.035 3.700 11.784 1.00 94.25 361 PHE A N 1
ATOM 2989 C CA . PHE A 1 361 ? -16.693 3.327 11.345 1.00 94.25 361 PHE A CA 1
ATOM 2990 C C . PHE A 1 361 ? -16.048 2.402 12.370 1.00 94.25 361 PHE A C 1
ATOM 2992 O O . PHE A 1 361 ? -16.311 2.508 13.564 1.00 94.25 361 PHE A O 1
ATOM 2999 N N . LEU A 1 362 ? -15.201 1.504 11.881 1.00 94.69 362 LEU A N 1
ATOM 3000 C CA . LEU A 1 362 ? -14.484 0.528 12.688 1.00 94.69 362 LEU A CA 1
ATOM 3001 C C . LEU A 1 362 ? -12.992 0.853 12.652 1.00 94.69 362 LEU A C 1
ATOM 3003 O O . LEU A 1 362 ? -12.490 1.292 11.615 1.00 94.69 362 LEU A O 1
ATOM 3007 N N . GLU A 1 363 ? -12.277 0.663 13.758 1.00 93.75 363 GLU A N 1
ATOM 3008 C CA . GLU A 1 363 ? -10.858 1.007 13.859 1.00 93.75 363 GLU A CA 1
ATOM 3009 C C . GLU A 1 363 ? -10.013 -0.069 14.513 1.00 93.75 363 GLU A C 1
ATOM 3011 O O . GLU A 1 363 ? -10.354 -0.631 15.553 1.00 93.75 363 GLU A O 1
ATOM 3016 N N . VAL A 1 364 ? -8.843 -0.268 13.913 1.00 95.06 364 VAL A N 1
ATOM 3017 C CA . VAL A 1 364 ? -7.751 -1.067 14.447 1.00 95.06 364 VAL A CA 1
ATOM 3018 C C . VAL A 1 364 ? -6.496 -0.203 14.453 1.00 95.06 364 VAL A C 1
ATOM 3020 O O . VAL A 1 364 ? -6.094 0.331 13.416 1.00 95.06 364 VAL A O 1
ATOM 3023 N N . TRP A 1 365 ? -5.863 -0.082 15.620 1.00 94.88 365 TRP A N 1
ATOM 3024 C CA . TRP A 1 365 ? -4.625 0.673 15.800 1.00 94.88 365 TRP A CA 1
ATOM 3025 C C . TRP A 1 365 ? -3.451 -0.277 16.070 1.00 94.88 365 TRP A C 1
ATOM 3027 O O . TRP A 1 365 ? -3.383 -0.944 17.101 1.00 94.88 365 TRP A O 1
ATOM 3037 N N . GLY A 1 366 ? -2.508 -0.315 15.128 1.00 94.38 366 GLY A N 1
ATOM 3038 C CA . GLY A 1 366 ? -1.335 -1.186 15.134 1.00 94.38 366 GLY A CA 1
ATOM 3039 C C . GLY A 1 366 ? -1.512 -2.438 14.270 1.00 94.38 366 GLY A C 1
ATOM 3040 O O . GLY A 1 366 ? -2.573 -3.054 14.223 1.00 94.38 366 GLY A O 1
ATOM 3041 N N . PHE A 1 367 ? -0.444 -2.849 13.580 1.00 95.81 367 PHE A N 1
ATOM 3042 C CA . PHE A 1 367 ? -0.484 -4.019 12.689 1.00 95.81 367 PHE A CA 1
ATOM 3043 C C . PHE A 1 367 ? -0.818 -5.328 13.417 1.00 95.81 367 PHE A C 1
ATO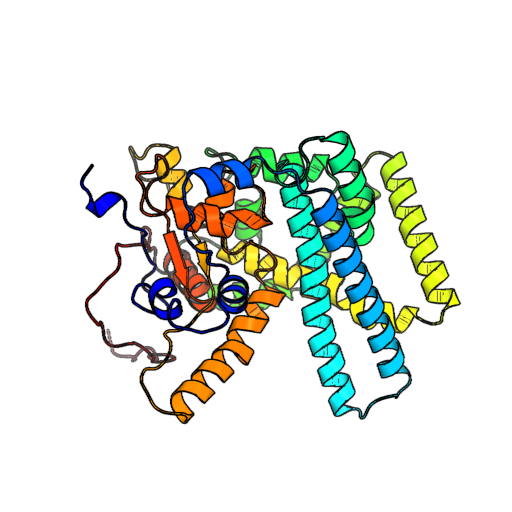M 3045 O O . PHE A 1 367 ? -1.693 -6.075 12.986 1.00 95.81 367 PHE A O 1
ATOM 3052 N N . MET A 1 368 ? -0.166 -5.571 14.559 1.00 95.50 368 MET A N 1
ATOM 3053 C CA . MET A 1 368 ? -0.393 -6.780 15.358 1.00 95.50 368 MET A CA 1
ATOM 3054 C C . MET A 1 368 ? -1.823 -6.869 15.895 1.00 95.50 368 MET A C 1
ATOM 3056 O O . MET A 1 368 ? -2.366 -7.966 15.963 1.00 95.50 368 MET A O 1
ATOM 3060 N N . ALA A 1 369 ? -2.458 -5.735 16.212 1.00 95.50 369 ALA A N 1
ATOM 3061 C CA . ALA A 1 369 ? -3.859 -5.708 16.626 1.00 95.50 369 ALA A CA 1
ATOM 3062 C C . ALA A 1 369 ? -4.781 -6.265 15.528 1.00 95.50 369 ALA A C 1
ATOM 3064 O O . ALA A 1 369 ? -5.676 -7.050 15.826 1.00 95.50 369 ALA A O 1
ATOM 3065 N N . GLY A 1 370 ? -4.505 -5.948 14.256 1.00 95.94 370 GLY A N 1
ATOM 3066 C CA . GLY A 1 370 ? -5.234 -6.514 13.116 1.00 95.94 370 GLY A CA 1
ATOM 3067 C C . GLY A 1 370 ? -5.048 -8.025 12.983 1.00 95.94 370 GLY A C 1
ATOM 3068 O O . GLY A 1 370 ? -6.015 -8.748 12.759 1.00 95.94 370 GLY A O 1
ATOM 3069 N N . LEU A 1 371 ? -3.827 -8.523 13.201 1.00 97.19 371 LEU A N 1
ATOM 3070 C CA . LEU A 1 371 ? -3.568 -9.965 13.205 1.00 97.19 371 LEU A CA 1
ATOM 3071 C C . LEU A 1 371 ? -4.246 -10.677 14.381 1.00 97.19 371 LEU A C 1
ATOM 3073 O O . LEU A 1 371 ? -4.740 -11.786 14.206 1.00 97.19 371 LEU A O 1
ATOM 3077 N N . TYR A 1 372 ? -4.309 -10.072 15.567 1.00 97.31 372 TYR A N 1
ATOM 3078 C CA . TYR A 1 372 ? -5.032 -10.665 16.696 1.00 97.31 372 TYR A CA 1
ATOM 3079 C C . TYR A 1 372 ? -6.546 -10.655 16.494 1.00 97.31 372 TYR A C 1
ATOM 3081 O O . TYR A 1 372 ? -7.207 -11.630 16.845 1.00 97.31 372 TYR A O 1
ATOM 3089 N N . LEU A 1 373 ? -7.088 -9.603 15.878 1.00 96.31 373 LEU A N 1
ATOM 3090 C CA . LEU A 1 373 ? -8.501 -9.531 15.518 1.00 96.31 373 LEU A CA 1
ATOM 3091 C C . LEU A 1 373 ? -8.900 -10.694 14.607 1.00 96.31 373 LEU A C 1
ATOM 3093 O O . LEU A 1 373 ? -9.846 -11.421 14.903 1.00 96.31 373 LEU A O 1
ATOM 3097 N N . ILE A 1 374 ? -8.153 -10.905 13.522 1.00 96.94 374 ILE A N 1
ATOM 3098 C CA . ILE A 1 374 ? -8.474 -11.962 12.555 1.00 96.94 374 ILE A CA 1
ATOM 3099 C C . ILE A 1 374 ? -8.217 -13.341 13.150 1.00 96.94 374 ILE A C 1
ATOM 3101 O O . ILE A 1 374 ? -8.990 -14.266 12.904 1.00 96.94 374 ILE A O 1
ATOM 3105 N N . ARG A 1 375 ? -7.181 -13.482 13.984 1.00 97.56 375 ARG A N 1
ATOM 3106 C CA . ARG A 1 375 ? -6.949 -14.713 14.738 1.00 97.56 375 ARG A CA 1
ATOM 3107 C C . ARG A 1 375 ? -8.183 -15.074 15.553 1.00 97.56 375 ARG A C 1
ATOM 3109 O O . ARG A 1 375 ? -8.640 -16.207 15.478 1.00 97.56 375 ARG A O 1
ATOM 3116 N N . ASP A 1 376 ? -8.703 -14.144 16.343 1.00 97.00 376 ASP A N 1
ATOM 3117 C CA . ASP A 1 376 ? -9.855 -14.415 17.197 1.00 97.00 376 ASP A CA 1
ATOM 3118 C C . ASP A 1 376 ? -11.096 -14.759 16.369 1.00 97.00 376 ASP A C 1
ATOM 3120 O O . ASP A 1 376 ? -11.826 -15.690 16.712 1.00 97.00 376 ASP A O 1
ATOM 3124 N N . HIS A 1 377 ? -11.289 -14.074 15.241 1.00 95.75 377 HIS A N 1
ATOM 3125 C CA . HIS A 1 377 ? -12.359 -14.389 14.303 1.00 95.75 377 HIS A CA 1
ATOM 3126 C C . HIS A 1 377 ? -12.243 -15.820 13.751 1.00 95.75 377 HIS A C 1
ATOM 3128 O O . HIS A 1 377 ? -13.173 -16.617 13.871 1.00 95.75 377 HIS A O 1
ATOM 3134 N N . MET A 1 378 ? -11.078 -16.178 13.203 1.00 96.00 378 MET A N 1
ATOM 3135 C CA . MET A 1 378 ? -10.863 -17.455 12.518 1.00 96.00 378 MET A CA 1
ATOM 3136 C C . MET A 1 378 ? -10.644 -18.636 13.465 1.00 96.00 378 MET A C 1
ATOM 3138 O O . MET A 1 378 ? -11.024 -19.751 13.129 1.00 96.00 378 MET A O 1
ATOM 3142 N N . CYS A 1 379 ? -10.024 -18.429 14.625 1.00 97.75 379 CYS A N 1
ATOM 3143 C CA . CYS A 1 379 ? -9.607 -19.513 15.523 1.00 97.75 379 CYS A CA 1
ATOM 3144 C C . CYS A 1 379 ? -10.540 -19.676 16.723 1.00 97.75 379 CYS A C 1
ATOM 3146 O O . CYS A 1 379 ? -10.669 -20.774 17.253 1.00 97.75 379 CYS A O 1
ATOM 3148 N N . ARG A 1 380 ? -11.167 -18.585 17.179 1.00 96.00 380 ARG A N 1
ATOM 3149 C CA . ARG A 1 380 ? -11.959 -18.554 18.422 1.00 96.00 380 ARG A CA 1
ATOM 3150 C C . ARG A 1 380 ? -13.441 -18.279 18.175 1.00 96.00 380 ARG A C 1
ATOM 3152 O O . ARG A 1 380 ? -14.215 -18.236 19.123 1.00 96.00 380 ARG A O 1
ATOM 3159 N N . GLY A 1 381 ? -13.839 -18.095 16.914 1.00 93.06 381 GLY A N 1
ATOM 3160 C CA . GLY A 1 381 ? -15.230 -17.875 16.529 1.00 93.06 381 GLY A CA 1
ATOM 3161 C C . GLY A 1 381 ? -15.783 -16.513 16.950 1.00 93.06 381 GLY A C 1
ATOM 3162 O O . GLY A 1 381 ? -17.001 -16.360 17.038 1.00 93.06 381 GLY A O 1
ATOM 3163 N N . VAL A 1 382 ? -14.924 -15.519 17.213 1.00 93.50 382 VAL A N 1
ATOM 3164 C CA . VAL A 1 382 ? -15.375 -14.163 17.557 1.00 93.50 382 VAL A CA 1
ATOM 3165 C C . VAL A 1 382 ? -16.035 -13.528 16.335 1.00 93.50 382 VAL A C 1
ATOM 3167 O O . VAL A 1 382 ? -15.373 -13.182 15.358 1.00 93.50 382 VAL A O 1
ATOM 3170 N N . ARG A 1 383 ? -17.361 -13.378 16.381 1.00 88.56 383 ARG A N 1
ATOM 3171 C CA . ARG A 1 383 ? -18.143 -12.804 15.275 1.00 88.56 383 ARG A CA 1
ATOM 3172 C C . ARG A 1 383 ? -18.133 -11.283 15.278 1.00 88.56 383 ARG A C 1
ATOM 3174 O O . ARG A 1 383 ? -17.976 -10.687 14.223 1.00 88.56 383 ARG A O 1
ATOM 3181 N N . GLU A 1 384 ? -18.233 -10.671 16.453 1.00 88.44 384 GLU A N 1
ATOM 3182 C CA . GLU A 1 384 ? -18.326 -9.218 16.611 1.00 88.44 384 GLU A CA 1
ATOM 3183 C C . GLU A 1 384 ? -17.095 -8.668 17.346 1.00 88.44 384 GLU A C 1
ATOM 3185 O O . GLU A 1 384 ? -17.135 -8.468 18.559 1.00 88.44 384 GLU A O 1
ATOM 3190 N N . PRO A 1 385 ? -15.967 -8.442 16.641 1.00 89.75 385 PRO A N 1
ATOM 3191 C CA . PRO A 1 385 ? -14.713 -8.029 17.272 1.00 89.75 385 PRO A CA 1
ATOM 3192 C C . PRO A 1 385 ? -14.630 -6.523 17.574 1.00 89.75 385 PRO A C 1
ATOM 3194 O O . PRO A 1 385 ? -13.590 -6.058 18.046 1.00 89.75 385 PRO A O 1
ATOM 3197 N N . PHE A 1 386 ? -15.687 -5.757 17.284 1.00 91.81 386 PHE A N 1
ATOM 3198 C CA . PHE A 1 386 ? -15.716 -4.303 17.428 1.00 91.81 386 PHE A CA 1
ATOM 3199 C C . PHE A 1 386 ? -16.828 -3.848 18.371 1.00 91.81 386 PHE A C 1
ATOM 3201 O O . PHE A 1 386 ? -18.000 -4.173 18.165 1.00 91.81 386 PHE A O 1
ATOM 3208 N N . GLY A 1 387 ? -16.460 -3.018 19.345 1.00 85.88 387 GLY A N 1
ATOM 3209 C CA . GLY A 1 387 ? -17.373 -2.401 20.305 1.00 85.88 387 GLY A CA 1
ATOM 3210 C C . GLY A 1 387 ? -17.167 -0.888 20.420 1.00 85.88 387 GLY A C 1
ATOM 3211 O O . GLY A 1 387 ? -16.234 -0.346 19.821 1.00 85.88 387 GLY A O 1
ATOM 3212 N N . PRO A 1 388 ? -18.028 -0.180 21.172 1.00 81.88 388 PRO A N 1
ATOM 3213 C CA . PRO A 1 388 ? -17.813 1.231 21.475 1.00 81.88 388 PRO A CA 1
ATOM 3214 C C . PRO A 1 388 ? -16.485 1.429 22.217 1.00 81.88 388 PRO A C 1
ATOM 3216 O O . PRO A 1 388 ? -15.930 0.495 22.793 1.00 81.88 388 PRO A O 1
ATOM 3219 N N . LEU A 1 389 ? -15.968 2.659 22.217 1.00 71.69 389 LEU A N 1
ATOM 3220 C CA . LEU A 1 389 ? -14.736 2.972 22.937 1.00 71.69 389 LEU A CA 1
ATOM 3221 C C . LEU A 1 389 ? -14.895 2.658 24.434 1.00 71.69 389 LEU A C 1
ATOM 3223 O O . LEU A 1 389 ? -15.669 3.318 25.125 1.00 71.69 389 LEU A O 1
ATOM 3227 N N . HIS A 1 390 ? -14.133 1.691 24.945 1.00 62.53 390 HIS A N 1
ATOM 3228 C CA . HIS A 1 390 ? -14.055 1.444 26.380 1.00 62.53 390 HIS A CA 1
ATOM 3229 C C . HIS A 1 390 ? -13.221 2.560 27.031 1.00 62.53 390 HIS A C 1
ATOM 3231 O O . HIS A 1 390 ? -12.022 2.685 26.792 1.00 62.53 390 HIS A O 1
ATOM 3237 N N . THR A 1 391 ? -13.873 3.428 27.808 1.00 50.78 391 THR A N 1
ATOM 3238 C CA . THR A 1 391 ? -13.229 4.515 28.572 1.00 50.78 391 THR A CA 1
ATOM 3239 C C . THR A 1 391 ? -12.665 4.059 29.912 1.00 50.78 391 THR A C 1
ATOM 3241 O O . THR A 1 391 ? -11.914 4.801 30.541 1.00 50.78 391 THR A O 1
ATOM 3244 N N . GLU A 1 392 ? -13.020 2.858 30.364 1.00 39.28 392 GLU A N 1
ATOM 3245 C CA . GLU A 1 392 ? -12.442 2.286 31.570 1.00 39.28 392 GLU A CA 1
ATOM 3246 C C . GLU A 1 392 ? -11.048 1.761 31.255 1.00 39.28 392 GLU A C 1
ATOM 3248 O O . GLU A 1 392 ? -10.849 1.007 30.303 1.00 39.28 392 GLU A O 1
ATOM 3253 N N . ALA A 1 393 ? -10.075 2.192 32.056 1.00 34.59 393 ALA A N 1
ATOM 3254 C CA . ALA A 1 393 ? -8.726 1.665 32.038 1.00 34.59 393 ALA A CA 1
ATOM 3255 C C . ALA A 1 393 ? -8.756 0.200 32.494 1.00 34.59 393 ALA A C 1
ATOM 3257 O O . ALA A 1 393 ? -8.408 -0.119 33.630 1.00 34.59 393 ALA A O 1
ATOM 3258 N N . THR A 1 394 ? -9.150 -0.715 31.610 1.00 34.41 394 THR A N 1
ATOM 3259 C CA . THR A 1 394 ? -8.630 -2.073 31.680 1.00 34.41 394 THR A CA 1
ATOM 3260 C C . THR A 1 394 ? -7.123 -1.914 31.649 1.00 34.41 394 THR A C 1
ATOM 3262 O O . THR A 1 394 ? -6.574 -1.308 30.723 1.00 34.41 394 THR A O 1
ATOM 3265 N N . GLN A 1 395 ? -6.465 -2.345 32.729 1.00 29.83 395 GLN A N 1
ATOM 3266 C CA . GLN A 1 395 ? -5.016 -2.269 32.820 1.00 29.83 395 GLN A CA 1
ATOM 3267 C C . GLN A 1 395 ? -4.423 -2.760 31.503 1.00 29.83 395 GLN A C 1
ATOM 3269 O O . GLN A 1 395 ? -4.899 -3.776 30.985 1.00 29.83 395 GLN A O 1
ATOM 3274 N N . PRO A 1 396 ? -3.440 -2.042 30.933 1.00 33.38 396 PRO A N 1
ATOM 3275 C CA . PRO A 1 396 ? -2.818 -2.490 29.709 1.00 33.38 396 PRO A CA 1
ATOM 3276 C C . PRO A 1 396 ? -2.321 -3.908 29.969 1.00 33.38 396 PRO A C 1
ATOM 3278 O O . PRO A 1 396 ? -1.403 -4.115 30.763 1.00 33.38 396 PRO A O 1
ATOM 3281 N N . GLN A 1 397 ? -2.922 -4.894 29.302 1.00 35.81 397 GLN A N 1
ATOM 3282 C CA . GLN A 1 397 ? -2.248 -6.157 29.054 1.00 35.81 397 GLN A CA 1
ATOM 3283 C C . GLN A 1 397 ? -1.137 -5.854 28.043 1.00 35.81 397 GLN A C 1
ATOM 3285 O O . GLN A 1 397 ? -1.179 -6.238 26.882 1.00 35.81 397 GLN A O 1
ATOM 3290 N N . ASP A 1 398 ? -0.135 -5.112 28.516 1.00 30.62 398 ASP A N 1
ATOM 3291 C CA . ASP A 1 398 ? 1.190 -4.953 27.926 1.00 30.62 398 ASP A CA 1
ATOM 3292 C C . ASP A 1 398 ? 2.038 -6.209 28.220 1.00 30.62 398 ASP A C 1
ATOM 3294 O O . ASP A 1 398 ? 3.267 -6.192 28.165 1.00 30.62 398 ASP A O 1
ATOM 3298 N N . THR A 1 399 ? 1.393 -7.338 28.529 1.00 29.84 399 THR A N 1
ATOM 3299 C CA . THR A 1 399 ? 2.035 -8.641 28.508 1.00 29.84 399 THR A CA 1
ATOM 3300 C C . THR A 1 399 ? 2.113 -9.092 27.056 1.00 29.84 399 THR A C 1
ATOM 3302 O O . THR A 1 399 ? 1.179 -9.637 26.469 1.00 29.84 399 THR A O 1
ATOM 3305 N N . LEU A 1 400 ? 3.287 -8.882 26.462 1.00 31.77 400 LEU A N 1
ATOM 3306 C CA . LEU A 1 400 ? 3.819 -9.825 25.486 1.00 31.77 400 LEU A CA 1
ATOM 3307 C C . LEU A 1 400 ? 3.712 -11.227 26.117 1.00 31.77 400 LEU A C 1
ATOM 3309 O O . LEU A 1 400 ? 4.581 -11.617 26.887 1.00 31.77 400 LEU A O 1
ATOM 3313 N N . TYR A 1 401 ? 2.623 -11.933 25.797 1.00 29.19 401 TYR A N 1
ATOM 3314 C CA . TYR A 1 401 ? 2.261 -13.294 26.211 1.00 29.19 401 TYR A CA 1
ATOM 3315 C C . TYR A 1 401 ? 1.891 -13.492 27.698 1.00 29.19 401 TYR A C 1
ATOM 3317 O O . TYR A 1 401 ? 2.747 -13.402 28.574 1.00 29.19 401 TYR A O 1
ATOM 3325 N N . PRO A 1 402 ? 0.664 -13.950 28.008 1.00 27.48 402 PRO A N 1
ATOM 3326 C CA . PRO A 1 402 ? 0.482 -15.018 28.970 1.00 27.48 402 PRO A CA 1
ATOM 3327 C C . PRO A 1 402 ? 0.664 -16.349 28.232 1.00 27.48 402 PRO A C 1
ATOM 3329 O O . PRO A 1 402 ? -0.130 -16.725 27.369 1.00 27.48 402 PRO A O 1
ATOM 3332 N N . THR A 1 403 ? 1.743 -17.056 28.557 1.00 29.52 403 THR A N 1
ATOM 3333 C CA . THR A 1 403 ? 1.866 -18.499 28.331 1.00 29.52 403 THR A CA 1
ATOM 3334 C C . THR A 1 403 ? 0.584 -19.166 28.842 1.00 29.52 403 THR A C 1
ATOM 3336 O O . THR A 1 403 ? 0.140 -18.800 29.934 1.00 29.52 403 THR A O 1
ATOM 3339 N N . PRO A 1 404 ? -0.033 -20.123 28.123 1.00 29.50 404 PRO A N 1
ATOM 3340 C CA . PRO A 1 404 ? -1.129 -20.887 28.697 1.00 29.50 404 PRO A CA 1
ATOM 3341 C C . PRO A 1 404 ? -0.587 -21.570 29.951 1.00 29.50 404 PRO A C 1
ATOM 3343 O O . PRO A 1 404 ? 0.310 -22.410 29.861 1.00 29.50 404 PRO A O 1
ATOM 3346 N N . SER A 1 405 ? -1.082 -21.182 31.125 1.00 28.78 405 SER A N 1
ATOM 3347 C CA . SER A 1 405 ? -0.888 -21.983 32.320 1.00 28.78 405 SER A CA 1
ATOM 3348 C C . SER A 1 405 ? -1.594 -23.303 32.059 1.00 28.78 405 SER A C 1
ATOM 3350 O O . SER A 1 405 ? -2.820 -23.370 32.007 1.00 28.78 405 SER A O 1
ATOM 3352 N N . SER A 1 406 ? -0.804 -24.346 31.851 1.00 39.50 406 SER A N 1
ATOM 3353 C CA . SER A 1 406 ? -1.239 -25.728 31.939 1.00 39.50 406 SER A CA 1
ATOM 3354 C C . SER A 1 406 ? -1.735 -26.001 33.362 1.00 39.50 406 SER A C 1
ATOM 3356 O O . SER A 1 406 ? -0.949 -26.382 34.224 1.00 39.50 406 SER A O 1
ATOM 3358 N N . GLN A 1 407 ? -3.017 -25.755 33.607 1.00 29.28 407 GLN A N 1
ATOM 3359 C CA . GLN A 1 407 ? -3.836 -26.265 34.711 1.00 29.28 407 GLN A CA 1
ATOM 3360 C C . GLN A 1 407 ? -5.281 -26.180 34.193 1.00 29.28 407 GLN A C 1
ATOM 3362 O O . GLN A 1 407 ? -5.704 -25.105 33.795 1.00 29.28 407 GLN A O 1
ATOM 3367 N N . GLY A 1 408 ? -6.109 -27.207 34.082 1.00 30.72 408 GLY A N 1
ATOM 3368 C CA . GLY A 1 408 ? -6.054 -28.607 34.456 1.00 30.72 408 GLY A CA 1
ATOM 3369 C C . GLY A 1 408 ? -7.503 -29.101 34.383 1.00 30.72 408 GLY A C 1
ATOM 3370 O O . GLY A 1 408 ? -8.352 -28.535 35.066 1.00 30.72 408 GLY A O 1
ATOM 3371 N N . ALA A 1 409 ? -7.768 -30.070 33.509 1.00 31.06 409 ALA A N 1
ATOM 3372 C CA . ALA A 1 409 ? -8.828 -31.082 33.559 1.00 31.06 409 ALA A CA 1
ATOM 3373 C C . ALA A 1 409 ? -8.633 -32.008 32.354 1.00 31.06 409 ALA A C 1
ATOM 3375 O O . ALA A 1 409 ? -8.662 -31.484 31.216 1.00 31.06 409 ALA A O 1
#

Secondary structure (DSSP, 8-state):
--GGGGSPEEESSSS-S-HHHHHTTSS-HHHHHHHH-------HHHHHHHHH---HHHHHHHHHHHHHHHHHHHHHHHHHHTT-S-HHHHHHHHHHHHHHHHHHHHHHHHHHHHHHTTSS-S-HHHHHHHIIIIIIHHHT---HHHHIIIIIIIIT-TTTTTSTT-HHHHHHHHTT--TT--HHHHHHHHHHGGG-HHHHHHHHHHHHHHHHTSS-HHHHHHHHHHHHHHHHHHHHTT-HHHHIIIIIHIIIIIHHHHHHHHHHTTB-TTPPPPTT--HHHHHHHSB-EEE---PPPSS-HHHHHHHHHHIIIIIHHHHHHTS-TTGGGHHHHHH-TTS-HHHHHHHHHHHTTS--TT-S-EEEESHHHHHHHHHHHHHH--S--EEE---S-------S---------

Sequence (409 aa):
MNQHDNATHYCQYGPQGNLRAAYARLPFQPLWTWLTGKGQAQPADVLKQRMEQTGERFLLAHLLFTWAVMIGLVLLGKAVLEGAFHPLLSVLLVLAAWVLMVNRLRSMQATFHYLTHGAVLKDKARAQRYARLFLSTPLLYQDWDTYNQSHVREHHNIHVLCTDIDPDQRFIQAQGFYPGMPELAYWWRVICTPFRPAYLLRQWRATLHDCFVRPPRDEVRFRLAFWAVLLVLLWATDSLMAFALIYGIPRAVLFEHSMWLQLFTEHLWFYQREDGRADKPHYGRLTWGRFQGRTPPSGGVVAWSTWLLKALLLDVPVRLYVYPQDLPNHDAHHRRPNVHYRHIANYRASIEGQPSSYGPFLEVWGFMAGLYLIRDHMCRGVREPFGPLHTEATQPQDTLYPTPSSQGA